Protein AF-A0A1C3XI93-F1 (afdb_monomer)

Mean predicted aligned error: 15.01 Å

Radius of gyration: 31.72 Å; Cα contacts (8 Å, |Δi|>4): 695; chains: 1; bounding box: 85×85×86 Å

Sequence (514 aa):
MFELSRGIVAFPSVGDQILIPTPEQITAIVGAKDKDRRVRIGSSPLAADTSIMVDPDKIFGRHVAVLGNTGSGKSCSVAGLIRWSLDAAQAALENGAAQPNARFIILDPNGEYAKAFADKGENIRLFRVPPIDLNRGERALRLPAWLWNGHEWTAVSFARPGAQRPLLLQALRELKNGQLAGTPRQTIVRRHLYSYRIMIDAMLAEGAATYAGSASNRRRCGELLDNIASDCSNMAESVDGEHQTALEEISSIIETIADSRRSGDWFNSFSVQDMEAVRSALQSFVDLVEDAFAIAHLTEDAPIPFDVHMLPEHLERIAATEGGALAGFISTLGMRIRGMMSDPRLGQVIGSDPAITFDAWLDAFVGSNASSNGQVAIVDLSLVPSEIVHVVVAVLGRLTFEALQRYRRLHPDGNPLPTTLVLEEAHNEDGPAENPTQLCRETFEKVAREGRKFGLGLMLSSQRPSVREPFREKGRSFRPPDPYSIVQLRSRQSQTYRHSMPAPPLIQHGADHR

InterPro domains:
  IPR002789 Helicase HerA, central domain [PF01935] (40-256)
  IPR008571 Helicase HerA-like [PTHR42957] (7-466)
  IPR027417 P-loop containing nucleoside triphosphate hydrolase [G3DSA:3.40.50.300] (24-139)
  IPR027417 P-loop containing nucleoside triphosphate hydrolase [G3DSA:3.40.50.300] (359-467)
  IPR027417 P-loop containing nucleoside triphosphate hydrolase [SSF52540] (36-467)

pLDDT: mean 80.01, std 18.79, range [24.27, 97.75]

Structure (mmCIF, N/CA/C/O backbone):
data_AF-A0A1C3XI93-F1
#
_entry.id   AF-A0A1C3XI93-F1
#
loop_
_atom_site.group_PDB
_atom_site.id
_atom_site.type_symbol
_atom_site.label_atom_id
_atom_site.label_alt_id
_atom_site.label_comp_id
_atom_site.label_asym_id
_atom_site.label_entity_id
_atom_site.label_seq_id
_atom_site.pdbx_PDB_ins_code
_atom_site.Cartn_x
_atom_site.Cartn_y
_atom_site.Cartn_z
_atom_site.occupancy
_atom_site.B_iso_or_equiv
_atom_site.auth_seq_id
_atom_site.auth_comp_id
_atom_site.auth_asym_id
_atom_site.auth_atom_id
_atom_site.pdbx_PDB_model_num
ATOM 1 N N . MET A 1 1 ? 36.878 2.626 -37.656 1.00 66.94 1 MET A N 1
ATOM 2 C CA . MET A 1 1 ? 35.691 2.552 -36.778 1.00 66.94 1 MET A CA 1
ATOM 3 C C . MET A 1 1 ? 35.800 3.706 -35.792 1.00 66.94 1 MET A C 1
ATOM 5 O O . MET A 1 1 ? 36.865 3.853 -35.209 1.00 66.94 1 MET A O 1
ATOM 9 N N . PHE A 1 2 ? 34.793 4.578 -35.700 1.00 80.62 2 PHE A N 1
ATOM 10 C CA . PHE A 1 2 ? 34.813 5.722 -34.778 1.00 80.62 2 PHE A CA 1
ATOM 11 C C . PHE A 1 2 ? 34.318 5.287 -33.392 1.00 80.62 2 PHE A C 1
ATOM 13 O O . PHE A 1 2 ? 33.358 4.525 -33.307 1.00 80.62 2 PHE A O 1
ATOM 20 N N . GLU A 1 3 ? 34.940 5.780 -32.319 1.00 75.88 3 GLU A N 1
ATOM 21 C CA . GLU A 1 3 ? 34.506 5.534 -30.939 1.00 75.88 3 GLU A CA 1
ATOM 22 C C . GLU A 1 3 ? 34.454 6.852 -30.157 1.00 75.88 3 GLU A C 1
ATOM 24 O O . GLU A 1 3 ? 35.404 7.633 -30.172 1.00 75.88 3 GLU A O 1
ATOM 29 N N . LEU A 1 4 ? 33.348 7.091 -29.444 1.00 80.81 4 LEU A N 1
ATOM 30 C CA . LEU A 1 4 ? 33.224 8.235 -28.545 1.00 80.81 4 LEU A CA 1
ATOM 31 C C . LEU A 1 4 ? 34.006 7.992 -27.240 1.00 80.81 4 LEU A C 1
ATOM 33 O O . LEU A 1 4 ? 33.644 7.137 -26.418 1.00 80.81 4 LEU A O 1
ATOM 37 N N . SER A 1 5 ? 35.042 8.799 -27.016 1.00 79.31 5 SER A N 1
ATOM 38 C CA . SER A 1 5 ? 35.733 8.937 -25.730 1.00 79.31 5 SER A CA 1
ATOM 39 C C . SER A 1 5 ? 35.115 10.067 -24.905 1.00 79.31 5 SER A C 1
ATOM 41 O O . SER A 1 5 ? 34.800 11.129 -25.435 1.00 79.31 5 SER A O 1
ATOM 43 N N . ARG A 1 6 ? 34.949 9.862 -23.593 1.00 79.19 6 ARG A N 1
ATOM 44 C CA . ARG A 1 6 ? 34.456 10.916 -22.693 1.00 79.19 6 ARG A CA 1
ATOM 45 C C . ARG A 1 6 ? 35.571 11.896 -22.338 1.00 79.19 6 ARG A C 1
ATOM 47 O O . ARG A 1 6 ? 36.677 11.469 -22.023 1.00 79.19 6 ARG A O 1
ATOM 54 N N . GLY A 1 7 ? 35.216 13.176 -22.268 1.00 84.25 7 GLY A N 1
ATOM 55 C CA . GLY A 1 7 ? 36.142 14.259 -21.947 1.00 84.25 7 GLY A CA 1
ATOM 56 C C . GLY A 1 7 ? 36.863 14.800 -23.179 1.00 84.25 7 GLY A C 1
ATOM 57 O O . GLY A 1 7 ? 36.665 14.328 -24.296 1.00 84.25 7 GLY A O 1
ATOM 58 N N . ILE A 1 8 ? 37.688 15.815 -22.953 1.00 85.31 8 ILE A N 1
ATOM 59 C CA . ILE A 1 8 ? 38.533 16.432 -23.975 1.00 85.31 8 ILE A CA 1
ATOM 60 C C . ILE A 1 8 ? 39.995 16.134 -23.651 1.00 85.31 8 ILE A C 1
ATOM 62 O O . ILE A 1 8 ? 40.402 16.189 -22.492 1.00 85.31 8 ILE A O 1
ATOM 66 N N . VAL A 1 9 ? 40.780 15.795 -24.672 1.00 85.12 9 VAL A N 1
ATOM 67 C CA . VAL A 1 9 ? 42.226 15.552 -24.521 1.00 85.12 9 VAL A CA 1
ATOM 68 C C . VAL A 1 9 ? 42.991 16.879 -24.482 1.00 85.12 9 VAL A C 1
ATOM 70 O O . VAL A 1 9 ? 43.991 17.002 -23.782 1.00 85.12 9 VAL A O 1
ATOM 73 N N . ALA A 1 10 ? 42.483 17.890 -25.187 1.00 88.50 10 ALA A N 1
ATOM 74 C CA . ALA A 1 10 ? 42.974 19.260 -25.171 1.00 88.50 10 ALA A CA 1
ATOM 75 C C . ALA A 1 10 ? 41.803 20.230 -25.369 1.00 88.50 10 ALA A C 1
ATOM 77 O O . ALA A 1 10 ? 40.791 19.877 -25.978 1.00 88.50 10 ALA A O 1
ATOM 78 N N . PHE A 1 11 ? 41.941 21.448 -24.846 1.00 90.75 11 PHE A N 1
ATOM 79 C CA . PHE A 1 11 ? 40.983 22.517 -25.113 1.00 90.75 11 PHE A CA 1
ATOM 80 C C . PHE A 1 11 ? 41.177 23.065 -26.534 1.00 90.75 11 PHE A C 1
ATOM 82 O O . PHE A 1 11 ? 42.322 23.157 -26.983 1.00 90.75 11 PHE A O 1
ATOM 89 N N . PRO A 1 12 ? 40.087 23.441 -27.230 1.00 91.50 12 PRO A N 1
ATOM 90 C CA . PRO A 1 12 ? 40.187 24.063 -28.544 1.00 91.50 12 PRO A CA 1
ATOM 91 C C . PRO A 1 12 ? 40.914 25.409 -28.452 1.00 91.50 12 PRO A C 1
ATOM 93 O O . PRO A 1 12 ? 40.711 26.176 -27.506 1.00 91.50 12 PRO A O 1
ATOM 96 N N . SER A 1 13 ? 41.758 25.688 -29.440 1.00 93.19 13 SER A N 1
ATOM 97 C CA . SER A 1 13 ? 42.488 26.948 -29.578 1.00 93.19 13 SER A CA 1
ATOM 98 C C . SER A 1 13 ? 41.710 27.958 -30.417 1.00 93.19 13 SER A C 1
ATOM 100 O O . SER A 1 13 ? 40.824 27.622 -31.206 1.00 93.19 13 SER A O 1
ATOM 102 N N . VAL A 1 14 ? 42.053 29.238 -30.260 1.00 92.50 14 VAL A N 1
ATOM 103 C CA . VAL A 1 14 ? 41.504 30.289 -31.123 1.00 92.50 14 VAL A CA 1
ATOM 104 C C . VAL A 1 14 ? 41.985 30.052 -32.555 1.00 92.50 14 VAL A C 1
ATOM 106 O O . VAL A 1 14 ? 43.186 30.021 -32.804 1.00 92.50 14 VAL A O 1
ATOM 109 N N . GLY A 1 15 ? 41.041 29.913 -33.486 1.00 93.50 15 GLY A N 1
ATOM 110 C CA . GLY A 1 15 ? 41.317 29.633 -34.898 1.00 93.50 15 GLY A CA 1
ATOM 111 C C . GLY A 1 15 ? 41.083 28.179 -35.317 1.00 93.50 15 GLY A C 1
ATOM 112 O O . GLY A 1 15 ? 41.168 27.891 -36.511 1.00 93.50 15 GLY A O 1
ATOM 113 N N . ASP A 1 16 ? 40.745 27.283 -34.383 1.00 93.19 16 ASP A N 1
ATOM 114 C CA . ASP A 1 16 ? 40.399 25.898 -34.711 1.00 93.19 16 ASP A CA 1
ATOM 115 C C . ASP A 1 16 ? 39.166 25.824 -35.626 1.00 93.19 16 ASP A C 1
ATOM 117 O O . ASP A 1 16 ? 38.175 26.540 -35.452 1.00 93.19 16 ASP A O 1
ATOM 121 N N . GLN A 1 17 ? 39.224 24.929 -36.615 1.00 92.62 17 GLN A N 1
ATOM 122 C CA . GLN A 1 17 ? 38.126 24.721 -37.555 1.00 92.62 17 GLN A CA 1
ATOM 123 C C . GLN A 1 17 ? 36.966 23.968 -36.895 1.00 92.62 17 GLN A C 1
ATOM 125 O O . GLN A 1 17 ? 37.161 22.948 -36.234 1.00 92.62 17 GLN A O 1
ATOM 130 N N . ILE A 1 18 ? 35.740 24.437 -37.138 1.00 90.81 18 ILE A N 1
ATOM 131 C CA . ILE A 1 18 ? 34.509 23.761 -36.717 1.00 90.81 18 ILE A CA 1
ATOM 132 C C . ILE A 1 18 ? 33.998 22.929 -37.891 1.00 90.81 18 ILE A C 1
ATOM 134 O O . ILE A 1 18 ? 33.656 23.473 -38.940 1.00 90.81 18 ILE A O 1
ATOM 138 N N . LEU A 1 19 ? 33.938 21.611 -37.706 1.00 89.75 19 LEU A N 1
ATOM 139 C CA . LEU A 1 19 ? 33.509 20.661 -38.731 1.00 89.75 19 LEU A CA 1
ATOM 140 C C . LEU A 1 19 ? 32.174 20.014 -38.351 1.00 89.75 19 LEU A C 1
ATOM 142 O O . LEU A 1 19 ? 31.918 19.731 -37.180 1.00 89.75 19 LEU A O 1
ATOM 146 N N . ILE A 1 20 ? 31.333 19.754 -39.355 1.00 85.75 20 ILE A N 1
ATOM 147 C CA . ILE A 1 20 ? 30.104 18.971 -39.184 1.00 85.75 20 ILE A CA 1
ATOM 148 C C . ILE A 1 20 ? 30.481 17.480 -39.199 1.00 85.75 20 ILE A C 1
ATOM 150 O O . ILE A 1 20 ? 31.161 17.054 -40.136 1.00 85.75 20 ILE A O 1
ATOM 154 N N . PRO A 1 21 ? 30.054 16.678 -38.207 1.00 86.38 21 PRO A N 1
ATOM 155 C CA . PRO A 1 21 ? 30.365 15.252 -38.183 1.00 86.38 21 PRO A CA 1
ATOM 156 C C . PRO A 1 21 ? 29.742 14.488 -39.365 1.00 86.38 21 PRO A C 1
ATOM 158 O O . PRO A 1 21 ? 28.620 14.786 -39.781 1.00 86.38 21 PRO A O 1
ATOM 161 N N . THR A 1 22 ? 30.435 13.467 -39.881 1.00 87.50 22 THR A N 1
ATOM 162 C CA . THR A 1 22 ? 29.888 12.561 -40.911 1.00 87.50 22 THR A CA 1
ATOM 163 C C . THR A 1 22 ? 28.783 11.662 -40.337 1.00 87.50 22 THR A C 1
ATOM 165 O O . THR A 1 22 ? 28.726 11.466 -39.120 1.00 87.50 22 THR A O 1
ATOM 168 N N . PRO A 1 23 ? 27.917 11.047 -41.166 1.00 82.88 23 PRO A N 1
ATOM 169 C CA . PRO A 1 23 ? 26.901 10.108 -40.685 1.00 82.88 23 PRO A CA 1
ATOM 170 C C . PRO A 1 23 ? 27.464 8.952 -39.840 1.00 82.88 23 PRO A C 1
ATOM 172 O O . PRO A 1 23 ? 26.854 8.580 -38.833 1.00 82.88 23 PRO A O 1
ATOM 175 N N . GLU A 1 24 ? 28.647 8.414 -40.176 1.00 84.31 24 GLU A N 1
ATOM 176 C CA . GLU A 1 24 ? 29.281 7.372 -39.354 1.00 84.31 24 GLU A CA 1
ATOM 177 C C . GLU A 1 24 ? 29.730 7.914 -37.990 1.00 84.31 24 GLU A C 1
ATOM 179 O O . GLU A 1 24 ? 29.598 7.225 -36.977 1.00 84.31 24 GLU A O 1
ATOM 184 N N . GLN A 1 25 ? 30.226 9.155 -37.942 1.00 86.38 25 GLN A N 1
ATOM 185 C CA . GLN A 1 25 ? 30.616 9.819 -36.695 1.00 86.38 25 GLN A CA 1
ATOM 186 C C . GLN A 1 25 ? 29.396 10.140 -35.829 1.00 86.38 25 GLN A C 1
ATOM 188 O O . GLN A 1 25 ? 29.409 9.856 -34.636 1.00 86.38 25 GLN A O 1
ATOM 193 N N . ILE A 1 26 ? 28.318 10.660 -36.419 1.00 84.69 26 ILE A N 1
ATOM 194 C CA . ILE A 1 26 ? 27.037 10.891 -35.736 1.00 84.69 26 ILE A CA 1
ATOM 195 C C . ILE A 1 26 ? 26.508 9.585 -35.137 1.00 84.69 26 ILE A C 1
ATOM 197 O O . ILE A 1 26 ? 26.114 9.558 -33.971 1.00 84.69 26 ILE A O 1
ATOM 201 N N . THR A 1 27 ? 26.552 8.491 -35.901 1.00 80.31 27 THR A N 1
ATOM 202 C CA . THR A 1 27 ? 26.140 7.167 -35.419 1.00 80.31 27 THR A CA 1
ATOM 203 C C . THR A 1 27 ? 26.991 6.712 -34.235 1.00 80.31 27 THR A C 1
ATOM 205 O O . THR A 1 27 ? 26.453 6.178 -33.272 1.00 80.31 27 THR A O 1
ATOM 208 N N . ALA A 1 28 ? 28.302 6.960 -34.262 1.00 81.50 28 ALA A N 1
ATOM 209 C CA . ALA A 1 28 ? 29.199 6.634 -33.153 1.00 81.50 28 ALA A CA 1
ATOM 210 C C . ALA A 1 28 ? 29.016 7.541 -31.918 1.00 81.50 28 ALA A C 1
ATOM 212 O O . ALA A 1 28 ? 29.285 7.106 -30.799 1.00 81.50 28 ALA A O 1
ATOM 213 N N . ILE A 1 29 ? 28.573 8.790 -32.106 1.00 80.44 29 ILE A N 1
ATOM 214 C CA . ILE A 1 29 ? 28.313 9.757 -31.026 1.00 80.44 29 ILE A CA 1
ATOM 215 C C . ILE A 1 29 ? 26.980 9.460 -30.331 1.00 80.44 29 ILE A C 1
ATOM 217 O O . ILE A 1 29 ? 26.898 9.485 -29.105 1.00 80.44 29 ILE A O 1
ATOM 221 N N . VAL A 1 30 ? 25.928 9.228 -31.119 1.00 78.94 30 VAL A N 1
ATOM 222 C CA . VAL A 1 30 ? 24.540 9.125 -30.640 1.00 78.94 30 VAL A CA 1
ATOM 223 C C . VAL A 1 30 ? 24.132 7.670 -30.387 1.00 78.94 30 VAL A C 1
ATOM 225 O O . VAL A 1 30 ? 23.273 7.394 -29.549 1.00 78.94 30 VAL A O 1
ATOM 228 N N . GLY A 1 31 ? 24.738 6.727 -31.105 1.00 70.25 31 GLY A N 1
ATOM 229 C CA . GLY A 1 31 ? 24.509 5.303 -30.926 1.00 70.25 31 GLY A CA 1
ATOM 230 C C . GLY A 1 31 ? 25.079 4.787 -29.607 1.00 70.25 31 GLY A C 1
ATOM 231 O O . GLY A 1 31 ? 26.089 5.266 -29.092 1.00 70.25 31 GLY A O 1
ATOM 232 N N . ALA A 1 32 ? 24.432 3.766 -29.054 1.00 68.81 32 ALA A N 1
ATOM 233 C CA . ALA A 1 32 ? 24.963 3.063 -27.899 1.00 68.81 32 ALA A CA 1
ATOM 234 C C . ALA A 1 32 ? 26.191 2.219 -28.294 1.00 68.81 32 ALA A C 1
ATOM 236 O O . ALA A 1 32 ? 26.250 1.692 -29.407 1.00 68.81 32 ALA A O 1
ATOM 237 N N . LYS A 1 33 ? 27.163 2.069 -27.380 1.00 71.19 33 LYS A N 1
ATOM 238 C CA . LYS A 1 33 ? 28.301 1.146 -27.569 1.00 71.19 33 LYS A CA 1
ATOM 239 C C . LYS A 1 33 ? 27.777 -0.281 -27.740 1.00 71.19 33 LYS A C 1
ATOM 241 O O . LYS A 1 33 ? 26.751 -0.594 -27.154 1.00 71.19 33 LYS A O 1
ATOM 246 N N . ASP A 1 34 ? 28.476 -1.149 -28.471 1.00 71.00 34 ASP A N 1
ATOM 247 C CA . ASP A 1 34 ? 27.939 -2.448 -28.929 1.00 71.00 34 ASP A CA 1
ATOM 248 C C . ASP A 1 34 ? 27.163 -3.244 -27.865 1.00 71.00 34 ASP A C 1
ATOM 250 O O . ASP A 1 34 ? 26.007 -3.596 -28.085 1.00 71.00 34 ASP A O 1
ATOM 254 N N . LYS A 1 35 ? 27.729 -3.426 -26.666 1.00 74.50 35 LYS A N 1
ATOM 255 C CA . LYS A 1 35 ? 27.079 -4.153 -25.554 1.00 74.50 35 LYS A CA 1
ATOM 256 C C . LYS A 1 35 ? 25.791 -3.512 -25.007 1.00 74.50 35 LYS A C 1
ATOM 258 O O . LYS A 1 35 ? 25.002 -4.177 -24.346 1.00 74.50 35 LYS A O 1
ATOM 263 N N . ASP A 1 36 ? 25.587 -2.226 -25.269 1.00 78.56 36 ASP A N 1
ATOM 264 C CA . ASP A 1 36 ? 24.448 -1.436 -24.805 1.00 78.56 36 ASP A CA 1
ATOM 265 C C . ASP A 1 36 ? 23.318 -1.370 -25.855 1.00 78.56 36 ASP A C 1
ATOM 267 O O . ASP A 1 36 ? 22.259 -0.802 -25.590 1.00 78.56 36 ASP A O 1
ATOM 271 N N . ARG A 1 37 ? 23.512 -1.927 -27.061 1.00 83.81 37 ARG A N 1
ATOM 272 C CA . ARG A 1 37 ? 22.538 -1.876 -28.166 1.00 83.81 37 ARG A CA 1
ATOM 273 C C . ARG A 1 37 ? 21.484 -2.983 -28.049 1.00 83.81 37 ARG A C 1
ATOM 275 O O . ARG A 1 37 ? 21.393 -3.837 -28.924 1.00 83.81 37 ARG A O 1
ATOM 282 N N . ARG A 1 38 ? 20.684 -2.977 -26.978 1.00 88.19 38 ARG A N 1
ATOM 283 C CA . ARG A 1 38 ? 19.719 -4.061 -26.700 1.00 88.19 38 ARG A CA 1
ATOM 284 C C . ARG A 1 38 ? 18.283 -3.745 -27.111 1.00 88.19 38 ARG A C 1
ATOM 286 O O . ARG A 1 38 ? 17.609 -4.602 -27.664 1.00 88.19 38 ARG A O 1
ATOM 293 N N . VAL A 1 39 ? 17.820 -2.518 -26.883 1.00 90.75 39 VAL A N 1
ATOM 294 C CA . VAL A 1 39 ? 16.429 -2.114 -27.145 1.00 90.75 39 VAL A CA 1
ATOM 295 C C . VAL A 1 39 ? 16.393 -0.865 -28.000 1.00 90.75 39 VAL A C 1
ATOM 297 O O . VAL A 1 39 ? 17.037 0.124 -27.666 1.00 90.75 39 VAL A O 1
ATOM 300 N N . ARG A 1 40 ? 15.623 -0.877 -29.089 1.00 90.94 40 ARG A N 1
ATOM 301 C CA . ARG A 1 40 ? 15.384 0.320 -29.901 1.00 90.94 40 ARG A CA 1
ATOM 302 C C . ARG A 1 40 ? 14.262 1.149 -29.285 1.00 90.94 40 ARG A C 1
ATOM 304 O O . ARG A 1 40 ? 13.169 0.631 -29.101 1.00 90.94 40 ARG A O 1
ATOM 311 N N . ILE A 1 41 ? 14.510 2.434 -29.039 1.00 89.50 41 ILE A N 1
ATOM 312 C CA . ILE A 1 41 ? 13.505 3.358 -28.472 1.00 89.50 41 ILE A CA 1
ATOM 313 C C . ILE A 1 41 ? 13.009 4.412 -29.464 1.00 89.50 41 ILE A C 1
ATOM 315 O O . ILE A 1 41 ? 12.070 5.148 -29.181 1.00 89.50 41 ILE A O 1
ATOM 319 N N . GLY A 1 42 ? 13.651 4.516 -30.627 1.00 87.88 42 GLY A N 1
ATOM 320 C CA . GLY A 1 42 ? 13.265 5.463 -31.666 1.00 87.88 42 GLY A CA 1
ATOM 321 C C . GLY A 1 42 ? 14.363 5.685 -32.698 1.00 87.88 42 GLY A C 1
ATOM 322 O O . GLY A 1 42 ? 15.328 4.921 -32.782 1.00 87.88 42 GLY A O 1
ATOM 323 N N . SER A 1 43 ? 14.206 6.738 -33.490 1.00 88.75 43 SER A N 1
ATOM 324 C CA . SER A 1 43 ? 15.244 7.311 -34.349 1.00 88.75 43 SER A CA 1
ATOM 325 C C . SER A 1 43 ? 15.424 8.786 -34.004 1.00 88.75 43 SER A C 1
ATOM 327 O O . SER A 1 43 ? 14.489 9.436 -33.533 1.00 88.75 43 SER A O 1
ATOM 329 N N . SER A 1 44 ? 16.629 9.313 -34.208 1.00 83.62 44 SER A N 1
ATOM 330 C CA . SER A 1 44 ? 16.892 10.744 -34.051 1.00 83.62 44 SER A CA 1
ATOM 331 C C . SER A 1 44 ? 16.994 11.414 -35.423 1.00 83.62 44 SER A C 1
ATOM 333 O O . SER A 1 44 ? 17.983 11.192 -36.126 1.00 83.62 44 SER A O 1
ATOM 335 N N . PRO A 1 45 ? 16.037 12.286 -35.794 1.00 80.06 45 PRO A N 1
ATOM 336 C CA . PRO A 1 45 ? 16.116 13.060 -37.036 1.00 80.06 45 PRO A CA 1
ATOM 337 C C . PRO A 1 45 ? 17.331 13.993 -37.075 1.00 80.06 45 PRO A C 1
ATOM 339 O O . PRO A 1 45 ? 17.871 14.286 -38.135 1.00 80.06 45 PRO A O 1
ATOM 342 N N . LEU A 1 46 ? 17.798 14.435 -35.901 1.00 77.44 46 LEU A N 1
ATOM 343 C CA . LEU A 1 46 ? 19.001 15.262 -35.750 1.00 77.44 46 LEU A CA 1
ATOM 344 C C . LEU A 1 46 ? 20.295 14.470 -35.980 1.00 77.44 46 LEU A C 1
ATOM 346 O O . LEU A 1 46 ? 21.366 15.060 -36.076 1.00 77.44 46 LEU A O 1
ATOM 350 N N . ALA A 1 47 ? 20.195 13.143 -36.050 1.00 80.06 47 ALA A N 1
ATOM 351 C CA . ALA A 1 47 ? 21.310 12.228 -36.203 1.00 80.06 47 ALA A CA 1
ATOM 352 C C . ALA A 1 47 ? 21.169 11.380 -37.479 1.00 80.06 47 ALA A C 1
ATOM 354 O O . ALA A 1 47 ? 21.426 10.180 -37.442 1.00 80.06 47 ALA A O 1
ATOM 355 N N . ALA A 1 48 ? 20.715 11.976 -38.587 1.00 80.25 48 ALA A N 1
ATOM 356 C CA . ALA A 1 48 ? 20.488 11.277 -39.860 1.00 80.25 48 ALA A CA 1
ATOM 357 C C . ALA A 1 48 ? 19.596 10.022 -39.715 1.00 80.25 48 ALA A C 1
ATOM 359 O O . ALA A 1 48 ? 19.903 8.961 -40.250 1.00 80.25 48 ALA A O 1
ATOM 360 N N . ASP A 1 49 ? 18.527 10.133 -38.917 1.00 83.56 49 ASP A N 1
ATOM 361 C CA . ASP A 1 49 ? 17.586 9.050 -38.591 1.00 83.56 49 ASP A CA 1
ATOM 362 C C . ASP A 1 49 ? 18.225 7.795 -37.972 1.00 83.56 49 ASP A C 1
ATOM 364 O O . ASP A 1 49 ? 17.634 6.709 -37.957 1.00 83.56 49 ASP A O 1
ATOM 368 N N . THR A 1 50 ? 19.408 7.951 -37.371 1.00 84.44 50 THR A N 1
ATOM 369 C CA . THR A 1 50 ? 20.090 6.877 -36.645 1.00 84.44 50 THR A CA 1
ATOM 370 C C . THR A 1 50 ? 19.174 6.289 -35.574 1.00 84.44 50 THR A C 1
ATOM 372 O O . THR A 1 50 ? 18.528 7.009 -34.805 1.00 84.44 50 THR A O 1
ATOM 375 N N . SER A 1 51 ? 19.139 4.955 -35.510 1.00 85.12 51 SER A N 1
ATOM 376 C CA . SER A 1 51 ? 18.384 4.221 -34.494 1.00 85.12 51 SER A CA 1
ATOM 377 C C . SER A 1 51 ? 18.977 4.455 -33.108 1.00 85.12 51 SER A C 1
ATOM 379 O O . SER A 1 5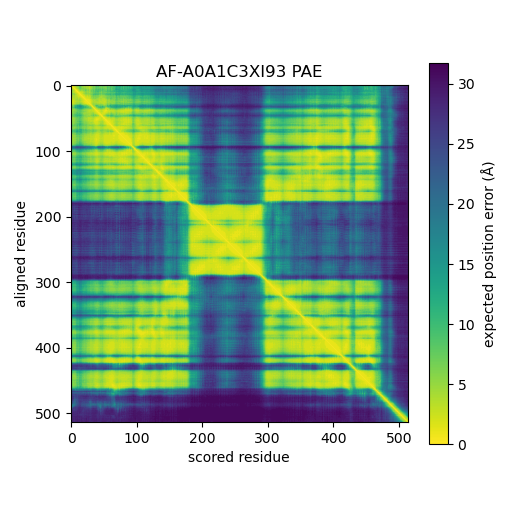1 ? 20.152 4.172 -32.869 1.00 85.12 51 SER A O 1
ATOM 381 N N . ILE A 1 52 ? 18.143 4.926 -32.184 1.00 87.88 52 ILE A N 1
ATOM 382 C CA . ILE A 1 52 ? 18.518 5.117 -30.786 1.00 87.88 52 ILE A CA 1
ATOM 383 C C . ILE A 1 52 ? 18.276 3.808 -30.054 1.00 87.88 52 ILE A C 1
ATOM 385 O O . ILE A 1 52 ? 17.136 3.350 -29.932 1.00 87.88 52 ILE A O 1
ATOM 389 N N . MET A 1 53 ? 19.371 3.213 -29.595 1.00 88.69 53 MET A N 1
ATOM 390 C CA . MET A 1 53 ? 19.379 1.949 -28.874 1.00 88.69 53 MET A CA 1
ATOM 391 C C . MET A 1 53 ? 19.764 2.194 -27.420 1.00 88.69 53 MET A C 1
ATOM 393 O O . MET A 1 53 ? 20.570 3.076 -27.134 1.00 88.69 53 MET A O 1
ATOM 397 N N . VAL A 1 54 ? 19.214 1.405 -26.510 1.00 89.12 54 VAL A N 1
ATOM 398 C CA . VAL A 1 54 ? 19.466 1.517 -25.077 1.00 89.12 54 VAL A CA 1
ATOM 399 C C . VAL A 1 54 ? 19.611 0.151 -24.430 1.00 89.12 54 VAL A C 1
ATOM 401 O O . VAL A 1 54 ? 19.180 -0.878 -24.953 1.00 89.12 54 VAL A O 1
ATOM 404 N N . ASP A 1 55 ? 20.201 0.189 -23.246 1.00 88.81 55 ASP A N 1
ATOM 405 C CA . ASP A 1 55 ? 20.402 -0.940 -22.365 1.00 88.81 55 ASP A CA 1
ATOM 406 C C . ASP A 1 55 ? 19.329 -0.906 -21.247 1.00 88.81 55 ASP A C 1
ATOM 408 O O . ASP A 1 55 ? 19.343 0.028 -20.433 1.00 88.81 55 ASP A O 1
ATOM 412 N N . PRO A 1 56 ? 18.422 -1.901 -21.171 1.00 88.69 56 PRO A N 1
ATOM 413 C CA . PRO A 1 56 ? 17.406 -1.991 -20.119 1.00 88.69 56 PRO A CA 1
ATOM 414 C C . PRO A 1 56 ? 17.964 -2.027 -18.697 1.00 88.69 56 PRO A C 1
ATOM 416 O O . PRO A 1 56 ? 17.412 -1.371 -17.815 1.00 88.69 56 PRO A O 1
ATOM 419 N N . ASP A 1 57 ? 19.083 -2.715 -18.463 1.00 86.25 57 ASP A N 1
ATOM 420 C CA . ASP A 1 57 ? 19.690 -2.802 -17.130 1.00 86.25 57 ASP A CA 1
ATOM 421 C C . ASP A 1 57 ? 20.203 -1.430 -16.679 1.00 86.25 57 ASP A C 1
ATOM 423 O O . ASP A 1 57 ? 20.166 -1.095 -15.493 1.00 86.25 57 ASP A O 1
ATOM 427 N N . LYS A 1 58 ? 20.652 -0.590 -17.620 1.00 86.62 58 LYS A N 1
ATOM 428 C CA . LYS A 1 58 ? 21.051 0.791 -17.316 1.00 86.62 58 LYS A CA 1
ATOM 429 C C . LYS A 1 58 ? 19.864 1.717 -17.099 1.00 86.62 58 LYS A C 1
ATOM 431 O O . LYS A 1 58 ? 19.968 2.576 -16.226 1.00 86.62 58 LYS A O 1
ATOM 436 N N . ILE A 1 59 ? 18.787 1.570 -17.871 1.00 88.19 59 ILE A N 1
ATOM 437 C CA . ILE A 1 59 ? 17.585 2.406 -17.737 1.00 88.19 59 ILE A CA 1
ATOM 438 C C . ILE A 1 59 ? 16.857 2.081 -16.436 1.00 88.19 59 ILE A C 1
ATOM 440 O O . ILE A 1 59 ? 16.650 2.959 -15.601 1.00 88.19 59 ILE A O 1
ATOM 444 N N . PHE A 1 60 ? 16.499 0.815 -16.238 1.00 89.94 60 PHE A N 1
ATOM 445 C CA . PHE A 1 60 ? 15.681 0.409 -15.101 1.00 89.94 60 PHE A CA 1
ATOM 446 C C . PHE A 1 60 ? 16.514 0.270 -13.822 1.00 89.94 60 PHE A C 1
ATOM 448 O O . PHE A 1 60 ? 16.035 0.590 -12.738 1.00 89.94 60 PHE A O 1
ATOM 455 N N . GLY A 1 61 ? 17.797 -0.092 -13.929 1.00 85.12 61 GLY A N 1
ATOM 456 C CA . GLY A 1 61 ? 18.689 -0.251 -12.777 1.00 85.12 61 GLY A CA 1
ATOM 457 C C . GLY A 1 61 ? 19.276 1.045 -12.199 1.00 85.12 61 GLY A C 1
ATOM 458 O O . GLY A 1 61 ? 20.039 0.970 -11.234 1.00 85.12 61 GLY A O 1
ATOM 459 N N . ARG A 1 62 ? 18.994 2.227 -12.770 1.00 85.81 62 ARG A N 1
ATOM 460 C CA . ARG A 1 62 ? 19.512 3.529 -12.280 1.00 85.81 62 ARG A CA 1
ATOM 461 C C . ARG A 1 62 ? 18.436 4.563 -11.969 1.00 85.81 62 ARG A C 1
ATOM 463 O O . ARG A 1 62 ? 18.780 5.711 -11.699 1.00 85.81 62 ARG A O 1
ATOM 470 N N . HIS A 1 63 ? 17.178 4.135 -11.973 1.00 90.62 63 HIS A N 1
ATOM 471 C CA . HIS A 1 63 ? 16.011 5.005 -12.010 1.00 90.62 63 HIS A CA 1
ATOM 472 C C . HIS A 1 63 ? 15.993 5.900 -13.266 1.00 90.62 63 HIS A C 1
ATOM 474 O O . HIS A 1 63 ? 17.023 6.300 -13.807 1.00 90.62 63 HIS A O 1
ATOM 480 N N . VAL A 1 64 ? 14.803 6.211 -13.764 1.00 91.50 64 VAL A N 1
ATOM 481 C CA . VAL A 1 64 ? 14.627 7.008 -14.980 1.00 91.50 64 VAL A CA 1
ATOM 482 C C . VAL A 1 64 ? 13.490 8.001 -14.785 1.00 91.50 64 VAL A C 1
ATOM 484 O O . VAL A 1 64 ? 12.507 7.716 -14.106 1.00 91.50 64 VAL A O 1
ATOM 487 N N . ALA A 1 65 ? 13.622 9.185 -15.374 1.00 90.38 65 ALA A N 1
ATOM 488 C CA . ALA A 1 65 ? 12.575 10.196 -15.372 1.00 90.38 65 ALA A CA 1
ATOM 489 C C . ALA A 1 65 ? 12.198 10.552 -16.813 1.00 90.38 65 ALA A C 1
ATOM 491 O O . ALA A 1 65 ? 13.058 10.919 -17.613 1.00 90.38 65 ALA A O 1
ATOM 492 N N . VAL A 1 66 ? 10.908 10.466 -17.126 1.00 90.69 66 VAL A N 1
ATOM 493 C CA . VAL A 1 66 ? 10.301 10.905 -18.382 1.00 90.69 66 VAL A CA 1
ATOM 494 C C . VAL A 1 66 ? 9.599 12.235 -18.122 1.00 90.69 66 VAL A C 1
ATOM 496 O O . VAL A 1 66 ? 8.570 12.303 -17.449 1.00 90.69 66 VAL A O 1
ATOM 499 N N . LEU A 1 67 ? 10.185 13.317 -18.633 1.00 88.38 67 LEU A N 1
ATOM 500 C CA . LEU A 1 67 ? 9.737 14.683 -18.370 1.00 88.38 67 LEU A CA 1
ATOM 501 C C . LEU A 1 67 ? 9.216 15.339 -19.647 1.00 88.38 67 LEU A C 1
ATOM 503 O O . LEU A 1 67 ? 9.858 15.274 -20.694 1.00 88.38 67 LEU A O 1
ATOM 507 N N . GLY A 1 68 ? 8.083 16.028 -19.550 1.00 85.81 68 GLY A N 1
ATOM 508 C CA . GLY A 1 68 ? 7.526 16.768 -20.679 1.00 85.81 68 GLY A CA 1
ATOM 509 C C . GLY A 1 68 ? 6.161 17.386 -20.393 1.00 85.81 68 GLY A C 1
ATOM 510 O O . GLY A 1 68 ? 5.391 16.897 -19.569 1.00 85.81 68 GLY A O 1
ATOM 511 N N . ASN A 1 69 ? 5.815 18.449 -21.113 1.00 84.56 69 ASN A N 1
ATOM 512 C CA . ASN A 1 69 ? 4.529 19.133 -20.942 1.00 84.56 69 ASN A CA 1
ATOM 513 C C . ASN A 1 69 ? 3.340 18.220 -21.303 1.00 84.56 69 ASN A C 1
ATOM 515 O O . ASN A 1 69 ? 3.507 17.130 -21.864 1.00 84.56 69 ASN A O 1
ATOM 519 N N . THR A 1 70 ? 2.120 18.635 -20.980 1.00 82.81 70 THR A N 1
ATOM 520 C CA . THR A 1 70 ? 0.892 17.946 -21.407 1.00 82.81 70 THR A CA 1
ATOM 521 C C . THR A 1 70 ? 0.888 17.726 -22.921 1.00 82.81 70 THR A C 1
ATOM 523 O O . THR A 1 70 ? 1.333 18.584 -23.681 1.00 82.81 70 THR A O 1
ATOM 526 N N . GLY A 1 71 ? 0.465 16.540 -23.364 1.00 83.62 71 GLY A N 1
ATOM 527 C CA . GLY A 1 71 ? 0.432 16.180 -24.788 1.00 83.62 71 GLY A CA 1
ATOM 528 C C . GLY A 1 71 ? 1.790 15.883 -25.443 1.00 83.62 71 GLY A C 1
ATOM 529 O O . GLY A 1 71 ? 1.819 15.474 -26.598 1.00 83.62 71 GLY A O 1
ATOM 530 N N . SER A 1 72 ? 2.918 16.008 -24.731 1.00 87.44 72 SER A N 1
ATOM 531 C CA . SER A 1 72 ? 4.256 15.718 -25.294 1.00 87.44 72 SER A CA 1
ATOM 532 C C . SER A 1 72 ? 4.574 14.226 -25.480 1.00 87.44 72 SER A C 1
ATOM 534 O O . SER A 1 72 ? 5.628 13.892 -26.009 1.00 87.44 72 SER A O 1
ATOM 536 N N . GLY A 1 73 ? 3.678 13.324 -25.064 1.00 88.75 73 GLY A N 1
ATOM 537 C CA . GLY A 1 73 ? 3.867 11.877 -25.206 1.00 88.75 73 GLY A CA 1
ATOM 538 C C . GLY A 1 73 ? 4.629 11.208 -24.058 1.00 88.75 73 GLY A C 1
ATOM 539 O O . GLY A 1 73 ? 5.281 10.193 -24.287 1.00 88.75 73 GLY A O 1
ATOM 540 N N . LYS A 1 74 ? 4.544 11.732 -22.826 1.00 90.31 74 LYS A N 1
ATOM 541 C CA . LYS A 1 74 ? 5.157 11.114 -21.632 1.00 90.31 74 LYS A CA 1
ATOM 542 C C . LYS A 1 74 ? 4.698 9.672 -21.406 1.00 90.31 74 LYS A C 1
ATOM 544 O O . LYS A 1 74 ? 5.526 8.771 -21.452 1.00 90.31 74 LYS A O 1
ATOM 549 N N . SER A 1 75 ? 3.395 9.453 -21.226 1.00 90.00 75 SER A N 1
ATOM 550 C CA . SER A 1 75 ? 2.817 8.127 -20.967 1.00 90.00 75 SER A CA 1
ATOM 551 C C . SER A 1 75 ? 3.075 7.171 -22.134 1.00 90.00 75 SER A C 1
ATOM 553 O O . SER A 1 75 ? 3.430 6.016 -21.928 1.00 90.00 75 SER A O 1
ATOM 555 N N . CYS A 1 76 ? 3.040 7.687 -23.370 1.00 92.06 76 CYS A N 1
ATOM 556 C CA . CYS A 1 76 ? 3.440 6.944 -24.569 1.00 92.06 76 CYS A CA 1
ATOM 557 C C . CYS A 1 76 ? 4.918 6.517 -24.524 1.00 92.06 76 CYS A C 1
ATOM 559 O O . CYS A 1 76 ? 5.240 5.374 -24.829 1.00 92.06 76 CYS A O 1
ATOM 561 N N . SER A 1 77 ? 5.818 7.398 -24.082 1.00 93.19 77 SER A N 1
ATOM 562 C CA . SER A 1 77 ? 7.247 7.086 -23.941 1.00 93.19 77 SER A CA 1
ATOM 563 C C . SER A 1 77 ? 7.500 6.065 -22.829 1.00 93.19 77 SER A C 1
ATOM 565 O O . SER A 1 77 ? 8.319 5.167 -23.001 1.00 93.19 77 SER A O 1
ATOM 567 N N . VAL A 1 78 ? 6.780 6.174 -21.707 1.00 94.31 78 VAL A N 1
ATOM 568 C CA . VAL A 1 78 ? 6.835 5.211 -20.595 1.00 94.31 78 VAL A CA 1
ATOM 569 C C . VAL A 1 78 ? 6.360 3.834 -21.056 1.00 94.31 78 VAL A C 1
ATOM 571 O O . VAL A 1 78 ? 7.104 2.860 -20.949 1.00 94.31 78 VAL A O 1
ATOM 574 N N . ALA A 1 79 ? 5.154 3.758 -21.627 1.00 95.06 79 ALA A N 1
ATOM 575 C CA . ALA A 1 79 ? 4.592 2.517 -22.146 1.00 95.06 79 ALA A CA 1
ATOM 576 C C . ALA A 1 79 ? 5.483 1.921 -23.244 1.00 95.06 79 ALA A C 1
ATOM 578 O O . ALA A 1 79 ? 5.770 0.728 -23.215 1.00 95.06 79 ALA A O 1
ATOM 579 N N . GLY A 1 80 ? 5.986 2.749 -24.163 1.00 94.56 80 GLY A N 1
ATOM 580 C CA . GLY A 1 80 ? 6.933 2.349 -25.199 1.00 94.56 80 GLY A CA 1
ATOM 581 C C . GLY A 1 80 ? 8.184 1.703 -24.612 1.00 94.56 80 GLY A C 1
ATOM 582 O O . GLY A 1 80 ? 8.493 0.568 -24.959 1.00 94.56 80 GLY A O 1
ATOM 583 N N . LEU A 1 81 ? 8.860 2.362 -23.665 1.00 94.50 81 LEU A N 1
ATOM 584 C CA . LEU A 1 81 ? 10.071 1.831 -23.027 1.00 94.50 81 LEU A CA 1
ATOM 585 C C . LEU A 1 81 ? 9.852 0.456 -22.392 1.00 94.50 81 LEU A C 1
ATOM 587 O O . LEU A 1 81 ? 10.698 -0.426 -22.549 1.00 94.50 81 LEU A O 1
ATOM 591 N N . ILE A 1 82 ? 8.723 0.258 -21.712 1.00 95.12 82 ILE A N 1
ATOM 592 C CA . ILE A 1 82 ? 8.361 -1.033 -21.116 1.00 95.12 82 ILE A CA 1
ATOM 593 C C . ILE A 1 82 ? 8.123 -2.069 -22.218 1.00 95.12 82 ILE A C 1
ATOM 595 O O . ILE A 1 82 ? 8.747 -3.127 -22.215 1.00 95.12 82 ILE A O 1
ATOM 599 N N . ARG A 1 83 ? 7.269 -1.749 -23.197 1.00 94.31 83 ARG A N 1
ATOM 600 C CA . ARG A 1 83 ? 6.885 -2.660 -24.286 1.00 94.31 83 ARG A CA 1
ATOM 601 C C . ARG A 1 83 ? 8.083 -3.084 -25.125 1.00 94.31 83 ARG A C 1
ATOM 603 O O . ARG A 1 83 ? 8.320 -4.277 -25.266 1.00 94.31 83 ARG A O 1
ATOM 610 N N . TRP A 1 84 ? 8.881 -2.131 -25.603 1.00 94.06 84 TRP A N 1
ATOM 611 C CA . TRP A 1 84 ? 10.074 -2.414 -26.403 1.00 94.06 84 TRP A CA 1
ATOM 612 C C . TRP A 1 84 ? 11.087 -3.260 -25.633 1.00 94.06 84 TRP A C 1
ATOM 614 O O . TRP A 1 84 ? 11.740 -4.116 -26.224 1.00 94.06 84 TRP A O 1
ATOM 624 N N . SER A 1 85 ? 11.205 -3.054 -24.317 1.00 93.69 85 SER A N 1
ATOM 625 C CA . SER A 1 85 ? 12.098 -3.859 -23.481 1.00 93.69 85 SER A CA 1
ATOM 626 C C . SER A 1 85 ? 11.588 -5.283 -23.285 1.00 93.69 85 SER A C 1
ATOM 628 O O . SER A 1 85 ? 12.384 -6.214 -23.355 1.00 93.69 85 SER A O 1
ATOM 630 N N . LEU A 1 86 ? 10.281 -5.465 -23.078 1.00 92.12 86 LEU A N 1
ATOM 631 C CA . LEU A 1 86 ? 9.665 -6.790 -22.981 1.00 92.12 86 LEU A CA 1
ATOM 632 C C . LEU A 1 86 ? 9.763 -7.555 -24.303 1.00 92.12 86 LEU A C 1
ATOM 634 O O . LEU A 1 86 ? 10.152 -8.718 -24.299 1.00 92.12 86 LEU A O 1
ATOM 638 N N . ASP A 1 87 ? 9.477 -6.896 -25.427 1.00 91.19 87 ASP A N 1
ATOM 639 C CA . ASP A 1 87 ? 9.537 -7.509 -26.755 1.00 91.19 87 ASP A CA 1
ATOM 640 C C . ASP A 1 87 ? 10.981 -7.919 -27.108 1.00 91.19 87 ASP A C 1
ATOM 642 O O . ASP A 1 87 ? 11.220 -9.030 -27.581 1.00 91.19 87 ASP A O 1
ATOM 646 N N . ALA A 1 88 ? 11.966 -7.063 -26.812 1.00 90.44 88 ALA A N 1
ATOM 647 C CA . ALA A 1 88 ? 13.378 -7.390 -27.002 1.00 90.44 88 ALA A CA 1
ATOM 648 C C . ALA A 1 88 ? 13.851 -8.514 -26.068 1.00 90.44 88 ALA A C 1
ATOM 650 O O . ALA A 1 88 ? 14.604 -9.386 -26.495 1.00 90.44 88 ALA A O 1
ATOM 651 N N . ALA A 1 89 ? 13.400 -8.520 -24.808 1.00 89.81 89 ALA A N 1
ATOM 652 C CA . ALA A 1 89 ? 13.710 -9.593 -23.870 1.00 89.81 89 ALA A CA 1
ATOM 653 C C . ALA A 1 89 ? 13.108 -10.926 -24.331 1.00 89.81 89 ALA A C 1
ATOM 655 O O . ALA A 1 89 ? 13.795 -11.938 -24.281 1.00 89.81 89 ALA A O 1
ATOM 656 N N . GLN A 1 90 ? 11.867 -10.921 -24.830 1.00 88.50 90 GLN A N 1
ATOM 657 C CA . GLN A 1 90 ? 11.211 -12.102 -25.390 1.00 88.50 90 GLN A CA 1
ATOM 658 C C . GLN A 1 90 ? 11.973 -12.642 -26.605 1.00 88.50 90 GLN A C 1
ATOM 660 O O . GLN A 1 90 ? 12.171 -13.848 -26.706 1.00 88.50 90 GLN A O 1
ATOM 665 N N . ALA A 1 91 ? 12.426 -11.764 -27.505 1.00 88.38 91 ALA A N 1
ATOM 666 C CA . ALA A 1 91 ? 13.209 -12.155 -28.677 1.00 88.38 91 ALA A CA 1
ATOM 667 C C . ALA A 1 91 ? 14.600 -12.708 -28.318 1.00 88.38 91 ALA A C 1
ATOM 669 O O . ALA A 1 91 ? 15.147 -13.512 -29.066 1.00 88.38 91 ALA A O 1
ATOM 670 N N . ALA A 1 92 ? 15.167 -12.279 -27.187 1.00 86.31 92 ALA A N 1
ATOM 671 C CA . ALA A 1 92 ? 16.467 -12.725 -26.693 1.00 86.31 92 ALA A CA 1
ATOM 672 C C . ALA A 1 92 ? 16.406 -13.997 -25.827 1.00 86.31 92 ALA A C 1
ATOM 674 O O . ALA A 1 92 ? 17.451 -14.476 -25.390 1.00 86.31 92 ALA A O 1
ATOM 675 N N . LEU A 1 93 ? 15.215 -14.538 -25.539 1.00 84.75 93 LEU A N 1
ATOM 676 C CA . LEU A 1 93 ? 15.096 -15.795 -24.804 1.00 84.75 93 LEU A CA 1
ATOM 677 C C . LEU A 1 93 ? 15.600 -16.962 -25.659 1.00 84.75 93 LEU A C 1
ATOM 679 O O . LEU A 1 93 ? 14.966 -17.359 -26.634 1.00 84.75 93 LEU A O 1
ATOM 683 N N . GLU A 1 94 ? 16.715 -17.557 -25.247 1.00 68.31 94 GLU A N 1
ATOM 684 C CA . GLU A 1 94 ? 17.180 -18.846 -25.754 1.00 68.31 94 GLU A CA 1
ATOM 685 C C . GLU A 1 94 ? 16.624 -19.982 -24.870 1.00 68.31 94 GLU A C 1
ATOM 687 O O . GLU A 1 94 ? 16.592 -19.866 -23.646 1.00 68.31 94 GLU A O 1
ATOM 692 N N . ASN A 1 95 ? 16.212 -21.101 -25.483 1.00 55.47 95 ASN A N 1
ATOM 693 C CA . ASN A 1 95 ? 15.791 -22.357 -24.830 1.00 55.47 95 ASN A CA 1
ATOM 694 C C . ASN A 1 95 ? 14.501 -22.324 -23.975 1.00 55.47 95 ASN A C 1
ATOM 696 O O . ASN A 1 95 ? 14.542 -22.370 -22.748 1.00 55.47 95 ASN A O 1
ATOM 700 N N . GLY A 1 96 ? 13.332 -22.397 -24.623 1.00 56.66 96 GLY A N 1
ATOM 701 C CA . GLY A 1 96 ? 12.117 -23.003 -24.042 1.00 56.66 96 GLY A CA 1
ATOM 702 C C . GLY A 1 96 ? 11.389 -22.245 -22.920 1.00 56.66 96 GLY A C 1
ATOM 703 O O . GLY A 1 96 ? 10.315 -22.681 -22.510 1.00 56.66 96 GLY A O 1
ATOM 704 N N . ALA A 1 97 ? 11.911 -21.116 -22.433 1.00 65.31 97 ALA A N 1
ATOM 705 C CA . ALA A 1 97 ? 11.181 -20.243 -21.516 1.00 65.31 97 ALA A CA 1
ATOM 706 C C . ALA A 1 97 ? 10.040 -19.530 -22.260 1.00 65.31 97 ALA A C 1
ATOM 708 O O . ALA A 1 97 ? 10.271 -18.860 -23.265 1.00 65.31 97 ALA A O 1
ATOM 709 N N . ALA A 1 98 ? 8.808 -19.654 -21.759 1.00 71.94 98 ALA A N 1
ATOM 710 C CA . ALA A 1 98 ? 7.643 -19.055 -22.409 1.00 71.94 98 ALA A CA 1
ATOM 711 C C . ALA A 1 98 ? 7.683 -17.516 -22.380 1.00 71.94 98 ALA A C 1
ATOM 713 O O . ALA A 1 98 ? 7.285 -16.882 -23.357 1.00 71.94 98 ALA A O 1
ATOM 714 N N . GLN A 1 99 ? 8.175 -16.918 -21.283 1.00 81.50 99 GLN A N 1
ATOM 715 C CA . GLN A 1 99 ? 8.176 -15.466 -21.073 1.00 81.50 99 GLN A CA 1
ATOM 716 C C . GLN A 1 99 ? 9.379 -14.967 -20.251 1.00 81.50 99 GLN A C 1
ATOM 718 O O . GLN A 1 99 ? 9.876 -15.688 -19.380 1.00 81.50 99 GLN A O 1
ATOM 723 N N . PRO A 1 100 ? 9.835 -13.715 -20.470 1.00 86.44 100 PRO A N 1
ATOM 724 C CA . PRO A 1 100 ? 10.804 -13.061 -19.601 1.00 86.44 100 PRO A CA 1
ATOM 725 C C . PRO A 1 100 ? 10.269 -12.925 -18.174 1.00 86.44 100 PRO A C 1
ATOM 727 O O . PRO A 1 100 ? 9.135 -12.491 -17.983 1.00 86.44 100 PRO A O 1
ATOM 730 N N . ASN A 1 101 ? 11.107 -13.198 -17.172 1.00 87.38 101 ASN A N 1
ATOM 731 C CA . ASN A 1 101 ? 10.776 -13.025 -15.751 1.00 87.38 101 ASN A CA 1
ATOM 732 C C . ASN A 1 101 ? 10.821 -11.538 -15.323 1.00 87.38 101 ASN A C 1
ATOM 734 O O . ASN A 1 101 ? 11.562 -11.157 -14.414 1.00 87.38 101 ASN A O 1
ATOM 738 N N . ALA A 1 102 ? 10.081 -10.686 -16.032 1.00 89.38 102 ALA A N 1
ATOM 739 C CA . ALA A 1 102 ? 10.019 -9.245 -15.821 1.00 89.38 102 ALA A CA 1
ATOM 740 C C . ALA A 1 102 ? 8.872 -8.860 -14.873 1.00 89.38 102 ALA A C 1
ATOM 742 O O . ALA A 1 102 ? 7.819 -9.501 -14.864 1.00 89.38 102 ALA A O 1
ATOM 743 N N . ARG A 1 103 ? 9.079 -7.791 -14.091 1.00 93.56 103 ARG A N 1
ATOM 744 C CA . ARG A 1 103 ? 8.080 -7.207 -13.182 1.00 93.56 103 ARG A CA 1
ATOM 745 C C . ARG A 1 103 ? 8.047 -5.693 -13.343 1.00 93.56 103 ARG A C 1
ATOM 747 O O . ARG A 1 103 ? 8.944 -4.991 -12.874 1.00 93.56 103 ARG A O 1
ATOM 754 N N . PHE A 1 104 ? 7.008 -5.196 -13.997 1.00 95.94 104 PHE A N 1
ATOM 755 C CA . PHE A 1 104 ? 6.675 -3.777 -14.053 1.00 95.94 104 PHE A CA 1
ATOM 756 C C . PHE A 1 104 ? 5.416 -3.539 -13.229 1.00 95.94 104 PHE A C 1
ATOM 758 O O . PHE A 1 104 ? 4.431 -4.242 -13.415 1.00 95.94 104 PHE A O 1
ATOM 765 N N . ILE A 1 105 ? 5.445 -2.564 -12.326 1.00 97.06 105 ILE A N 1
ATOM 766 C CA . ILE A 1 105 ? 4.292 -2.163 -11.516 1.00 97.06 105 ILE A CA 1
ATOM 767 C C . ILE A 1 105 ? 4.009 -0.705 -11.849 1.00 97.06 105 ILE A C 1
ATOM 769 O O . ILE A 1 105 ? 4.842 0.153 -11.571 1.00 97.06 105 ILE A O 1
ATOM 773 N N . ILE A 1 106 ? 2.867 -0.427 -12.470 1.00 96.69 106 ILE A N 1
ATOM 774 C CA . ILE A 1 106 ? 2.461 0.910 -12.896 1.00 96.69 106 ILE A CA 1
ATOM 775 C C . ILE A 1 106 ? 1.391 1.434 -11.950 1.00 96.69 106 ILE A C 1
ATOM 777 O O . ILE A 1 106 ? 0.317 0.850 -11.847 1.00 96.69 106 ILE A O 1
ATOM 781 N N . LEU A 1 107 ? 1.702 2.527 -11.261 1.00 95.12 107 LEU A N 1
ATOM 782 C CA . LEU A 1 107 ? 0.759 3.279 -10.445 1.00 95.12 107 LEU A CA 1
ATOM 783 C C . LEU A 1 107 ? 0.158 4.379 -11.326 1.00 95.12 107 LEU A C 1
ATOM 785 O O . LEU A 1 107 ? 0.864 5.321 -11.697 1.00 95.12 107 LEU A O 1
ATOM 789 N N . ASP A 1 108 ? -1.112 4.203 -11.696 1.00 93.19 108 ASP A N 1
ATOM 790 C CA . ASP A 1 108 ? -1.804 4.918 -12.774 1.00 93.19 108 ASP A CA 1
ATOM 791 C C . ASP A 1 108 ? -2.970 5.767 -12.222 1.00 93.19 108 ASP A C 1
ATOM 793 O O . ASP A 1 108 ? -4.128 5.345 -12.283 1.00 93.19 108 ASP A O 1
ATOM 797 N N . PRO A 1 109 ? -2.696 6.950 -11.637 1.00 87.50 109 PRO A N 1
ATOM 798 C CA . PRO A 1 109 ? -3.728 7.880 -11.176 1.00 87.50 109 PRO A CA 1
ATOM 799 C C . PRO A 1 109 ? -4.627 8.417 -12.295 1.00 87.50 109 PRO A C 1
ATOM 801 O O . PRO A 1 109 ? -5.736 8.844 -11.996 1.00 87.50 109 PRO A O 1
ATOM 804 N N . ASN A 1 110 ? -4.199 8.383 -13.561 1.00 86.56 110 ASN A N 1
ATOM 805 C CA . ASN A 1 110 ? -4.966 8.939 -14.681 1.00 86.56 110 ASN A CA 1
ATOM 806 C C . ASN A 1 110 ? -5.739 7.885 -15.490 1.00 86.56 110 ASN A C 1
ATOM 808 O O . ASN A 1 110 ? -6.590 8.237 -16.309 1.00 86.56 110 ASN A O 1
ATOM 812 N N . GLY A 1 111 ? -5.478 6.597 -15.263 1.00 89.50 111 GLY A N 1
ATOM 813 C CA . GLY A 1 111 ? -6.120 5.485 -15.965 1.00 89.50 111 GLY A CA 1
ATOM 814 C C . GLY A 1 111 ? -5.702 5.363 -17.437 1.00 89.50 111 GLY A C 1
ATOM 815 O O . GLY A 1 111 ? -6.476 4.875 -18.270 1.00 89.50 111 GLY A O 1
ATOM 816 N N . GLU A 1 112 ? -4.508 5.838 -17.808 1.00 89.00 112 GLU A N 1
ATOM 817 C CA . GLU A 1 112 ? -4.050 5.857 -19.204 1.00 89.00 112 GLU A CA 1
ATOM 818 C C . GLU A 1 112 ? -3.440 4.518 -19.655 1.00 89.00 112 GLU A C 1
ATOM 820 O O . GLU A 1 112 ? -3.539 4.140 -20.831 1.00 89.00 112 GLU A O 1
ATOM 825 N N . TYR A 1 113 ? -2.820 3.766 -18.742 1.00 94.06 113 TYR A N 1
ATOM 826 C CA . TYR A 1 113 ? -1.987 2.616 -19.101 1.00 94.06 113 TYR A CA 1
ATOM 827 C C . TYR A 1 113 ? -2.799 1.356 -19.390 1.00 94.06 113 TYR A C 1
ATOM 829 O O . TYR A 1 113 ? -2.387 0.559 -20.234 1.00 94.06 113 TYR A O 1
ATOM 837 N N . ALA A 1 114 ? -3.978 1.187 -18.783 1.00 92.00 114 ALA A N 1
ATOM 838 C CA . ALA A 1 114 ? -4.838 0.032 -19.060 1.00 92.00 114 ALA A CA 1
ATOM 839 C C . ALA A 1 114 ? -5.146 -0.105 -20.566 1.00 92.00 114 ALA A C 1
ATOM 841 O O . ALA A 1 114 ? -5.073 -1.196 -21.130 1.00 92.00 114 ALA A O 1
ATOM 842 N N . LYS A 1 115 ? -5.403 1.020 -21.248 1.00 90.44 115 LYS A N 1
ATOM 843 C CA . LYS A 1 115 ? -5.620 1.053 -22.704 1.00 90.44 115 LYS A CA 1
ATOM 844 C C . LYS A 1 115 ? -4.326 0.829 -23.487 1.00 90.44 115 LYS A C 1
ATOM 846 O O . LYS A 1 115 ? -4.344 0.131 -24.495 1.00 90.44 115 LYS A O 1
ATOM 851 N N . ALA A 1 116 ? -3.210 1.394 -23.025 1.00 91.69 116 ALA A N 1
ATOM 852 C CA . ALA A 1 116 ? -1.908 1.293 -23.692 1.00 91.69 116 ALA A CA 1
ATOM 853 C C . ALA A 1 116 ? -1.337 -0.135 -23.725 1.00 91.69 116 ALA A C 1
ATOM 855 O O . ALA A 1 116 ? -0.448 -0.429 -24.529 1.00 91.69 116 ALA A O 1
ATOM 856 N N . PHE A 1 117 ? -1.829 -1.010 -22.850 1.00 93.56 117 PHE A N 1
ATOM 857 C CA . PHE A 1 117 ? -1.415 -2.403 -22.774 1.00 93.56 117 PHE A CA 1
ATOM 858 C C . PHE A 1 117 ? -2.528 -3.398 -23.140 1.00 93.56 117 PHE A C 1
ATOM 860 O O . PHE A 1 117 ? -2.259 -4.588 -23.157 1.00 93.56 117 PHE A O 1
ATOM 867 N N . ALA A 1 118 ? -3.739 -2.965 -23.505 1.00 89.00 118 ALA A N 1
ATOM 868 C CA . ALA A 1 118 ? -4.895 -3.850 -23.724 1.00 89.00 118 ALA A CA 1
ATOM 869 C C . ALA A 1 118 ? -4.644 -5.056 -24.664 1.00 89.00 118 ALA A C 1
ATOM 871 O O . ALA A 1 118 ? -5.283 -6.095 -24.522 1.00 89.00 118 ALA A O 1
ATOM 872 N N . ASP A 1 119 ? -3.693 -4.950 -25.594 1.00 89.19 119 ASP A N 1
ATOM 873 C CA . ASP A 1 119 ? -3.283 -6.013 -26.518 1.00 89.19 119 ASP A CA 1
ATOM 874 C C . ASP A 1 119 ? -2.425 -7.130 -25.890 1.00 89.19 119 ASP A C 1
ATOM 876 O O . ASP A 1 119 ? -2.233 -8.170 -26.516 1.00 89.19 119 ASP A O 1
ATOM 880 N N . LYS A 1 120 ? -1.898 -6.953 -24.670 1.00 85.50 120 LYS A N 1
ATOM 881 C CA . LYS A 1 120 ? -1.060 -7.962 -23.994 1.00 85.50 120 LYS A CA 1
ATOM 882 C C . LYS A 1 120 ? -1.870 -9.006 -23.202 1.00 85.50 120 LYS A C 1
ATOM 884 O O . LYS A 1 120 ? -1.265 -9.947 -22.692 1.00 85.50 120 LYS A O 1
ATOM 889 N N . GLY A 1 121 ? -3.200 -8.882 -23.129 1.00 83.75 121 GLY A N 1
ATOM 890 C CA . GLY A 1 121 ? -4.104 -9.904 -22.580 1.00 83.75 121 GLY A CA 1
ATOM 891 C C . GLY A 1 121 ? -3.725 -10.382 -21.171 1.00 83.75 121 GLY A C 1
ATOM 892 O O . GLY A 1 121 ? -3.518 -9.571 -20.271 1.00 83.75 121 GLY A O 1
ATOM 893 N N . GLU A 1 122 ? -3.590 -11.701 -20.998 1.00 80.19 122 GLU A N 1
ATOM 894 C CA . GLU A 1 122 ? -3.274 -12.362 -19.716 1.00 80.19 122 GLU A CA 1
ATOM 895 C C . GLU A 1 122 ? -1.901 -11.989 -19.129 1.00 80.19 122 GLU A C 1
ATOM 897 O O . GLU A 1 122 ? -1.638 -12.236 -17.953 1.00 80.19 122 GLU A O 1
ATOM 902 N N . ASN A 1 123 ? -1.032 -11.330 -19.905 1.00 85.38 123 ASN A N 1
ATOM 903 C CA . ASN A 1 123 ? 0.266 -10.858 -19.416 1.00 85.38 123 ASN A CA 1
ATOM 904 C C . ASN A 1 123 ? 0.160 -9.601 -18.535 1.00 85.38 123 ASN A C 1
ATOM 906 O O . ASN A 1 123 ? 1.188 -9.071 -18.094 1.00 85.38 123 ASN A O 1
ATOM 910 N N . ILE A 1 124 ? -1.063 -9.120 -18.289 1.00 92.44 124 ILE A N 1
ATOM 911 C CA . ILE A 1 124 ? -1.359 -7.958 -17.456 1.00 92.44 124 ILE A CA 1
ATOM 912 C C . ILE A 1 124 ? -2.154 -8.360 -16.228 1.00 92.44 124 ILE A C 1
ATOM 914 O O . ILE A 1 124 ? -3.122 -9.114 -16.281 1.00 92.44 124 ILE A O 1
ATOM 918 N N . ARG A 1 125 ? -1.792 -7.733 -15.116 1.00 94.25 125 ARG A N 1
ATOM 919 C CA . ARG A 1 125 ? -2.533 -7.770 -13.863 1.00 94.25 125 ARG A CA 1
ATOM 920 C C . ARG A 1 125 ? -3.132 -6.392 -13.635 1.00 94.25 125 ARG A C 1
ATOM 922 O O . ARG A 1 125 ? -2.447 -5.498 -13.147 1.00 94.25 125 ARG A O 1
ATOM 929 N N . LEU A 1 126 ? -4.380 -6.203 -14.057 1.00 94.81 126 LEU A N 1
ATOM 930 C CA . LEU A 1 126 ? -5.081 -4.926 -13.937 1.00 94.81 126 LEU A CA 1
ATOM 931 C C . LEU A 1 126 ? -5.859 -4.878 -12.620 1.00 94.81 126 LEU A C 1
ATOM 933 O O . LEU A 1 126 ? -6.810 -5.633 -12.438 1.00 94.81 126 LEU A O 1
ATOM 937 N N . PHE A 1 127 ? -5.455 -3.987 -11.722 1.00 94.19 127 PHE A N 1
ATOM 938 C CA . PHE A 1 127 ? -6.106 -3.722 -10.445 1.00 94.19 127 PHE A CA 1
ATOM 939 C C . PHE A 1 127 ? -6.934 -2.438 -10.530 1.00 94.19 127 PHE A C 1
ATOM 941 O O . PHE A 1 127 ? -6.429 -1.411 -10.984 1.00 94.19 127 PHE A O 1
ATOM 948 N N . ARG A 1 128 ? -8.190 -2.495 -10.079 1.00 91.50 128 ARG A N 1
ATOM 949 C CA . ARG A 1 128 ? -9.146 -1.377 -10.065 1.00 91.50 128 ARG A CA 1
ATOM 950 C C . ARG A 1 128 ? -9.938 -1.353 -8.762 1.00 91.50 128 ARG A C 1
ATOM 952 O O . ARG A 1 128 ? -10.134 -2.387 -8.123 1.00 91.50 128 ARG A O 1
ATOM 959 N N . VAL A 1 129 ? -10.439 -0.178 -8.398 1.00 88.88 129 VAL A N 1
ATOM 960 C CA . VAL A 1 129 ? -11.520 -0.058 -7.409 1.00 88.88 129 VAL A CA 1
ATOM 961 C C . VAL A 1 129 ? -12.882 -0.273 -8.085 1.00 88.88 129 VAL A C 1
ATOM 963 O O . VAL A 1 129 ? -12.989 -0.032 -9.290 1.00 88.88 129 VAL A O 1
ATOM 966 N N . PRO A 1 130 ? -13.920 -0.725 -7.357 1.00 83.00 130 PRO A N 1
ATOM 967 C CA . PRO A 1 130 ? -15.244 -0.952 -7.928 1.00 83.00 130 PRO A CA 1
ATOM 968 C C . PRO A 1 130 ? -15.830 0.260 -8.670 1.00 83.00 130 PRO A C 1
ATOM 970 O O . PRO A 1 130 ? -15.623 1.399 -8.238 1.00 83.00 130 PRO A O 1
ATOM 973 N N . PRO A 1 131 ? -16.638 0.026 -9.722 1.00 84.88 131 PRO A N 1
ATOM 974 C CA . PRO A 1 131 ? -17.032 -1.284 -10.261 1.00 84.88 131 PRO A CA 1
ATOM 975 C C . PRO A 1 131 ? -15.906 -1.964 -11.065 1.00 84.88 131 PRO A C 1
ATOM 977 O O . PRO A 1 131 ? -15.184 -1.295 -11.798 1.00 84.88 131 PRO A O 1
ATOM 980 N N . ILE A 1 132 ? -15.786 -3.292 -10.938 1.00 86.81 132 ILE A N 1
ATOM 981 C CA . ILE A 1 132 ? -14.819 -4.116 -11.688 1.00 86.81 132 ILE A CA 1
ATOM 982 C C . ILE A 1 132 ? -15.538 -5.056 -12.661 1.00 86.81 132 ILE A C 1
ATOM 984 O O . ILE A 1 132 ? -16.586 -5.615 -12.331 1.00 86.81 132 ILE A O 1
ATOM 988 N N . ASP A 1 133 ? -14.960 -5.264 -13.840 1.00 85.56 133 ASP A N 1
ATOM 989 C CA . ASP A 1 133 ? -15.418 -6.235 -14.833 1.00 85.56 133 ASP A CA 1
ATOM 990 C C . ASP A 1 133 ? -14.536 -7.493 -14.800 1.00 85.56 133 ASP A C 1
ATOM 992 O O . ASP A 1 133 ? -13.505 -7.593 -15.472 1.00 85.56 133 ASP A O 1
ATOM 996 N N . LEU A 1 134 ? -14.966 -8.489 -14.017 1.00 83.44 134 LEU A N 1
ATOM 997 C CA . LEU A 1 134 ? -14.267 -9.774 -13.891 1.00 83.44 134 LEU A CA 1
ATOM 998 C C . LEU A 1 134 ? -14.122 -10.501 -15.239 1.00 83.44 134 LEU A C 1
ATOM 1000 O O . LEU A 1 134 ? -13.147 -11.226 -15.435 1.00 83.44 134 LEU A O 1
ATOM 1004 N N . ASN A 1 135 ? -15.034 -10.277 -16.196 1.00 82.25 135 ASN A N 1
ATOM 1005 C CA . ASN A 1 135 ? -14.967 -10.913 -17.518 1.00 82.25 135 ASN A CA 1
ATOM 1006 C C . ASN A 1 135 ? -13.818 -10.364 -18.371 1.00 82.25 135 ASN A C 1
ATOM 1008 O O . ASN A 1 135 ? -13.379 -11.016 -19.315 1.00 82.25 135 ASN A O 1
ATOM 1012 N N . ARG A 1 136 ? -13.317 -9.170 -18.039 1.00 80.88 136 ARG A N 1
ATOM 1013 C CA . ARG A 1 136 ? -12.145 -8.552 -18.673 1.00 80.88 136 ARG A CA 1
ATOM 1014 C C . ARG A 1 136 ? -10.842 -8.857 -17.934 1.00 80.88 136 ARG A C 1
ATOM 1016 O O . ARG A 1 136 ? -9.814 -8.269 -18.257 1.00 80.88 136 ARG A O 1
ATOM 1023 N N . GLY A 1 137 ? -10.875 -9.754 -16.945 1.00 84.00 137 GLY A N 1
ATOM 1024 C CA . GLY A 1 137 ? -9.714 -10.082 -16.118 1.00 84.00 137 GLY A CA 1
ATOM 1025 C C . GLY A 1 137 ? -9.324 -8.971 -15.138 1.00 84.00 137 GLY A C 1
ATOM 1026 O O . GLY A 1 137 ? -8.196 -8.967 -14.641 1.00 84.00 137 GLY A O 1
ATOM 1027 N N . GLU A 1 138 ? -10.230 -8.026 -14.860 1.00 90.44 138 GLU A N 1
ATOM 1028 C CA . GLU A 1 138 ? -10.005 -6.976 -13.867 1.00 90.44 138 GLU A CA 1
ATOM 1029 C C . GLU A 1 138 ? -10.006 -7.566 -12.456 1.00 90.44 138 GLU A C 1
ATOM 1031 O O . GLU A 1 138 ? -10.831 -8.409 -12.105 1.00 90.44 138 GLU A O 1
ATOM 1036 N N . ARG A 1 139 ? -9.065 -7.114 -11.628 1.00 91.06 139 ARG A N 1
ATOM 1037 C CA . ARG A 1 139 ? -8.895 -7.560 -10.246 1.00 91.06 139 ARG A CA 1
ATOM 1038 C C . ARG A 1 139 ? -9.246 -6.416 -9.306 1.00 91.06 139 ARG A C 1
ATOM 1040 O O . ARG A 1 139 ? -8.881 -5.268 -9.555 1.00 91.06 139 ARG A O 1
ATOM 1047 N N . ALA A 1 140 ? -9.905 -6.730 -8.196 1.00 90.06 140 ALA A N 1
ATOM 1048 C CA . ALA A 1 140 ? -10.102 -5.755 -7.130 1.00 90.06 140 ALA A CA 1
ATOM 1049 C C . ALA A 1 140 ? -8.739 -5.313 -6.572 1.00 90.06 140 ALA A C 1
ATOM 1051 O O . ALA A 1 140 ? -7.903 -6.152 -6.224 1.00 90.06 140 ALA A O 1
ATOM 1052 N N . LEU A 1 141 ? -8.516 -4.004 -6.470 1.00 91.19 141 LEU A N 1
ATOM 1053 C CA . LEU A 1 141 ? -7.384 -3.454 -5.739 1.00 91.19 141 LEU A CA 1
ATOM 1054 C C . LEU A 1 141 ? -7.596 -3.720 -4.247 1.00 91.19 141 LEU A C 1
ATOM 1056 O O . LEU A 1 141 ? -8.449 -3.101 -3.623 1.00 91.19 141 LEU A O 1
ATOM 1060 N N . ARG A 1 142 ? -6.804 -4.638 -3.690 1.00 89.50 142 ARG A N 1
ATOM 1061 C CA . ARG A 1 142 ? -6.794 -4.966 -2.262 1.00 89.50 142 ARG A CA 1
ATOM 1062 C C . ARG A 1 142 ? -5.439 -4.602 -1.680 1.00 89.50 142 ARG A C 1
ATOM 1064 O O . ARG A 1 142 ? -4.406 -5.040 -2.187 1.00 89.50 142 ARG A O 1
ATOM 1071 N N . LEU A 1 143 ? -5.441 -3.813 -0.618 1.00 89.62 143 LEU A N 1
ATOM 1072 C CA . LEU A 1 143 ? -4.256 -3.368 0.096 1.00 89.62 143 LEU A CA 1
ATOM 1073 C C . LEU A 1 143 ? -4.503 -3.509 1.604 1.00 89.62 143 LEU A C 1
ATOM 1075 O O . LEU A 1 143 ? -4.895 -2.541 2.260 1.00 89.62 143 LEU A O 1
ATOM 1079 N N . PRO A 1 144 ? -4.279 -4.712 2.158 1.00 86.25 144 PRO A N 1
ATOM 1080 C CA . PRO A 1 144 ? -4.756 -5.056 3.489 1.00 86.25 144 PRO A CA 1
ATOM 1081 C C . PRO A 1 144 ? -4.287 -4.071 4.553 1.00 86.25 144 PRO A C 1
ATOM 1083 O O . PRO A 1 144 ? -3.086 -3.859 4.723 1.00 86.25 144 PRO A O 1
ATOM 1086 N N . ALA A 1 145 ? -5.227 -3.483 5.293 1.00 88.12 145 ALA A N 1
ATOM 1087 C CA . ALA A 1 145 ? -4.913 -2.407 6.233 1.00 88.12 145 ALA A CA 1
ATOM 1088 C C . ALA A 1 145 ? -3.991 -2.838 7.389 1.00 88.12 145 ALA A C 1
ATOM 1090 O O . ALA A 1 145 ? -3.302 -2.022 8.001 1.00 88.12 145 ALA A O 1
ATOM 1091 N N . TRP A 1 146 ? -3.923 -4.140 7.671 1.00 87.00 146 TRP A N 1
ATOM 1092 C CA . TRP A 1 146 ? -3.008 -4.698 8.662 1.00 87.00 146 TRP A CA 1
ATOM 1093 C C . TRP A 1 146 ? -1.527 -4.619 8.253 1.00 87.00 146 TRP A C 1
ATOM 1095 O O . TRP A 1 146 ? -0.654 -4.636 9.122 1.00 87.00 146 TRP A O 1
ATOM 1105 N N . LEU A 1 147 ? -1.234 -4.448 6.957 1.00 89.44 147 LEU A N 1
ATOM 1106 C CA . LEU A 1 147 ? 0.112 -4.168 6.440 1.00 89.44 147 LEU A CA 1
ATOM 1107 C C . LEU A 1 147 ? 0.520 -2.697 6.570 1.00 89.44 147 LEU A C 1
ATOM 1109 O O . LEU A 1 147 ? 1.686 -2.373 6.326 1.00 89.44 147 LEU A O 1
ATOM 1113 N N . TRP A 1 148 ? -0.417 -1.809 6.908 1.00 92.00 148 TRP A N 1
ATOM 1114 C CA . TRP A 1 148 ? -0.152 -0.380 6.992 1.00 92.00 148 TRP A CA 1
ATOM 1115 C C . TRP A 1 148 ? 0.551 -0.059 8.311 1.00 92.00 148 TRP A C 1
ATOM 1117 O O . TRP A 1 148 ? 0.254 -0.644 9.359 1.00 92.00 148 TRP A O 1
ATOM 1127 N N . ASN A 1 149 ? 1.494 0.872 8.240 1.00 91.50 149 ASN A N 1
ATOM 1128 C CA . ASN A 1 149 ? 2.249 1.363 9.384 1.00 91.50 149 ASN A CA 1
ATOM 1129 C C . ASN A 1 149 ? 1.513 2.531 10.069 1.00 91.50 149 ASN A C 1
ATOM 1131 O O . ASN A 1 149 ? 0.552 3.095 9.538 1.00 91.50 149 ASN A O 1
ATOM 1135 N N . GLY A 1 150 ? 1.957 2.918 11.261 1.00 91.62 150 GLY A N 1
ATOM 1136 C CA . GLY A 1 150 ? 1.350 3.993 12.039 1.00 91.62 150 GLY A CA 1
ATOM 1137 C C . GLY A 1 150 ? 1.352 5.342 11.323 1.00 91.62 150 GLY A C 1
ATOM 1138 O O . GLY A 1 150 ? 0.427 6.140 11.495 1.00 91.62 150 GLY A O 1
ATOM 1139 N N . HIS A 1 151 ? 2.362 5.607 10.491 1.00 90.62 151 HIS A N 1
ATOM 1140 C CA . HIS A 1 151 ? 2.445 6.845 9.720 1.00 90.62 151 HIS A CA 1
ATOM 1141 C C . HIS A 1 151 ? 1.391 6.894 8.601 1.00 90.62 151 HIS A C 1
ATOM 1143 O O . HIS A 1 151 ? 0.730 7.916 8.434 1.00 90.62 151 HIS A O 1
ATOM 1149 N N . GLU A 1 152 ? 1.162 5.778 7.911 1.00 91.88 152 GLU A N 1
ATOM 1150 C CA . GLU A 1 152 ? 0.130 5.606 6.882 1.00 91.88 152 GLU A CA 1
ATOM 1151 C C . GLU A 1 152 ? -1.275 5.702 7.478 1.00 91.88 152 GLU A C 1
ATOM 1153 O O . GLU A 1 152 ? -2.121 6.422 6.951 1.00 91.88 152 GLU A O 1
ATOM 1158 N N . TRP A 1 153 ? -1.501 5.063 8.630 1.00 92.06 153 TRP A N 1
ATOM 1159 C CA . TRP A 1 153 ? -2.749 5.195 9.383 1.00 92.06 153 TRP A CA 1
ATOM 1160 C C . TRP A 1 153 ? -3.010 6.628 9.844 1.00 92.06 153 TRP A C 1
ATOM 1162 O O . TRP A 1 153 ? -4.139 7.113 9.760 1.00 92.06 153 TRP A O 1
ATOM 1172 N N . THR A 1 154 ? -1.973 7.331 10.301 1.00 92.00 154 THR A N 1
ATOM 1173 C CA . THR A 1 154 ? -2.071 8.749 10.677 1.00 92.00 154 THR A CA 1
ATOM 1174 C C . THR A 1 154 ? -2.434 9.610 9.465 1.00 92.00 154 THR A C 1
ATOM 1176 O O . THR A 1 154 ? -3.320 10.456 9.570 1.00 92.00 154 THR A O 1
ATOM 1179 N N . ALA A 1 155 ? -1.787 9.373 8.318 1.00 88.25 155 ALA A N 1
ATOM 1180 C CA . ALA A 1 155 ? -2.005 10.138 7.095 1.00 88.25 155 ALA A CA 1
ATOM 1181 C C . ALA A 1 155 ? -3.412 9.921 6.521 1.00 88.25 155 ALA A C 1
ATOM 1183 O O . ALA A 1 155 ? -4.104 10.890 6.230 1.00 88.25 155 ALA A O 1
ATOM 1184 N N . VAL A 1 156 ? -3.871 8.669 6.413 1.00 87.00 156 VAL A N 1
ATOM 1185 C CA . VAL A 1 156 ? -5.179 8.356 5.810 1.00 87.00 156 VAL A CA 1
ATOM 1186 C C . VAL A 1 156 ? -6.357 8.825 6.659 1.00 87.00 156 VAL A C 1
ATOM 1188 O O . VAL A 1 156 ? -7.394 9.222 6.139 1.00 87.00 156 VAL A O 1
ATOM 1191 N N . SER A 1 157 ? -6.204 8.790 7.983 1.00 88.44 157 SER A N 1
ATOM 1192 C CA . SER A 1 157 ? -7.251 9.207 8.918 1.00 88.44 157 SER A CA 1
ATOM 1193 C C . SER A 1 157 ? -7.200 10.702 9.243 1.00 88.44 157 SER A C 1
ATOM 1195 O O . SER A 1 157 ? -8.069 11.211 9.965 1.00 88.44 157 SER A O 1
ATOM 1197 N N . PHE A 1 158 ? -6.187 11.411 8.727 1.00 86.88 158 PHE A N 1
ATOM 1198 C CA . PHE A 1 158 ? -5.864 12.789 9.090 1.00 86.88 158 PHE A CA 1
ATOM 1199 C C . PHE A 1 158 ? -5.845 12.971 10.617 1.00 86.88 158 PHE A C 1
ATOM 1201 O O . PHE A 1 158 ? -6.496 13.863 11.175 1.00 86.88 158 PHE A O 1
ATOM 1208 N N . ALA A 1 159 ? -5.184 12.048 11.321 1.00 89.62 159 ALA A N 1
ATOM 1209 C CA . ALA A 1 159 ? -5.090 12.084 12.775 1.00 89.62 159 ALA A CA 1
ATOM 1210 C C . ALA A 1 159 ? -4.153 13.214 13.208 1.00 89.62 159 ALA A C 1
ATOM 1212 O O . ALA A 1 159 ? -2.967 13.222 12.879 1.00 89.62 159 ALA A O 1
ATOM 1213 N N . ARG A 1 160 ? -4.690 14.169 13.972 1.00 86.56 160 ARG A N 1
ATOM 1214 C CA . ARG A 1 160 ? -3.927 15.338 14.411 1.00 86.56 160 ARG A CA 1
ATOM 1215 C C . ARG A 1 160 ? -2.821 14.954 15.406 1.00 86.56 160 ARG A C 1
ATOM 1217 O O . ARG A 1 160 ? -3.012 14.041 16.223 1.00 86.56 160 ARG A O 1
ATOM 1224 N N . PRO A 1 161 ? -1.698 15.692 15.418 1.00 81.38 161 PRO A N 1
ATOM 1225 C CA . PRO A 1 161 ? -0.743 15.643 16.516 1.00 81.38 161 PRO A CA 1
ATOM 1226 C C . PRO A 1 161 ? -1.408 15.986 17.852 1.00 81.38 161 PRO A C 1
ATOM 1228 O O . PRO A 1 161 ? -2.471 16.608 17.902 1.00 81.38 161 PRO A O 1
ATOM 1231 N N . GLY A 1 162 ? -0.768 15.603 18.953 1.00 83.56 162 GLY A N 1
ATOM 1232 C CA . GLY A 1 162 ? -1.350 15.745 20.285 1.00 83.56 162 GLY A CA 1
ATOM 1233 C C . GLY A 1 162 ? -2.045 14.454 20.678 1.00 83.56 162 GLY A C 1
ATOM 1234 O O . GLY A 1 162 ? -1.359 13.457 20.815 1.00 83.56 162 GLY A O 1
ATOM 1235 N N . ALA A 1 163 ? -3.365 14.456 20.859 1.00 79.88 163 ALA A N 1
ATOM 1236 C CA . ALA A 1 163 ? -4.056 13.316 21.462 1.00 79.88 163 ALA A CA 1
ATOM 1237 C C . ALA A 1 163 ? -4.584 12.268 20.459 1.00 79.88 163 ALA A C 1
ATOM 1239 O O . ALA A 1 163 ? -4.600 11.082 20.767 1.00 79.88 163 ALA A O 1
ATOM 1240 N N . GLN A 1 164 ? -4.955 12.667 19.233 1.00 89.88 164 GLN A N 1
ATOM 1241 C CA . GLN A 1 164 ? -5.501 11.735 18.231 1.00 89.88 164 GLN A CA 1
ATOM 1242 C C . GLN A 1 164 ? -4.472 10.695 17.776 1.00 89.88 164 GLN A C 1
ATOM 1244 O O . GLN A 1 164 ? -4.774 9.505 17.744 1.00 89.88 164 GLN A O 1
ATOM 1249 N N . ARG A 1 165 ? -3.253 11.128 17.435 1.00 90.19 165 ARG A N 1
ATOM 1250 C CA . ARG A 1 165 ? -2.209 10.226 16.935 1.00 90.19 165 ARG A CA 1
ATOM 1251 C C . ARG A 1 165 ? -1.749 9.187 17.975 1.00 90.19 165 ARG A C 1
ATOM 1253 O O . ARG A 1 165 ? -1.785 8.012 17.635 1.00 90.19 165 ARG A O 1
ATOM 1260 N N . PRO A 1 166 ? -1.349 9.531 19.214 1.00 88.38 166 PRO A N 1
ATOM 1261 C CA . PRO A 1 166 ? -0.944 8.534 20.208 1.00 88.38 166 PRO A CA 1
ATOM 1262 C C . PRO A 1 166 ? -2.031 7.501 20.494 1.00 88.38 166 PRO A C 1
ATOM 1264 O O . PRO A 1 166 ? -1.722 6.314 20.537 1.00 88.38 166 PRO A O 1
ATOM 1267 N N . LEU A 1 167 ? -3.292 7.936 20.592 1.00 87.75 167 LEU A N 1
ATOM 1268 C CA . LEU A 1 167 ? -4.425 7.037 20.795 1.00 87.75 167 LEU A CA 1
ATOM 1269 C C . LEU A 1 167 ? -4.674 6.121 19.596 1.00 87.75 167 LEU A C 1
ATOM 1271 O O . LEU A 1 167 ? -4.921 4.936 19.784 1.00 87.75 167 LEU A O 1
ATOM 1275 N N . LEU A 1 168 ? -4.531 6.622 18.366 1.00 92.19 168 LEU A N 1
ATOM 1276 C CA . LEU A 1 168 ? -4.571 5.787 17.163 1.00 92.19 168 LEU A CA 1
ATOM 1277 C C . LEU A 1 168 ? -3.481 4.714 17.170 1.00 92.19 168 LEU A C 1
ATOM 1279 O O . LEU A 1 168 ? -3.767 3.544 16.931 1.00 92.19 168 LEU A O 1
ATOM 1283 N N . LEU A 1 169 ? -2.238 5.088 17.472 1.00 90.38 169 LEU A N 1
ATOM 1284 C CA . LEU A 1 169 ? -1.120 4.142 17.509 1.00 90.38 169 LEU A CA 1
ATOM 1285 C C . LEU A 1 169 ? -1.260 3.144 18.668 1.00 90.38 169 LEU A C 1
ATOM 1287 O O . LEU A 1 169 ? -0.875 1.983 18.543 1.00 90.38 169 LEU A O 1
ATOM 1291 N N . GLN A 1 170 ? -1.824 3.564 19.801 1.00 85.31 170 GLN A N 1
ATOM 1292 C CA . GLN A 1 170 ? -2.178 2.668 20.899 1.00 85.31 170 GLN A CA 1
ATOM 1293 C C . GLN A 1 170 ? -3.274 1.680 20.490 1.00 85.31 170 GLN A C 1
ATOM 1295 O O . GLN A 1 170 ? -3.062 0.480 20.635 1.00 85.31 170 GLN A O 1
ATOM 1300 N N . ALA A 1 171 ? -4.375 2.157 19.908 1.00 88.06 171 ALA A N 1
ATOM 1301 C CA . ALA A 1 171 ? -5.470 1.319 19.426 1.00 88.06 171 ALA A CA 1
ATOM 1302 C C . ALA A 1 171 ? -4.988 0.260 18.425 1.00 88.06 171 ALA A C 1
ATOM 1304 O O . ALA A 1 171 ? -5.310 -0.919 18.550 1.00 88.06 171 ALA A O 1
ATOM 1305 N N . LEU A 1 172 ? -4.157 0.660 17.457 1.00 90.62 172 LEU A N 1
ATOM 1306 C CA . LEU A 1 172 ? -3.569 -0.260 16.481 1.00 90.62 172 LEU A CA 1
ATOM 1307 C C . LEU A 1 172 ? -2.699 -1.329 17.152 1.00 90.62 172 LEU A C 1
ATOM 1309 O O . LEU A 1 172 ? -2.786 -2.500 16.786 1.00 90.62 172 LEU A O 1
ATOM 1313 N N . ARG A 1 173 ? -1.880 -0.953 18.143 1.00 86.38 173 ARG A N 1
ATOM 1314 C CA . ARG A 1 173 ? -1.072 -1.912 18.914 1.00 86.38 173 ARG A CA 1
ATOM 1315 C C . ARG A 1 173 ? -1.944 -2.877 19.707 1.00 86.38 173 ARG A C 1
ATOM 1317 O O . ARG A 1 173 ? -1.696 -4.076 19.654 1.00 86.38 173 ARG A O 1
ATOM 1324 N N . GLU A 1 174 ? -2.958 -2.382 20.413 1.00 81.88 174 GLU A N 1
ATOM 1325 C CA . GLU A 1 174 ? -3.878 -3.208 21.206 1.00 81.88 174 GLU A CA 1
ATOM 1326 C C . GLU A 1 174 ? -4.632 -4.220 20.329 1.00 81.88 174 GLU A C 1
ATOM 1328 O O . GLU A 1 174 ? -4.665 -5.409 20.655 1.00 81.88 174 GLU A O 1
ATOM 1333 N N . LEU A 1 175 ? -5.156 -3.786 19.177 1.00 83.88 175 LEU A N 1
ATOM 1334 C CA . LEU A 1 175 ? -5.871 -4.656 18.237 1.00 83.88 175 LEU A CA 1
ATOM 1335 C C . LEU A 1 175 ? -4.959 -5.703 17.589 1.00 83.88 175 LEU A C 1
ATOM 1337 O O . LEU A 1 175 ? -5.321 -6.878 17.538 1.00 83.88 175 LEU A O 1
ATOM 1341 N N . LYS A 1 176 ? -3.756 -5.311 17.149 1.00 82.62 176 LYS A N 1
ATOM 1342 C CA . LYS A 1 176 ? -2.768 -6.246 16.581 1.00 82.62 176 LYS A CA 1
ATOM 1343 C C . LYS A 1 176 ? -2.272 -7.250 17.618 1.00 82.62 176 LYS A C 1
ATOM 1345 O O . LYS A 1 176 ? -2.167 -8.440 17.327 1.00 82.62 176 LYS A O 1
ATOM 1350 N N . ASN A 1 177 ? -2.035 -6.806 18.852 1.00 74.25 177 ASN A N 1
ATOM 1351 C CA . ASN A 1 177 ? -1.699 -7.702 19.957 1.00 74.25 177 ASN A CA 1
ATOM 1352 C C . ASN A 1 177 ? -2.827 -8.700 20.232 1.00 74.25 177 ASN A C 1
ATOM 1354 O O . ASN A 1 177 ? -2.549 -9.829 20.636 1.00 74.25 177 ASN A O 1
ATOM 1358 N N . GLY A 1 178 ? -4.087 -8.297 20.020 1.00 63.03 178 GLY A N 1
ATOM 1359 C CA . GLY A 1 178 ? -5.293 -9.132 20.083 1.00 63.03 178 GLY A CA 1
ATOM 1360 C C . GLY A 1 178 ? -5.241 -10.414 19.254 1.00 63.03 178 GLY A C 1
ATOM 1361 O O . GLY A 1 178 ? -5.922 -11.371 19.606 1.00 63.03 178 GLY A O 1
ATOM 1362 N N . GLN A 1 179 ? -4.434 -10.449 18.189 1.00 57.31 179 GLN A N 1
ATOM 1363 C CA . GLN A 1 179 ? -4.445 -11.518 17.184 1.00 57.31 179 GLN A CA 1
ATOM 1364 C C . GLN A 1 179 ? -3.120 -12.287 17.046 1.00 57.31 179 GLN A C 1
ATOM 1366 O O . GLN A 1 179 ? -2.930 -13.020 16.075 1.00 57.31 179 GLN A O 1
ATOM 1371 N N . LEU A 1 180 ? -2.183 -12.159 17.991 1.00 52.28 180 LEU A N 1
ATOM 1372 C CA . LEU A 1 180 ? -0.930 -12.922 17.946 1.00 52.28 180 LEU A CA 1
ATOM 1373 C C . LEU A 1 180 ? -1.203 -14.434 17.934 1.00 52.28 180 LEU A C 1
ATOM 1375 O O . LEU A 1 180 ? -1.763 -14.977 18.888 1.00 52.28 180 LEU A O 1
ATOM 1379 N N . ALA A 1 181 ? -0.754 -15.113 16.876 1.00 41.53 181 ALA A N 1
ATOM 1380 C CA . ALA A 1 181 ? -0.771 -16.568 16.770 1.00 41.53 181 ALA A CA 1
ATOM 1381 C C . ALA A 1 181 ? -0.062 -17.203 17.982 1.00 41.53 181 ALA A C 1
ATOM 1383 O O . ALA A 1 181 ? 1.092 -16.887 18.266 1.00 41.53 181 ALA A O 1
ATOM 1384 N N . GLY A 1 182 ? -0.771 -18.079 18.699 1.00 51.28 182 GLY A N 1
ATOM 1385 C CA . GLY A 1 182 ? -0.315 -18.684 19.957 1.00 51.28 182 GLY A CA 1
ATOM 1386 C C . GLY A 1 182 ? -0.821 -17.986 21.225 1.00 51.28 182 GLY A C 1
ATOM 1387 O O . GLY A 1 182 ? -0.568 -18.483 22.318 1.00 51.28 182 GLY A O 1
ATOM 1388 N N . THR A 1 183 ? -1.562 -16.879 21.100 1.00 59.00 183 THR A N 1
ATOM 1389 C CA . THR A 1 183 ? -2.316 -16.305 22.222 1.00 59.00 183 THR A CA 1
ATOM 1390 C C . THR A 1 183 ? -3.466 -17.250 22.563 1.00 59.00 183 THR A C 1
ATOM 1392 O O . THR A 1 183 ? -4.289 -17.516 21.680 1.00 59.00 183 THR A O 1
ATOM 1395 N N . PRO A 1 184 ? -3.542 -17.774 23.800 1.00 75.62 184 PRO A N 1
ATOM 1396 C CA . PRO A 1 184 ? -4.649 -18.626 24.202 1.00 75.62 184 PRO A CA 1
ATOM 1397 C C . PRO A 1 184 ? -5.983 -17.919 23.949 1.00 75.62 184 PRO A C 1
ATOM 1399 O O . PRO A 1 184 ? -6.114 -16.714 24.181 1.00 75.62 184 PRO A O 1
ATOM 1402 N N . ARG A 1 185 ? -6.975 -18.644 23.427 1.00 80.94 185 ARG A N 1
ATOM 1403 C CA . ARG A 1 185 ? -8.238 -18.052 22.966 1.00 80.94 185 ARG A CA 1
ATOM 1404 C C . ARG A 1 185 ? -8.958 -17.293 24.086 1.00 80.94 185 ARG A C 1
ATOM 1406 O O . ARG A 1 185 ? -9.462 -16.197 23.849 1.00 80.94 185 ARG A O 1
ATOM 1413 N N . GLN A 1 186 ? -8.869 -17.787 25.317 1.00 84.25 186 GLN A N 1
ATOM 1414 C CA . GLN A 1 186 ? -9.347 -17.126 26.531 1.00 84.25 186 GLN A CA 1
ATOM 1415 C C . GLN A 1 186 ? -8.717 -15.744 26.777 1.00 84.25 186 GLN A C 1
ATOM 1417 O O . GLN A 1 186 ? -9.390 -14.854 27.283 1.00 84.25 186 GLN A O 1
ATOM 1422 N N . THR A 1 187 ? -7.470 -15.499 26.361 1.00 78.50 187 THR A N 1
ATOM 1423 C CA . THR A 1 187 ? -6.810 -14.187 26.482 1.00 78.50 187 THR A CA 1
ATOM 1424 C C . THR A 1 187 ? -7.366 -13.176 25.478 1.00 78.50 187 THR A C 1
ATOM 1426 O O . THR A 1 187 ? -7.471 -11.990 25.792 1.00 78.50 187 THR A O 1
ATOM 1429 N N . ILE A 1 188 ? -7.760 -13.629 24.281 1.00 75.94 188 ILE A N 1
ATOM 1430 C CA . ILE A 1 188 ? -8.457 -12.788 23.293 1.00 75.94 188 ILE A CA 1
ATOM 1431 C C . ILE A 1 188 ? -9.829 -12.396 23.847 1.00 75.94 188 ILE A C 1
ATOM 1433 O O . ILE A 1 188 ? -10.167 -11.214 23.887 1.00 75.94 188 ILE A O 1
ATOM 1437 N N . VAL A 1 189 ? -10.571 -13.385 24.350 1.00 84.81 189 VAL A N 1
ATOM 1438 C CA . VAL A 1 189 ? -11.892 -13.187 24.957 1.00 84.81 189 VAL A CA 1
ATOM 1439 C C . VAL A 1 189 ? -11.809 -12.252 26.169 1.00 84.81 189 VAL A C 1
ATOM 1441 O O . VAL A 1 189 ? -12.576 -11.298 26.262 1.00 84.81 189 VAL A O 1
ATOM 1444 N N . ARG A 1 190 ? -10.793 -12.411 27.030 1.00 85.75 190 ARG A N 1
ATOM 1445 C CA . ARG A 1 190 ? -10.536 -11.531 28.184 1.00 85.75 190 ARG A CA 1
ATOM 1446 C C . ARG A 1 190 ? -10.458 -10.059 27.779 1.00 85.75 190 ARG A C 1
ATOM 1448 O O . ARG A 1 190 ? -11.002 -9.206 28.471 1.00 85.75 190 ARG A O 1
ATOM 1455 N N . ARG A 1 191 ? -9.803 -9.740 26.658 1.00 73.81 191 ARG A N 1
ATOM 1456 C CA . ARG A 1 191 ? -9.671 -8.356 26.161 1.00 73.81 191 ARG A CA 1
ATOM 1457 C C . ARG A 1 191 ? -10.995 -7.791 25.653 1.00 73.81 191 ARG A C 1
ATOM 1459 O O . ARG A 1 191 ? -11.257 -6.601 25.845 1.00 73.81 191 ARG A O 1
ATOM 1466 N N . HIS A 1 192 ? -11.826 -8.632 25.038 1.00 80.25 192 HIS A N 1
ATOM 1467 C CA . HIS A 1 192 ? -13.176 -8.255 24.617 1.00 80.25 192 HIS A CA 1
ATOM 1468 C C . HIS A 1 192 ? -14.056 -7.950 25.836 1.00 80.25 192 HIS A C 1
ATOM 1470 O O . HIS A 1 192 ? -14.608 -6.858 25.941 1.00 80.25 192 HIS A O 1
ATOM 1476 N N . LEU A 1 193 ? -14.069 -8.832 26.843 1.00 86.69 193 LEU A N 1
ATOM 1477 C CA . LEU A 1 193 ? -14.826 -8.606 28.082 1.00 86.69 193 LEU A CA 1
ATOM 1478 C C . LEU A 1 193 ? -14.297 -7.418 28.891 1.00 86.69 193 LEU A C 1
ATOM 1480 O O . LEU A 1 193 ? -15.085 -6.631 29.413 1.00 86.69 193 LEU A O 1
ATOM 1484 N N . TYR A 1 194 ? -12.977 -7.227 28.947 1.00 81.06 194 TYR A N 1
ATOM 1485 C CA . TYR A 1 194 ? -12.374 -6.042 29.560 1.00 81.06 194 TYR A CA 1
ATOM 1486 C C . TYR A 1 194 ? -12.854 -4.753 28.882 1.00 81.06 194 TYR A C 1
ATOM 1488 O O . TYR A 1 194 ? -13.087 -3.740 29.543 1.00 81.06 194 TYR A O 1
ATOM 1496 N N . SER A 1 195 ? -13.054 -4.801 27.562 1.00 71.62 195 SER A N 1
ATOM 1497 C CA . SER A 1 195 ? -13.573 -3.673 26.797 1.00 71.62 195 SER A CA 1
ATOM 1498 C C . SER A 1 195 ? -15.015 -3.340 27.172 1.00 71.62 195 SER A C 1
ATOM 1500 O O . SER A 1 195 ? -15.311 -2.172 27.427 1.00 71.62 195 SER A O 1
ATOM 1502 N N . TYR A 1 196 ? -15.879 -4.347 27.306 1.00 87.75 196 TYR A N 1
ATOM 1503 C CA . TYR A 1 196 ? -17.242 -4.145 27.800 1.00 87.75 196 TYR A CA 1
ATOM 1504 C C . TYR A 1 196 ? -17.287 -3.650 29.239 1.00 87.75 196 TYR A C 1
ATOM 1506 O O . TYR A 1 196 ? -18.031 -2.724 29.549 1.00 87.75 196 TYR A O 1
ATOM 1514 N N . ARG A 1 197 ? -16.449 -4.200 30.119 1.00 89.81 197 ARG A N 1
ATOM 1515 C CA . ARG A 1 197 ? -16.376 -3.774 31.520 1.00 89.81 197 ARG A CA 1
ATOM 1516 C C . ARG A 1 197 ? -16.022 -2.291 31.636 1.00 89.81 197 ARG A C 1
ATOM 1518 O O . ARG A 1 197 ? -16.654 -1.574 32.406 1.00 89.81 197 ARG A O 1
ATOM 1525 N N . ILE A 1 198 ? -15.084 -1.816 30.818 1.00 67.81 198 ILE A N 1
ATOM 1526 C CA . ILE A 1 198 ? -14.758 -0.389 30.711 1.00 67.81 198 ILE A CA 1
ATOM 1527 C C . ILE A 1 198 ? -15.968 0.444 30.261 1.00 67.81 198 ILE A C 1
ATOM 1529 O O . ILE A 1 198 ? -16.200 1.516 30.815 1.00 67.81 198 ILE A O 1
ATOM 1533 N N . MET A 1 199 ? -16.744 -0.021 29.275 1.00 78.19 199 MET A N 1
ATOM 1534 C CA . MET A 1 199 ? -17.948 0.696 28.828 1.00 78.19 199 MET A CA 1
ATOM 1535 C C . MET A 1 199 ? -18.968 0.829 29.960 1.00 78.19 199 MET A C 1
ATOM 1537 O O . MET A 1 199 ? -19.510 1.911 30.181 1.00 78.19 199 MET A O 1
ATOM 1541 N N . ILE A 1 200 ? -19.185 -0.249 30.713 1.00 89.56 200 ILE A N 1
ATOM 1542 C CA . ILE A 1 200 ? -20.084 -0.255 31.868 1.00 89.56 200 ILE A CA 1
ATOM 1543 C C . ILE A 1 200 ? -19.579 0.696 32.963 1.00 89.56 200 ILE A C 1
ATOM 1545 O O . ILE A 1 200 ? -20.375 1.447 33.526 1.00 89.56 200 ILE A O 1
ATOM 1549 N N . ASP A 1 201 ? -18.270 0.743 33.225 1.00 77.19 201 ASP A N 1
ATOM 1550 C CA . ASP A 1 201 ? -17.686 1.710 34.165 1.00 77.19 201 ASP A CA 1
ATOM 1551 C C . ASP A 1 201 ? -17.878 3.158 33.723 1.00 77.19 201 ASP A C 1
ATOM 1553 O O . ASP A 1 201 ? -18.212 4.008 34.548 1.00 77.19 201 ASP A O 1
ATOM 1557 N N . ALA A 1 202 ? -17.701 3.447 32.433 1.00 73.44 202 ALA A N 1
ATOM 1558 C CA . ALA A 1 202 ? -17.938 4.781 31.894 1.00 73.44 202 ALA A CA 1
ATOM 1559 C C . ALA A 1 202 ? -19.409 5.189 32.067 1.00 73.44 202 ALA A C 1
ATOM 1561 O O . ALA A 1 202 ? -19.692 6.293 32.530 1.00 73.44 202 ALA A O 1
ATOM 1562 N N . MET A 1 203 ? -20.349 4.277 31.791 1.00 85.69 203 MET A N 1
ATOM 1563 C CA . MET A 1 203 ? -21.778 4.515 32.013 1.00 85.69 203 MET A CA 1
ATOM 1564 C C . MET A 1 203 ? -22.097 4.764 33.491 1.00 85.69 203 MET A C 1
ATOM 1566 O O . MET A 1 203 ? -22.852 5.685 33.808 1.00 85.69 203 MET A O 1
ATOM 1570 N N . LEU A 1 204 ? -21.511 3.978 34.401 1.00 86.00 204 LEU A N 1
ATOM 1571 C CA . LEU A 1 204 ? -21.638 4.167 35.849 1.00 86.00 204 LEU A CA 1
ATOM 1572 C C . LEU A 1 204 ? -21.073 5.523 36.299 1.00 86.00 204 LEU A C 1
ATOM 1574 O O . LEU A 1 204 ? -21.712 6.199 37.106 1.00 86.00 204 LEU A O 1
ATOM 1578 N N . ALA A 1 205 ? -19.925 5.937 35.756 1.00 78.38 205 ALA A N 1
ATOM 1579 C CA . ALA A 1 205 ? -19.271 7.206 36.070 1.00 78.38 205 ALA A CA 1
ATOM 1580 C C . ALA A 1 205 ? -20.036 8.430 35.534 1.00 78.38 205 ALA A C 1
ATOM 1582 O O . ALA A 1 205 ? -20.137 9.439 36.232 1.00 78.38 205 ALA A O 1
ATOM 1583 N N . GLU A 1 206 ? -20.613 8.344 34.330 1.00 80.00 206 GLU A N 1
ATOM 1584 C CA . GLU A 1 206 ? -21.507 9.373 33.771 1.00 80.00 206 GLU A CA 1
ATOM 1585 C C . GLU A 1 206 ? -22.837 9.479 34.542 1.00 80.00 206 GLU A C 1
ATOM 1587 O O . GLU A 1 206 ? -23.493 10.524 34.534 1.00 80.00 206 GLU A O 1
ATOM 1592 N N . GLY A 1 207 ? -23.215 8.415 35.253 1.00 82.62 207 GLY A N 1
ATOM 1593 C CA . GLY A 1 207 ? -24.360 8.370 36.154 1.00 82.62 207 GLY A CA 1
ATOM 1594 C C . GLY A 1 207 ? -25.652 7.886 35.496 1.00 82.62 207 GLY A C 1
ATOM 1595 O O . GLY A 1 207 ? -25.739 7.652 34.293 1.00 82.62 207 GLY A O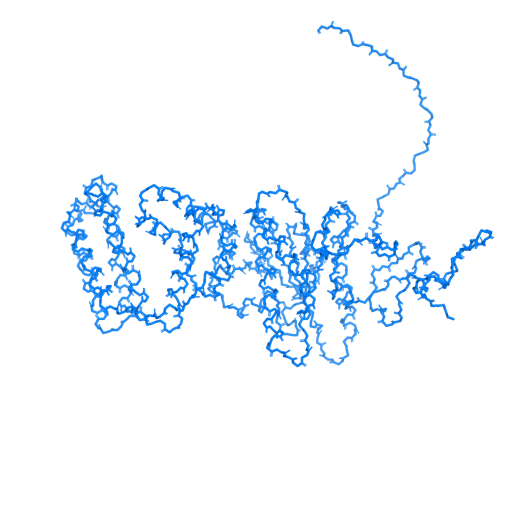 1
ATOM 1596 N N . ALA A 1 208 ? -26.707 7.756 36.308 1.00 87.69 208 ALA A N 1
ATOM 1597 C CA . ALA A 1 208 ? -27.944 7.059 35.939 1.00 87.69 208 ALA A CA 1
ATOM 1598 C C . ALA A 1 208 ? -28.685 7.609 34.708 1.00 87.69 208 ALA A C 1
ATOM 1600 O O . ALA A 1 208 ? -29.555 6.935 34.166 1.00 87.69 208 ALA A O 1
ATOM 1601 N N . ALA A 1 209 ? -28.350 8.796 34.203 1.00 84.69 209 ALA A N 1
ATOM 1602 C CA . ALA A 1 209 ? -28.940 9.311 32.971 1.00 84.69 209 ALA A CA 1
ATOM 1603 C C . ALA A 1 209 ? -28.662 8.415 31.743 1.00 84.69 209 ALA A C 1
ATOM 1605 O O . ALA A 1 209 ? -29.486 8.386 30.824 1.00 84.69 209 ALA A O 1
ATOM 1606 N N . THR A 1 210 ? -27.551 7.671 31.721 1.00 83.19 210 THR A N 1
ATOM 1607 C CA . THR A 1 210 ? -27.121 6.833 30.583 1.00 83.19 210 THR A CA 1
ATOM 1608 C C . THR A 1 210 ? -27.863 5.499 30.481 1.00 83.19 210 THR A C 1
ATOM 1610 O O . THR A 1 210 ? -28.049 5.002 29.374 1.00 83.19 210 THR A O 1
ATOM 1613 N N . TYR A 1 211 ? -28.359 4.957 31.598 1.00 87.88 211 TYR A N 1
ATOM 1614 C CA . TYR A 1 211 ? -29.052 3.657 31.654 1.00 87.88 211 TYR A CA 1
ATOM 1615 C C . TYR A 1 211 ? -30.459 3.717 32.279 1.00 87.88 211 TYR A C 1
ATOM 1617 O O . TYR A 1 211 ? -31.285 2.838 32.058 1.00 87.88 211 TYR A O 1
ATOM 1625 N N . ALA A 1 212 ? -30.803 4.787 32.995 1.00 87.75 212 ALA A N 1
ATOM 1626 C CA . ALA A 1 212 ? -32.125 5.003 33.591 1.00 87.75 212 ALA A CA 1
ATOM 1627 C C . ALA A 1 212 ? -32.866 6.230 33.029 1.00 87.75 212 ALA A C 1
ATOM 1629 O O . ALA A 1 212 ? -34.020 6.452 33.400 1.00 87.75 212 ALA A O 1
ATOM 1630 N N . GLY A 1 213 ? -32.215 7.024 32.168 1.00 86.44 213 GLY A N 1
ATOM 1631 C CA . GLY A 1 213 ? -32.709 8.313 31.678 1.00 86.44 213 GLY A CA 1
ATOM 1632 C C . GLY A 1 213 ? -33.741 8.224 30.548 1.00 86.44 213 GLY A C 1
ATOM 1633 O O . GLY A 1 213 ? -34.805 7.619 30.680 1.00 86.44 213 GLY A O 1
ATOM 1634 N N . SER A 1 214 ? -33.464 8.890 29.422 1.00 89.31 214 SER A N 1
ATOM 1635 C CA . SER A 1 214 ? -34.410 8.973 28.297 1.00 89.31 214 SER A CA 1
ATOM 1636 C C . SER A 1 214 ? -34.777 7.585 27.743 1.00 89.31 214 SER A C 1
ATOM 1638 O O . SER A 1 214 ? -34.032 6.618 27.903 1.00 89.31 214 SER A O 1
ATOM 1640 N N . ALA A 1 215 ? -35.913 7.465 27.045 1.00 86.88 215 ALA A N 1
ATOM 1641 C CA . ALA A 1 215 ? -36.274 6.215 26.361 1.00 86.88 215 ALA A CA 1
ATOM 1642 C C . ALA A 1 215 ? -35.180 5.749 25.376 1.00 86.88 215 ALA A C 1
ATOM 1644 O O . ALA A 1 215 ? -34.920 4.555 25.276 1.00 86.88 215 ALA A O 1
ATOM 1645 N N . SER A 1 216 ? -34.487 6.690 24.720 1.00 85.56 216 SER A N 1
ATOM 1646 C CA . SER A 1 216 ? -33.350 6.384 23.844 1.00 85.56 216 SER A CA 1
ATOM 1647 C C . SER A 1 216 ? -32.155 5.817 24.610 1.00 85.56 216 SER A C 1
ATOM 1649 O O . SER A 1 216 ? -31.491 4.921 24.101 1.00 85.56 216 SER A O 1
ATOM 1651 N N . ASN A 1 217 ? -31.866 6.332 25.805 1.00 87.69 217 ASN A N 1
ATOM 1652 C CA . ASN A 1 217 ? -30.742 5.868 26.619 1.00 87.69 217 ASN A CA 1
ATOM 1653 C C . ASN A 1 217 ? -31.015 4.469 27.175 1.00 87.69 217 ASN A C 1
ATOM 1655 O O . ASN A 1 217 ? -30.170 3.589 27.064 1.00 87.69 217 ASN A O 1
ATOM 1659 N N . ARG A 1 218 ? -32.235 4.232 27.672 1.00 92.44 218 ARG A N 1
ATOM 1660 C CA . ARG A 1 218 ? -32.676 2.906 28.132 1.00 92.44 218 ARG A CA 1
ATOM 1661 C C . ARG A 1 218 ? -32.615 1.870 27.016 1.00 92.44 218 ARG A C 1
ATOM 1663 O O . ARG A 1 218 ? -32.117 0.775 27.233 1.00 92.44 218 ARG A O 1
ATOM 1670 N N . ARG A 1 219 ? -33.059 2.237 25.810 1.00 89.44 219 ARG A N 1
ATOM 1671 C CA . ARG A 1 219 ? -32.978 1.363 24.637 1.00 89.44 219 ARG A CA 1
ATOM 1672 C C . ARG A 1 219 ? -31.534 1.027 24.262 1.00 89.44 219 ARG A C 1
ATOM 1674 O O . ARG A 1 219 ? -31.226 -0.146 24.133 1.00 89.44 219 ARG A O 1
ATOM 1681 N N . ARG A 1 220 ? -30.651 2.028 24.166 1.00 87.44 220 ARG A N 1
ATOM 1682 C CA . ARG A 1 220 ? -29.219 1.805 23.890 1.00 87.44 220 ARG A CA 1
ATOM 1683 C C . ARG A 1 220 ? -28.548 0.939 24.952 1.00 87.44 220 ARG A C 1
ATOM 1685 O O . ARG A 1 220 ? -27.719 0.109 24.612 1.00 87.44 220 ARG A O 1
ATOM 1692 N N . CYS A 1 221 ? -28.901 1.133 26.222 1.00 92.50 221 CYS A N 1
ATOM 1693 C CA . CYS A 1 221 ? -28.403 0.303 27.313 1.00 92.50 221 CYS A CA 1
ATOM 1694 C C . CYS A 1 221 ? -28.869 -1.150 27.157 1.00 92.50 221 CYS A C 1
ATOM 1696 O O . CYS A 1 221 ? -28.045 -2.050 27.231 1.00 92.50 221 CYS A O 1
ATOM 1698 N N . GLY A 1 222 ? -30.158 -1.381 26.892 1.00 92.44 222 GLY A N 1
ATOM 1699 C CA . GLY A 1 222 ? -30.686 -2.728 26.666 1.00 92.44 222 GLY A CA 1
ATOM 1700 C C . GLY A 1 222 ? -30.063 -3.419 25.452 1.00 92.44 222 GLY A C 1
ATOM 1701 O O . GLY A 1 222 ? -29.589 -4.539 25.575 1.00 92.44 222 GLY A O 1
ATOM 1702 N N . GLU A 1 223 ? -29.962 -2.721 24.317 1.00 90.69 223 GLU A N 1
ATOM 1703 C CA . GLU A 1 223 ? -29.296 -3.226 23.104 1.00 90.69 223 GLU A CA 1
ATOM 1704 C C . GLU A 1 223 ? -27.813 -3.555 23.358 1.00 90.69 223 GLU A C 1
ATOM 1706 O O . GLU A 1 223 ? -27.303 -4.551 22.853 1.00 90.69 223 GLU A O 1
ATOM 1711 N N . LEU A 1 224 ? -27.114 -2.754 24.171 1.00 91.56 224 LEU A N 1
ATOM 1712 C CA . LEU A 1 224 ? -25.742 -3.054 24.581 1.00 91.56 224 LEU A CA 1
ATOM 1713 C C . LEU A 1 224 ? -25.670 -4.339 25.416 1.00 91.56 224 LEU A C 1
ATOM 1715 O O . LEU A 1 224 ? -24.800 -5.163 25.156 1.00 91.56 224 LEU A O 1
ATOM 1719 N N . LEU A 1 225 ? -26.553 -4.514 26.404 1.00 96.44 225 LEU A N 1
ATOM 1720 C CA . LEU A 1 225 ? -26.571 -5.723 27.234 1.00 96.44 225 LEU A CA 1
ATOM 1721 C C . LEU A 1 225 ? -26.892 -6.974 26.405 1.00 96.44 225 LEU A C 1
ATOM 1723 O O . LEU A 1 225 ? -26.204 -7.979 26.561 1.00 96.44 225 LEU A O 1
ATOM 1727 N N . ASP A 1 226 ? -27.846 -6.882 25.475 1.00 93.12 226 ASP A N 1
ATOM 1728 C CA . ASP A 1 226 ? -28.171 -7.960 24.530 1.00 93.12 226 ASP A CA 1
ATOM 1729 C C . ASP A 1 226 ? -26.945 -8.353 23.688 1.00 93.12 226 ASP A C 1
ATOM 1731 O O . ASP A 1 226 ? -26.631 -9.536 23.545 1.00 93.12 226 ASP A O 1
ATOM 1735 N N . ASN A 1 227 ? -26.201 -7.364 23.179 1.00 90.94 227 ASN A N 1
ATOM 1736 C CA . ASN A 1 227 ? -24.979 -7.617 22.416 1.00 90.94 227 ASN A CA 1
ATOM 1737 C C . ASN A 1 227 ? -23.897 -8.283 23.274 1.00 90.94 227 ASN A C 1
ATOM 1739 O O . ASN A 1 227 ? -23.271 -9.235 22.821 1.00 90.94 227 ASN A O 1
ATOM 1743 N N . ILE A 1 228 ? -23.686 -7.821 24.513 1.00 93.88 228 ILE A N 1
ATOM 1744 C CA . ILE A 1 228 ? -22.686 -8.416 25.414 1.00 93.88 228 ILE A CA 1
ATOM 1745 C C . ILE A 1 228 ? -23.037 -9.875 25.711 1.00 93.88 228 ILE A C 1
ATOM 1747 O O . ILE A 1 228 ? -22.160 -10.737 25.664 1.00 93.88 228 ILE A O 1
ATOM 1751 N N . ALA A 1 229 ? -24.305 -10.154 26.013 1.00 94.69 229 ALA A N 1
ATOM 1752 C CA . ALA A 1 229 ? -24.793 -11.501 26.274 1.00 94.69 229 ALA A CA 1
ATOM 1753 C C . ALA A 1 229 ? -24.571 -12.440 25.081 1.00 94.69 229 ALA A C 1
ATOM 1755 O O . ALA A 1 229 ? -23.977 -13.511 25.246 1.00 94.69 229 ALA A O 1
ATOM 1756 N N . SER A 1 230 ? -24.988 -12.004 23.890 1.00 92.19 230 SER A N 1
ATOM 1757 C CA . SER A 1 230 ? -24.805 -12.737 22.636 1.00 92.19 230 SER A CA 1
ATOM 1758 C C . SER A 1 230 ? -23.324 -12.985 22.342 1.00 92.19 230 SER A C 1
ATOM 1760 O O . SER A 1 230 ? -22.932 -14.105 22.020 1.00 92.19 230 SER A O 1
ATOM 1762 N N . ASP A 1 231 ? -22.472 -11.971 22.496 1.00 89.44 231 ASP A N 1
ATOM 1763 C CA . ASP A 1 231 ? -21.031 -12.106 22.287 1.00 89.44 231 ASP A CA 1
ATOM 1764 C C . ASP A 1 231 ? -20.408 -13.091 23.277 1.00 89.44 231 ASP A C 1
ATOM 1766 O O . ASP A 1 231 ? -19.599 -13.924 22.873 1.00 89.44 231 ASP A O 1
ATOM 1770 N N . CYS A 1 232 ? -20.787 -13.042 24.558 1.00 94.00 232 CYS A N 1
ATOM 1771 C CA . CYS A 1 232 ? -20.304 -13.997 25.558 1.00 94.00 232 CYS A CA 1
ATOM 1772 C C . CYS A 1 232 ? -20.710 -15.433 25.203 1.00 94.00 232 CYS A C 1
ATOM 1774 O O . CYS A 1 232 ? -19.861 -16.321 25.261 1.00 94.00 232 CYS A O 1
ATOM 1776 N N . SER A 1 233 ? -21.954 -15.640 24.761 1.00 93.00 233 SER A N 1
ATOM 1777 C CA . SER A 1 233 ? -22.450 -16.941 24.296 1.00 93.00 233 SER A CA 1
ATOM 1778 C C . SER A 1 233 ? -21.653 -17.453 23.086 1.00 93.00 233 SER A C 1
ATOM 1780 O O . SER A 1 233 ? -21.092 -18.545 23.123 1.00 93.00 233 SER A O 1
ATOM 1782 N N . ASN A 1 234 ? -21.473 -16.618 22.059 1.00 89.06 234 ASN A N 1
ATOM 1783 C CA . ASN A 1 234 ? -20.707 -16.974 20.860 1.00 89.06 234 ASN A CA 1
ATOM 1784 C C . ASN A 1 234 ? -19.222 -17.239 21.164 1.00 89.06 234 ASN A C 1
ATOM 1786 O O . ASN A 1 234 ? -18.592 -18.117 20.576 1.00 89.06 234 ASN A O 1
ATOM 1790 N N . MET A 1 235 ? -18.619 -16.465 22.071 1.00 92.31 235 MET A N 1
ATOM 1791 C CA . MET A 1 235 ? -17.220 -16.648 22.462 1.00 92.31 235 MET A CA 1
ATOM 1792 C C . MET A 1 235 ? -17.011 -17.910 23.299 1.00 92.31 235 MET A C 1
ATOM 1794 O O . MET A 1 235 ? -15.922 -18.488 23.203 1.00 92.31 235 MET A O 1
ATOM 1798 N N . ALA A 1 236 ? -18.018 -18.337 24.071 1.00 92.88 236 ALA A N 1
ATOM 1799 C CA . ALA A 1 236 ? -17.982 -19.569 24.854 1.00 92.88 236 ALA A CA 1
ATOM 1800 C C . ALA A 1 236 ? -17.721 -20.792 23.965 1.00 92.88 236 ALA A C 1
ATOM 1802 O O . ALA A 1 236 ? -16.903 -21.627 24.328 1.00 92.88 236 ALA A O 1
ATOM 1803 N N . GLU A 1 237 ? -18.273 -20.827 22.746 1.00 90.88 237 GLU A N 1
ATOM 1804 C CA . GLU A 1 237 ? -18.015 -21.898 21.766 1.00 90.88 237 GLU A CA 1
ATOM 1805 C C . GLU A 1 237 ? -16.541 -22.004 21.332 1.00 90.88 237 GLU A C 1
ATOM 1807 O O . GLU A 1 237 ? -16.129 -23.001 20.738 1.00 90.88 237 GLU A O 1
ATOM 1812 N N . SER A 1 238 ? -15.736 -20.967 21.586 1.00 86.06 238 SER A N 1
ATOM 1813 C CA . SER A 1 238 ? -14.335 -20.900 21.165 1.00 86.06 238 SER A CA 1
ATOM 1814 C C . SER A 1 238 ? -13.322 -21.158 22.284 1.00 86.06 238 SER A C 1
ATOM 1816 O O . SER A 1 238 ? -12.122 -21.158 22.014 1.00 86.06 238 SER A O 1
ATOM 1818 N N . VAL A 1 239 ? -13.759 -21.358 23.528 1.00 89.50 239 VAL A N 1
ATOM 1819 C CA . VAL A 1 239 ? -12.886 -21.622 24.685 1.00 89.50 239 VAL A CA 1
ATOM 1820 C C . VAL A 1 239 ? -13.338 -22.884 25.417 1.00 89.50 239 VAL A C 1
ATOM 1822 O O . VAL A 1 239 ? -14.478 -23.296 25.276 1.00 89.50 239 VAL A O 1
ATOM 1825 N N . ASP A 1 240 ? -12.460 -23.476 26.228 1.00 89.69 240 ASP A N 1
ATOM 1826 C CA . ASP A 1 240 ? -12.745 -24.730 26.935 1.00 89.69 240 ASP A CA 1
ATOM 1827 C C . ASP A 1 240 ? -12.724 -24.562 28.467 1.00 89.69 240 ASP A C 1
ATOM 1829 O O . ASP A 1 240 ? -12.046 -23.687 29.026 1.00 89.69 240 ASP A O 1
ATOM 1833 N N . GLY A 1 241 ? -13.417 -25.470 29.159 1.00 93.00 241 GLY A N 1
ATOM 1834 C CA . GLY A 1 241 ? -13.305 -25.673 30.606 1.00 93.00 241 GLY A CA 1
ATOM 1835 C C . GLY A 1 241 ? -13.908 -24.545 31.448 1.00 93.00 241 GLY A C 1
ATOM 1836 O O . GLY A 1 241 ? -15.050 -24.133 31.239 1.00 93.00 241 GLY A O 1
ATOM 1837 N N . GLU A 1 242 ? -13.145 -24.058 32.431 1.00 93.75 242 GLU A N 1
ATOM 1838 C CA . GLU A 1 242 ? -13.604 -23.011 33.360 1.00 93.75 242 GLU A CA 1
ATOM 1839 C C . GLU A 1 242 ? -13.934 -21.689 32.650 1.00 93.75 242 GLU A C 1
ATOM 1841 O O . GLU A 1 242 ? -14.861 -20.990 33.048 1.00 93.75 242 GLU A O 1
ATOM 1846 N N . HIS A 1 243 ? -13.246 -21.385 31.545 1.00 94.12 243 HIS A N 1
ATOM 1847 C CA . HIS A 1 243 ? -13.491 -20.182 30.749 1.00 94.12 243 HIS A CA 1
ATOM 1848 C C . HIS A 1 243 ? -14.830 -20.244 30.013 1.00 94.12 243 HIS A C 1
ATOM 1850 O O . HIS A 1 243 ? -15.554 -19.254 29.982 1.00 94.12 243 HIS A O 1
ATOM 1856 N N . GLN A 1 244 ? -15.166 -21.402 29.435 1.00 96.25 244 GLN A N 1
ATOM 1857 C CA . GLN A 1 244 ? -16.454 -21.602 28.770 1.00 96.25 244 GLN A CA 1
ATOM 1858 C C . GLN A 1 244 ? -17.599 -21.419 29.767 1.00 96.25 244 GLN A C 1
ATOM 1860 O O . GLN A 1 244 ? -18.502 -20.621 29.534 1.00 96.25 244 GLN A O 1
ATOM 1865 N N . THR A 1 245 ? -17.493 -22.093 30.916 1.00 95.69 245 THR A N 1
ATOM 1866 C CA . THR A 1 245 ? -18.499 -22.030 31.986 1.00 95.69 245 THR A CA 1
ATOM 1867 C C . THR A 1 245 ? -18.690 -20.591 32.470 1.00 95.69 245 THR A C 1
ATOM 1869 O O . THR A 1 245 ? -19.816 -20.115 32.569 1.00 95.69 245 THR A O 1
ATOM 1872 N N . ALA A 1 246 ? -17.595 -19.856 32.692 1.00 96.06 246 ALA A N 1
ATOM 1873 C CA . ALA A 1 246 ? -17.661 -18.462 33.117 1.00 96.06 246 ALA A CA 1
ATOM 1874 C C . ALA A 1 246 ? -18.350 -17.553 32.080 1.00 96.06 246 ALA A C 1
ATOM 1876 O O . ALA A 1 246 ? -19.103 -16.660 32.458 1.00 96.06 246 ALA A O 1
ATOM 1877 N N . LEU A 1 247 ? -18.128 -17.764 30.778 1.00 96.94 247 LEU A N 1
ATOM 1878 C CA . LEU A 1 247 ? -18.785 -16.973 29.728 1.00 96.94 247 LEU A CA 1
ATOM 1879 C C . LEU A 1 247 ? -20.278 -17.279 29.608 1.00 96.94 247 LEU A C 1
ATOM 1881 O O . LEU A 1 247 ? -21.067 -16.350 29.439 1.00 96.94 247 LEU A O 1
ATOM 1885 N N . GLU A 1 248 ? -20.664 -18.550 29.721 1.00 96.69 248 GLU A N 1
ATOM 1886 C CA . GLU A 1 248 ? -22.068 -18.973 29.740 1.00 96.69 248 GLU A CA 1
ATOM 1887 C C . GLU A 1 248 ? -22.802 -18.386 30.958 1.00 96.69 248 GLU A C 1
ATOM 1889 O O . GLU A 1 248 ? -23.910 -17.861 30.825 1.00 96.69 248 GLU A O 1
ATOM 1894 N N . GLU A 1 249 ? -22.159 -18.377 32.131 1.00 97.06 249 GLU A N 1
ATOM 1895 C CA . GLU A 1 249 ? -22.686 -17.735 33.340 1.00 97.06 249 GLU A CA 1
ATOM 1896 C C . GLU A 1 249 ? -22.845 -16.218 33.168 1.00 97.06 249 GLU A C 1
ATOM 1898 O O . GLU A 1 249 ? -23.897 -15.665 33.497 1.00 97.06 249 GLU A O 1
ATOM 1903 N N . ILE A 1 250 ? -21.834 -15.534 32.620 1.00 97.50 250 ILE A N 1
ATOM 1904 C CA . ILE A 1 250 ? -21.890 -14.087 32.358 1.00 97.50 250 ILE A CA 1
ATOM 1905 C C . ILE A 1 250 ? -23.010 -13.760 31.374 1.00 97.50 250 ILE A C 1
ATOM 1907 O O . ILE A 1 250 ? -23.789 -12.841 31.629 1.00 97.50 250 ILE A O 1
ATOM 1911 N N . SER A 1 251 ? -23.106 -14.516 30.278 1.00 97.75 251 SER A N 1
ATOM 1912 C CA . SER A 1 251 ? -24.171 -14.374 29.285 1.00 97.75 251 SER A CA 1
ATOM 1913 C C . SER A 1 251 ? -25.541 -14.487 29.960 1.00 97.75 251 SER A C 1
ATOM 1915 O O . SER A 1 251 ? -26.326 -13.541 29.915 1.00 97.75 251 SER A O 1
ATOM 1917 N N . SER A 1 252 ? -25.768 -15.556 30.729 1.00 97.44 252 SER A N 1
ATOM 1918 C CA . SER A 1 252 ? -27.030 -15.792 31.437 1.00 97.44 252 SER A CA 1
ATOM 1919 C C . SER A 1 252 ? -27.394 -14.685 32.438 1.00 97.44 252 SER A C 1
ATOM 1921 O O . SER A 1 252 ? -28.555 -14.265 32.512 1.00 97.44 252 SER A O 1
ATOM 1923 N N . ILE A 1 253 ? -26.418 -14.169 33.197 1.00 97.31 253 ILE A N 1
ATOM 1924 C CA . ILE A 1 253 ? -26.629 -13.057 34.138 1.00 97.31 253 ILE A CA 1
ATOM 1925 C C . ILE A 1 253 ? -27.089 -11.804 33.387 1.00 97.31 253 ILE A C 1
ATOM 1927 O O . ILE A 1 253 ? -28.050 -11.149 33.799 1.00 97.31 253 ILE A O 1
ATOM 1931 N N . ILE A 1 254 ? -26.402 -11.462 32.296 1.00 97.62 254 ILE A N 1
ATOM 1932 C CA . ILE A 1 254 ? -26.665 -10.240 31.535 1.00 97.62 254 ILE A CA 1
ATOM 1933 C C . ILE A 1 254 ? -28.013 -10.327 30.813 1.00 97.62 254 ILE A C 1
ATOM 1935 O O . ILE A 1 254 ? -28.784 -9.369 30.886 1.00 97.62 254 ILE A O 1
ATOM 1939 N N . GLU A 1 255 ? -28.340 -11.474 30.209 1.00 97.25 255 GLU A N 1
ATOM 1940 C CA . GLU A 1 255 ? -29.656 -11.725 29.600 1.00 97.25 255 GLU A CA 1
ATOM 1941 C C . GLU A 1 255 ? -30.776 -11.582 30.627 1.00 97.25 255 GLU A C 1
ATOM 1943 O O . GLU A 1 255 ? -31.746 -10.862 30.399 1.00 97.25 255 GLU A O 1
ATOM 1948 N N . THR A 1 256 ? -30.610 -12.182 31.810 1.00 97.12 256 THR A N 1
ATOM 1949 C CA . THR A 1 256 ? -31.605 -12.092 32.886 1.00 97.12 256 THR A CA 1
ATOM 1950 C C . THR A 1 256 ? -31.848 -10.640 33.304 1.00 97.12 256 THR A C 1
ATOM 1952 O O . THR A 1 256 ? -32.993 -10.228 33.511 1.00 97.12 256 THR A O 1
ATOM 1955 N N . ILE A 1 257 ? -30.787 -9.834 33.412 1.00 96.88 257 ILE A N 1
ATOM 1956 C CA . ILE A 1 257 ? -30.896 -8.408 33.741 1.00 96.88 257 ILE A CA 1
ATOM 1957 C C . ILE A 1 257 ? -31.615 -7.650 32.620 1.00 96.88 257 ILE A C 1
ATOM 1959 O O . ILE A 1 257 ? -32.559 -6.906 32.908 1.00 96.88 257 ILE A O 1
ATOM 1963 N N . ALA A 1 258 ? -31.209 -7.843 31.364 1.00 94.94 258 ALA A N 1
ATOM 1964 C CA . ALA A 1 258 ? -31.810 -7.186 30.206 1.00 94.94 258 ALA A CA 1
ATOM 1965 C C . ALA A 1 258 ? -33.309 -7.507 30.093 1.00 94.94 258 ALA A C 1
ATOM 1967 O O . ALA A 1 258 ? -34.138 -6.593 30.021 1.00 94.94 258 ALA A O 1
ATOM 1968 N N . ASP A 1 259 ? -33.674 -8.784 30.194 1.00 94.75 259 ASP A N 1
ATOM 1969 C CA . ASP A 1 259 ? -35.054 -9.249 30.078 1.00 94.75 259 ASP A CA 1
ATOM 1970 C C . ASP A 1 259 ? -35.926 -8.834 31.260 1.00 94.75 259 ASP A C 1
ATOM 1972 O O . ASP A 1 259 ? -37.087 -8.473 31.062 1.00 94.75 259 ASP A O 1
ATOM 1976 N N . SER A 1 260 ? -35.374 -8.754 32.477 1.00 95.00 260 SER A N 1
ATOM 1977 C CA . SER A 1 260 ? -36.110 -8.225 33.637 1.00 95.00 260 SER A CA 1
ATOM 1978 C C . SER A 1 260 ? -36.562 -6.770 33.445 1.00 95.00 260 SER A C 1
ATOM 1980 O O . SER A 1 260 ? -37.539 -6.320 34.051 1.00 95.00 260 SER A O 1
ATOM 1982 N N . ARG A 1 261 ? -35.856 -6.021 32.587 1.00 93.06 261 ARG A N 1
ATOM 1983 C CA . ARG A 1 261 ? -36.177 -4.637 32.232 1.00 93.06 261 ARG A CA 1
ATOM 1984 C C . ARG A 1 261 ? -36.914 -4.528 30.902 1.00 93.06 261 ARG A C 1
ATOM 1986 O O . ARG A 1 261 ? -37.392 -3.434 30.597 1.00 93.06 261 ARG A O 1
ATOM 1993 N N . ARG A 1 262 ? -37.058 -5.606 30.131 1.00 94.12 262 ARG A N 1
ATOM 1994 C CA . ARG A 1 262 ? -37.713 -5.601 28.820 1.00 94.12 262 ARG A CA 1
ATOM 1995 C C . ARG A 1 262 ? -39.239 -5.589 28.966 1.00 94.12 262 ARG A C 1
ATOM 1997 O O . ARG A 1 262 ? -39.825 -6.282 29.791 1.00 94.12 262 ARG A O 1
ATOM 2004 N N . SER A 1 263 ? -39.903 -4.775 28.153 1.00 90.69 263 SER A N 1
ATOM 2005 C CA . SER A 1 263 ? -41.360 -4.698 28.037 1.00 90.69 263 SER A CA 1
ATOM 2006 C C . SER A 1 263 ? -41.725 -4.510 26.563 1.00 90.69 263 SER A C 1
ATOM 2008 O O . SER A 1 263 ? -41.798 -3.388 26.055 1.00 90.69 263 SER A O 1
ATOM 2010 N N . GLY A 1 264 ? -41.884 -5.630 25.851 1.00 87.31 264 GLY A N 1
ATOM 2011 C CA . GLY A 1 264 ? -41.998 -5.643 24.389 1.00 87.31 264 GLY A CA 1
ATOM 2012 C C . GLY A 1 264 ? -40.711 -5.139 23.728 1.00 87.31 264 GLY A C 1
ATOM 2013 O O . GLY A 1 264 ? -39.623 -5.576 24.089 1.00 87.31 264 GLY A O 1
ATOM 2014 N N . ASP A 1 265 ? -40.834 -4.171 22.817 1.00 81.81 265 ASP A N 1
ATOM 2015 C CA . ASP A 1 265 ? -39.698 -3.556 22.103 1.00 81.81 265 ASP A CA 1
ATOM 2016 C C . ASP A 1 265 ? -38.988 -2.441 22.902 1.00 81.81 265 ASP A C 1
ATOM 2018 O O . ASP A 1 265 ? -38.178 -1.683 22.357 1.00 81.81 265 ASP A O 1
ATOM 2022 N N . TRP A 1 266 ? -39.325 -2.282 24.184 1.00 86.81 266 TRP A N 1
ATOM 2023 C CA . TRP A 1 266 ? -38.850 -1.188 25.030 1.00 86.81 266 TRP A CA 1
ATOM 2024 C C . TRP A 1 266 ? -38.180 -1.701 26.298 1.00 86.81 266 TRP A C 1
ATOM 2026 O O . TRP A 1 266 ? -38.528 -2.757 26.819 1.00 86.81 266 TRP A O 1
ATOM 2036 N N . PHE A 1 267 ? -37.274 -0.891 26.845 1.00 91.62 267 PHE A N 1
ATOM 2037 C CA . PHE A 1 267 ? -36.626 -1.156 28.126 1.00 91.62 267 PHE A CA 1
ATOM 2038 C C . PHE A 1 267 ? -37.073 -0.153 29.199 1.00 91.62 267 PHE A C 1
ATOM 2040 O O . PHE A 1 267 ? -37.121 1.067 28.988 1.00 91.62 267 PHE A O 1
ATOM 2047 N N . ASN A 1 268 ? -37.395 -0.680 30.378 1.00 93.44 268 ASN A N 1
ATOM 2048 C CA . ASN A 1 268 ? -37.582 0.069 31.613 1.00 93.44 268 ASN A CA 1
ATOM 2049 C C . ASN A 1 268 ? -36.236 0.605 32.129 1.00 93.44 268 ASN A C 1
ATOM 2051 O O . ASN A 1 268 ? -35.176 0.277 31.607 1.00 93.44 268 ASN A O 1
ATOM 2055 N N . SER A 1 269 ? -36.270 1.494 33.123 1.00 93.06 269 SER A N 1
ATOM 2056 C CA . SER A 1 269 ? -35.040 2.054 33.694 1.00 93.06 269 SER A CA 1
ATOM 2057 C C . SER A 1 269 ? -34.203 0.958 34.348 1.00 93.06 269 SER A C 1
ATOM 2059 O O . SER A 1 269 ? -34.712 0.244 35.215 1.00 93.06 269 SER A O 1
ATOM 2061 N N . PHE A 1 270 ? -32.933 0.867 33.957 1.00 95.94 270 PHE A N 1
ATOM 2062 C CA . PHE A 1 270 ? -31.943 0.032 34.628 1.00 95.94 270 PHE A CA 1
ATOM 2063 C C . PHE A 1 270 ? -31.509 0.697 35.934 1.00 95.94 270 PHE A C 1
ATOM 2065 O O . PHE A 1 270 ? -31.446 1.926 36.033 1.00 95.94 270 PHE A O 1
ATOM 2072 N N . SER A 1 271 ? -31.240 -0.104 36.958 1.00 94.44 271 SER A N 1
ATOM 2073 C CA . SER A 1 271 ? -30.730 0.389 38.236 1.00 94.44 271 SER A CA 1
ATOM 2074 C C . SER A 1 271 ? -29.200 0.448 38.246 1.00 94.44 271 SER A C 1
ATOM 2076 O O . SER A 1 271 ? -28.534 -0.209 37.449 1.00 94.44 271 SER A O 1
ATOM 2078 N N . VAL A 1 272 ? -28.627 1.206 39.185 1.00 94.19 272 VAL A N 1
ATOM 2079 C CA . VAL A 1 272 ? -27.173 1.173 39.435 1.00 94.19 272 VAL A CA 1
ATOM 2080 C C . VAL A 1 272 ? -26.728 -0.252 39.783 1.00 94.19 272 VAL A C 1
ATOM 2082 O O . VAL A 1 272 ? -25.698 -0.700 39.298 1.00 94.19 272 VAL A O 1
ATOM 2085 N N . GLN A 1 273 ? -27.540 -0.982 40.556 1.00 95.00 273 GLN A N 1
ATOM 2086 C CA . GLN A 1 273 ? -27.259 -2.361 40.968 1.00 95.00 273 GLN A CA 1
ATOM 2087 C C . GLN A 1 273 ? -27.228 -3.318 39.771 1.00 95.00 273 GLN A C 1
ATOM 2089 O O . GLN A 1 273 ? -26.391 -4.213 39.741 1.00 95.00 273 GLN A O 1
ATOM 2094 N N . ASP A 1 274 ? -28.084 -3.098 38.768 1.00 95.88 274 ASP A N 1
ATOM 2095 C CA . ASP A 1 274 ? -28.078 -3.875 37.523 1.00 95.88 274 ASP A CA 1
ATOM 2096 C C . ASP A 1 274 ? -26.726 -3.698 36.815 1.00 95.88 274 ASP A C 1
ATOM 2098 O O . ASP A 1 274 ? -26.049 -4.666 36.481 1.00 95.88 274 ASP A O 1
ATOM 2102 N N . MET A 1 275 ? -26.293 -2.445 36.648 1.00 96.50 275 MET A N 1
ATOM 2103 C CA . MET A 1 275 ? -25.041 -2.119 35.961 1.00 96.50 275 MET A CA 1
ATOM 2104 C C . MET A 1 275 ? -23.809 -2.579 36.751 1.00 96.50 275 MET A C 1
ATOM 2106 O O . MET A 1 275 ? -22.839 -3.054 36.165 1.00 96.50 275 MET A O 1
ATOM 2110 N N . GLU A 1 276 ? -23.839 -2.492 38.083 1.00 96.06 276 GLU A N 1
ATOM 2111 C CA . GLU A 1 276 ? -22.777 -3.026 38.939 1.00 96.06 276 GLU A CA 1
ATOM 2112 C C . GLU A 1 276 ? -22.694 -4.554 38.886 1.00 96.06 276 GLU A C 1
ATOM 2114 O O . GLU A 1 276 ? -21.585 -5.091 38.925 1.00 96.06 276 GLU A O 1
ATOM 2119 N N . ALA A 1 277 ? -23.827 -5.250 38.750 1.00 96.50 277 ALA A N 1
ATOM 2120 C CA . ALA A 1 277 ? -23.854 -6.696 38.561 1.00 96.50 277 ALA A CA 1
ATOM 2121 C C . ALA A 1 277 ? -23.224 -7.090 37.217 1.00 96.50 277 ALA A C 1
ATOM 2123 O O . ALA A 1 277 ? -22.364 -7.970 37.191 1.00 96.50 277 ALA A O 1
ATOM 2124 N N . VAL A 1 278 ? -23.554 -6.380 36.131 1.00 97.19 278 VAL A N 1
ATOM 2125 C CA . VAL A 1 278 ? -22.917 -6.577 34.814 1.00 97.19 278 VAL A CA 1
ATOM 2126 C C . VAL A 1 278 ? -21.408 -6.318 34.896 1.00 97.19 278 VAL A C 1
ATOM 2128 O O . VAL A 1 278 ? -20.613 -7.151 34.460 1.00 97.19 278 VAL A O 1
ATOM 2131 N N . ARG A 1 279 ? -20.985 -5.203 35.512 1.00 96.25 279 ARG A N 1
ATOM 2132 C CA . ARG A 1 279 ? -19.561 -4.893 35.740 1.00 96.25 279 ARG A CA 1
ATOM 2133 C C . ARG A 1 279 ? -18.861 -6.026 36.487 1.00 96.25 279 ARG A C 1
ATOM 2135 O O . ARG A 1 279 ? -17.768 -6.426 36.096 1.00 96.25 279 ARG A O 1
ATOM 2142 N N . SER A 1 280 ? -19.469 -6.514 37.569 1.00 96.75 280 SER A N 1
ATOM 2143 C CA . SER A 1 280 ? -18.898 -7.570 38.408 1.00 96.75 280 SER A CA 1
ATOM 2144 C C . SER A 1 280 ? -18.780 -8.897 37.662 1.00 96.75 280 SER A C 1
ATOM 2146 O O . SER A 1 280 ? -17.770 -9.579 37.816 1.00 96.75 280 SER A O 1
ATOM 2148 N N . ALA A 1 281 ? -19.776 -9.248 36.847 1.00 96.19 281 ALA A N 1
ATOM 2149 C CA . ALA A 1 281 ? -19.755 -10.448 36.018 1.00 96.19 281 ALA A CA 1
ATOM 2150 C C . ALA A 1 281 ? -18.637 -10.376 34.966 1.00 96.19 281 ALA A C 1
ATOM 2152 O O . ALA A 1 281 ? -17.860 -11.307 34.815 1.00 96.19 281 ALA A O 1
ATOM 2153 N N . LEU A 1 282 ? -18.470 -9.237 34.291 1.00 94.38 282 LEU A N 1
ATOM 2154 C CA . LEU A 1 282 ? -17.378 -9.070 33.327 1.00 94.38 282 LEU A CA 1
ATOM 2155 C C . LEU A 1 282 ? -15.998 -9.065 34.006 1.00 94.38 282 LEU A C 1
ATOM 2157 O O . LEU A 1 282 ? -15.038 -9.611 33.463 1.00 94.38 282 LEU A O 1
ATOM 2161 N N . GLN A 1 283 ? -15.887 -8.463 35.195 1.00 93.38 283 GLN A N 1
ATOM 2162 C CA . GLN A 1 283 ? -14.636 -8.402 35.953 1.00 93.38 283 GLN A CA 1
ATOM 2163 C C . GLN A 1 283 ? -14.173 -9.791 36.420 1.00 93.38 283 GLN A C 1
ATOM 2165 O O . GLN A 1 283 ? -12.972 -10.050 36.394 1.00 93.38 283 GLN A O 1
ATOM 2170 N N . SER A 1 284 ? -15.087 -10.708 36.763 1.00 93.88 284 SER A N 1
ATOM 2171 C CA . SER A 1 284 ? -14.703 -12.060 37.196 1.00 93.88 284 SER A CA 1
ATOM 2172 C C . SER A 1 284 ? -13.938 -12.824 36.111 1.00 93.88 284 SER A C 1
ATOM 2174 O O . SER A 1 284 ? -12.935 -13.465 36.412 1.00 93.88 284 SER A O 1
ATOM 2176 N N . PHE A 1 285 ? -14.331 -12.691 34.840 1.00 93.31 285 PHE A N 1
ATOM 2177 C CA . PHE A 1 285 ? -13.595 -13.298 33.727 1.00 93.31 285 PHE A CA 1
ATOM 2178 C C . PHE A 1 285 ? -12.253 -12.608 33.460 1.00 93.31 285 PHE A C 1
ATOM 2180 O O . PHE A 1 285 ? -11.265 -13.257 33.115 1.00 93.31 285 PHE A O 1
ATOM 2187 N N . VAL A 1 286 ? -12.201 -11.280 33.621 1.00 87.19 286 VAL A N 1
ATOM 2188 C CA . VAL A 1 286 ? -10.958 -10.506 33.474 1.00 87.19 286 VAL A CA 1
ATOM 2189 C C . VAL A 1 286 ? -9.903 -10.949 34.486 1.00 87.19 286 VAL A C 1
ATOM 2191 O O . VAL A 1 286 ? -8.722 -10.992 34.130 1.00 87.19 286 VAL A O 1
ATOM 2194 N N . ASP A 1 287 ? -10.334 -11.271 35.705 1.00 89.19 287 ASP A N 1
ATOM 2195 C CA . ASP A 1 287 ? -9.476 -11.739 36.794 1.00 89.19 287 ASP A CA 1
ATOM 2196 C C . ASP A 1 287 ? -9.141 -13.233 36.689 1.00 89.19 287 ASP A C 1
ATOM 2198 O O . ASP A 1 287 ? -8.071 -13.646 37.130 1.00 89.19 287 ASP A O 1
ATOM 2202 N N . LEU A 1 288 ? -10.025 -14.036 36.083 1.00 90.50 288 LEU A N 1
ATOM 2203 C CA . LEU A 1 288 ? -9.824 -15.473 35.868 1.00 90.50 288 LEU A CA 1
ATOM 2204 C C . LEU A 1 288 ? -8.658 -15.765 34.915 1.00 90.50 288 LEU A C 1
ATOM 2206 O O . LEU A 1 288 ? -7.909 -16.719 35.108 1.00 90.50 288 LEU A O 1
ATOM 2210 N N . VAL A 1 289 ? -8.500 -14.948 33.875 1.00 85.38 289 VAL A N 1
ATOM 2211 C CA . VAL A 1 289 ? -7.472 -15.156 32.853 1.00 85.38 289 VAL A CA 1
ATOM 2212 C C . VAL A 1 289 ? -6.234 -14.324 33.190 1.00 85.38 289 VAL A C 1
ATOM 2214 O O . VAL A 1 289 ? -6.255 -13.097 33.064 1.00 85.38 289 VAL A O 1
ATOM 2217 N N . GLU A 1 290 ? -5.133 -14.991 33.560 1.00 72.50 290 GLU A N 1
ATOM 2218 C CA . GLU A 1 290 ? -3.836 -14.332 33.759 1.00 72.50 290 GLU A CA 1
ATOM 2219 C C . GLU A 1 290 ? -3.428 -13.531 32.514 1.00 72.50 290 GLU A C 1
ATOM 2221 O O . GLU A 1 290 ? -3.565 -13.985 31.371 1.00 72.50 290 GLU A O 1
ATOM 2226 N N . ASP A 1 291 ? -2.866 -12.338 32.732 1.00 62.50 291 ASP A N 1
ATOM 2227 C CA . ASP A 1 291 ? -2.271 -11.521 31.670 1.00 62.50 291 ASP A CA 1
ATOM 2228 C C . ASP A 1 291 ? -0.901 -12.093 31.269 1.00 62.50 291 ASP A C 1
ATOM 2230 O O . ASP A 1 291 ? 0.160 -11.496 31.458 1.00 62.50 291 ASP A O 1
ATOM 2234 N N . ALA A 1 292 ? -0.915 -13.329 30.778 1.00 50.97 292 ALA A N 1
ATOM 2235 C CA . ALA A 1 292 ? 0.267 -14.080 30.406 1.00 50.97 292 ALA A CA 1
ATOM 2236 C C . ALA A 1 292 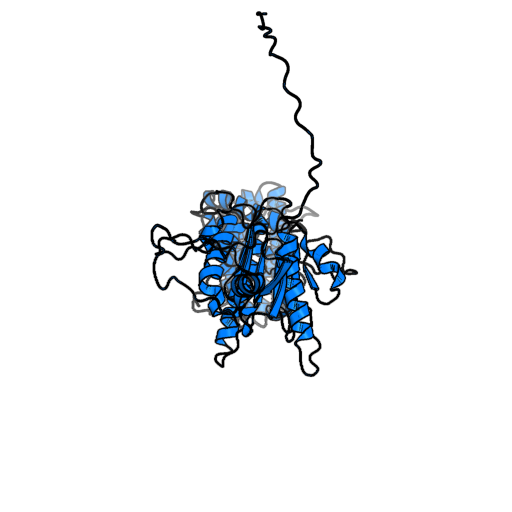? 0.762 -13.648 29.020 1.00 50.97 292 ALA A C 1
ATOM 2238 O O . ALA A 1 292 ? 0.813 -14.448 28.094 1.00 50.97 292 ALA A O 1
ATOM 2239 N N . PHE A 1 293 ? 1.150 -12.382 28.864 1.00 48.75 293 PHE A N 1
ATOM 2240 C CA . PHE A 1 293 ? 2.147 -12.013 27.864 1.00 48.75 293 PHE A CA 1
ATOM 2241 C C . PHE A 1 293 ? 3.052 -10.907 28.395 1.00 48.75 293 PHE A C 1
ATOM 2243 O O . PHE A 1 293 ? 2.662 -9.753 28.565 1.00 48.75 293 PHE A O 1
ATOM 2250 N N . ALA A 1 294 ? 4.319 -11.282 28.587 1.00 40.06 294 ALA A N 1
ATOM 2251 C CA . ALA A 1 294 ? 5.423 -10.345 28.579 1.00 40.06 294 ALA A CA 1
ATOM 2252 C C . ALA A 1 294 ? 5.266 -9.426 27.365 1.00 40.06 294 ALA A C 1
ATOM 2254 O O . ALA A 1 294 ? 4.992 -9.895 26.259 1.00 40.06 294 ALA A O 1
ATOM 2255 N N . ILE A 1 295 ? 5.440 -8.128 27.598 1.00 41.44 295 ILE A N 1
ATOM 2256 C CA . ILE A 1 295 ? 5.467 -7.065 26.599 1.00 41.44 295 ILE A CA 1
ATOM 2257 C C . ILE A 1 295 ? 6.548 -7.417 25.564 1.00 41.44 295 ILE A C 1
ATOM 2259 O O . ILE A 1 295 ? 7.683 -6.950 25.628 1.00 41.44 295 ILE A O 1
ATOM 2263 N N . ALA A 1 296 ? 6.225 -8.249 24.577 1.00 43.78 296 ALA A N 1
ATOM 2264 C CA . ALA A 1 296 ? 6.840 -8.095 23.281 1.00 43.78 296 ALA A CA 1
ATOM 2265 C C . ALA A 1 296 ? 6.438 -6.680 22.878 1.00 43.78 296 ALA A C 1
ATOM 2267 O O . ALA A 1 296 ? 5.247 -6.388 22.771 1.00 43.78 296 ALA A O 1
ATOM 2268 N N . HIS A 1 297 ? 7.414 -5.777 22.778 1.00 54.12 297 HIS A N 1
ATOM 2269 C CA . HIS A 1 297 ? 7.215 -4.405 22.323 1.00 54.12 297 HIS A CA 1
ATOM 2270 C C . HIS A 1 297 ? 6.784 -4.421 20.852 1.00 54.12 297 HIS A C 1
ATOM 2272 O O . HIS A 1 297 ? 7.543 -4.075 19.950 1.00 54.12 297 HIS A O 1
ATOM 2278 N N . LEU A 1 298 ? 5.573 -4.902 20.604 1.00 64.75 298 LEU A N 1
ATOM 2279 C CA . LEU A 1 298 ? 4.929 -4.884 19.317 1.00 64.75 298 LEU A CA 1
ATOM 2280 C C . LEU A 1 298 ? 4.566 -3.443 19.032 1.00 64.75 298 LEU A C 1
ATOM 2282 O O . LEU A 1 298 ? 3.881 -2.766 19.804 1.00 64.75 298 LEU A O 1
ATOM 2286 N N . THR A 1 299 ? 5.119 -2.969 17.932 1.00 80.88 299 THR A N 1
ATOM 2287 C CA . THR A 1 299 ? 4.814 -1.657 17.405 1.00 80.88 299 THR A CA 1
ATOM 2288 C C . THR A 1 299 ? 3.558 -1.758 16.554 1.00 80.88 299 THR A C 1
ATOM 2290 O O . THR A 1 299 ? 3.206 -2.810 16.016 1.00 80.88 299 THR A O 1
ATOM 2293 N N . GLU A 1 300 ? 2.890 -0.629 16.395 1.00 83.94 300 GLU A N 1
ATOM 2294 C CA . GLU A 1 300 ? 1.785 -0.416 15.467 1.00 83.94 300 GLU A CA 1
ATOM 2295 C C . GLU A 1 300 ? 2.140 -0.809 14.021 1.00 83.94 300 GLU A C 1
ATOM 2297 O O . GLU A 1 300 ? 1.250 -1.080 13.219 1.00 83.94 300 GLU A O 1
ATOM 2302 N N . ASP A 1 301 ? 3.433 -0.885 13.697 1.00 87.12 301 ASP A N 1
ATOM 2303 C CA . ASP A 1 301 ? 3.970 -1.202 12.374 1.00 87.12 301 ASP A CA 1
ATOM 2304 C C . ASP A 1 301 ? 4.126 -2.709 12.137 1.00 87.12 301 ASP A C 1
ATOM 2306 O O . ASP A 1 301 ? 4.468 -3.132 11.031 1.00 87.12 301 ASP A O 1
ATOM 2310 N N . ALA A 1 302 ? 3.888 -3.540 13.157 1.00 83.12 302 ALA A N 1
ATOM 2311 C CA . ALA A 1 302 ? 3.965 -4.986 13.013 1.00 83.12 302 ALA A CA 1
ATOM 2312 C C . ALA A 1 302 ? 2.932 -5.469 11.969 1.00 83.12 302 ALA A C 1
ATOM 2314 O O . ALA A 1 302 ? 1.757 -5.098 12.066 1.00 83.12 302 ALA A O 1
ATOM 2315 N N . PRO A 1 303 ? 3.318 -6.292 10.975 1.00 83.12 303 PRO A N 1
ATOM 2316 C CA . PRO A 1 303 ? 2.420 -6.780 9.926 1.00 83.12 303 PRO A CA 1
ATOM 2317 C C . PRO A 1 303 ? 1.566 -7.950 10.440 1.00 83.12 303 PRO A C 1
ATOM 2319 O O . PRO A 1 303 ? 1.656 -9.067 9.936 1.00 83.12 303 PRO A O 1
ATOM 2322 N N . ILE A 1 304 ? 0.785 -7.700 11.489 1.00 83.06 304 ILE A N 1
ATOM 2323 C CA . ILE A 1 304 ? -0.091 -8.678 12.138 1.00 83.06 304 ILE A CA 1
ATOM 2324 C C . ILE A 1 304 ? -1.527 -8.370 11.717 1.00 83.06 304 ILE A C 1
ATOM 2326 O O . ILE A 1 304 ? -1.946 -7.219 11.890 1.00 83.06 304 ILE A O 1
ATOM 2330 N N . PRO A 1 305 ? -2.266 -9.354 11.167 1.00 83.88 305 PRO A N 1
ATOM 2331 C CA . PRO A 1 305 ? -3.688 -9.212 10.886 1.00 83.88 305 PRO A CA 1
ATOM 2332 C C . PRO A 1 305 ? -4.456 -8.671 12.094 1.00 83.88 305 PRO A C 1
ATOM 2334 O O . PRO A 1 305 ? -4.156 -9.006 13.235 1.00 83.88 305 PRO A O 1
ATOM 2337 N N . PHE A 1 306 ? -5.420 -7.796 11.837 1.00 83.81 306 PHE A N 1
ATOM 2338 C CA . PHE A 1 306 ? -6.415 -7.374 12.814 1.00 83.81 306 PHE A CA 1
ATOM 2339 C C . PHE A 1 306 ? -7.697 -6.999 12.080 1.00 83.81 306 PHE A C 1
ATOM 2341 O O . PHE A 1 306 ? -7.650 -6.631 10.901 1.00 83.81 306 PHE A O 1
ATOM 2348 N N . ASP A 1 307 ? -8.834 -7.096 12.767 1.00 83.12 307 ASP A N 1
ATOM 2349 C CA . ASP A 1 307 ? -10.087 -6.613 12.205 1.00 83.12 307 ASP A CA 1
ATOM 2350 C C . ASP A 1 307 ? -10.124 -5.081 12.252 1.00 83.12 307 ASP A C 1
ATOM 2352 O O . ASP A 1 307 ? -10.198 -4.453 13.311 1.00 83.12 307 ASP A O 1
ATOM 2356 N N . VAL A 1 308 ? -10.056 -4.483 11.069 1.00 85.25 308 VAL A N 1
ATOM 2357 C CA . VAL A 1 308 ? -10.052 -3.036 10.872 1.00 85.25 308 VAL A CA 1
ATOM 2358 C C . VAL A 1 308 ? -11.390 -2.418 11.276 1.00 85.25 308 VAL A C 1
ATOM 2360 O O . VAL A 1 308 ? -11.418 -1.262 11.698 1.00 85.25 308 VAL A O 1
ATOM 2363 N N . HIS A 1 309 ? -12.489 -3.176 11.191 1.00 84.38 309 HIS A N 1
ATOM 2364 C CA . HIS A 1 309 ? -13.830 -2.702 11.540 1.00 84.38 309 HIS A CA 1
ATOM 2365 C C . HIS A 1 309 ? -13.957 -2.398 13.036 1.00 84.38 309 HIS A C 1
ATOM 2367 O O . HIS A 1 309 ? -14.722 -1.513 13.408 1.00 84.38 309 HIS A O 1
ATOM 2373 N N . MET A 1 310 ? -13.121 -3.024 13.870 1.00 85.19 310 MET A N 1
ATOM 2374 C CA . MET A 1 310 ? -13.071 -2.789 15.315 1.00 85.19 310 MET A CA 1
ATOM 2375 C C . MET A 1 310 ? -12.328 -1.501 15.701 1.00 85.19 310 MET A C 1
ATOM 2377 O O . MET A 1 310 ? -12.446 -1.032 16.833 1.00 85.19 310 MET A O 1
ATOM 2381 N N . LEU A 1 311 ? -11.546 -0.906 14.791 1.00 89.06 311 LEU A N 1
ATOM 2382 C CA . LEU A 1 311 ? -10.691 0.245 15.104 1.00 89.06 311 LEU A CA 1
ATOM 2383 C C . LEU A 1 311 ? -11.462 1.482 15.606 1.00 89.06 311 LEU A C 1
ATOM 2385 O O . LEU A 1 311 ? -11.035 2.057 16.611 1.00 89.06 311 LEU A O 1
ATOM 2389 N N . PRO A 1 312 ? -12.574 1.914 14.979 1.00 89.50 312 PRO A N 1
ATOM 2390 C CA . PRO A 1 312 ? -13.316 3.089 15.435 1.00 89.50 312 PRO A CA 1
ATOM 2391 C C . PRO A 1 312 ? -13.915 2.929 16.835 1.00 89.50 312 PRO A C 1
ATOM 2393 O O . PRO A 1 312 ? -13.788 3.833 17.656 1.00 89.50 312 PRO A O 1
ATOM 2396 N N . GLU A 1 313 ? -14.535 1.784 17.118 1.00 84.12 313 GLU A N 1
ATOM 2397 C CA . GLU A 1 313 ? -15.162 1.506 18.418 1.00 84.12 313 GLU A CA 1
ATOM 2398 C C . GLU A 1 313 ? -14.105 1.382 19.517 1.00 84.12 313 GLU A C 1
ATOM 2400 O O . GLU A 1 313 ? -14.239 1.934 20.611 1.00 84.12 313 GLU A O 1
ATOM 2405 N N . HIS A 1 314 ? -12.987 0.731 19.198 1.00 85.00 314 HIS A N 1
ATOM 2406 C CA . HIS A 1 314 ? -11.868 0.602 20.115 1.00 85.00 314 HIS A CA 1
ATOM 2407 C C . HIS A 1 314 ? -11.223 1.958 20.449 1.00 85.00 314 HIS A C 1
ATOM 2409 O O . HIS A 1 314 ? -10.860 2.198 21.600 1.00 85.00 314 HIS A O 1
ATOM 2415 N N . LEU A 1 315 ? -11.123 2.869 19.475 1.00 86.25 315 LEU A N 1
ATOM 2416 C CA . LEU A 1 315 ? -10.683 4.251 19.692 1.00 86.25 315 LEU A CA 1
ATOM 2417 C C . LEU A 1 315 ? -11.613 5.015 20.641 1.00 86.25 315 LEU A C 1
ATOM 2419 O O . LEU A 1 315 ? -11.138 5.687 21.557 1.00 86.25 315 LEU A O 1
ATOM 2423 N N . GLU A 1 316 ? -12.927 4.915 20.430 1.00 83.19 316 GLU A N 1
ATOM 2424 C CA . GLU A 1 316 ? -13.934 5.555 21.285 1.00 83.19 316 GLU A CA 1
ATOM 2425 C C . GLU A 1 316 ? -13.848 5.040 22.725 1.00 83.19 316 GLU A C 1
ATOM 2427 O O . GLU A 1 316 ? -13.905 5.827 23.671 1.00 83.19 316 GLU A O 1
ATOM 2432 N N . ARG A 1 317 ? -13.600 3.739 22.891 1.00 76.88 317 ARG A N 1
ATOM 2433 C CA . ARG A 1 317 ? -13.399 3.101 24.194 1.00 76.88 317 ARG A CA 1
ATOM 2434 C C . ARG A 1 317 ? -12.164 3.623 24.932 1.00 76.88 317 ARG A C 1
ATOM 2436 O O . ARG A 1 317 ? -12.279 3.971 26.106 1.00 76.88 317 ARG A O 1
ATOM 2443 N N . ILE A 1 318 ? -11.000 3.707 24.277 1.00 75.25 318 ILE A N 1
ATOM 2444 C CA . ILE A 1 318 ? -9.792 4.248 24.931 1.00 75.25 318 ILE A CA 1
ATOM 2445 C C . ILE A 1 318 ? -10.024 5.720 25.314 1.00 75.25 318 ILE A C 1
ATOM 2447 O O . ILE A 1 318 ? -9.699 6.144 26.422 1.00 75.25 318 ILE A O 1
ATOM 2451 N N . ALA A 1 319 ? -10.677 6.497 24.449 1.00 77.69 319 ALA A N 1
ATOM 2452 C CA . ALA A 1 319 ? -10.975 7.895 24.743 1.00 77.69 319 ALA A CA 1
ATOM 2453 C C . ALA A 1 319 ? -11.950 8.074 25.921 1.00 77.69 319 ALA A C 1
ATOM 2455 O O . ALA A 1 319 ? -11.792 9.016 26.698 1.00 77.69 319 ALA A O 1
ATOM 2456 N N . ALA A 1 320 ? -12.924 7.171 26.084 1.00 74.12 320 ALA A N 1
ATOM 2457 C CA . ALA A 1 320 ? -13.844 7.182 27.221 1.00 74.12 320 ALA A CA 1
ATOM 2458 C C . ALA A 1 320 ? -13.112 6.991 28.563 1.00 74.12 320 ALA A C 1
ATOM 2460 O O . ALA A 1 320 ? -13.492 7.606 29.557 1.00 74.12 320 ALA A O 1
ATOM 2461 N N . THR A 1 321 ? -12.026 6.210 28.588 1.00 69.31 321 THR A N 1
ATOM 2462 C CA . THR A 1 321 ? -11.219 6.011 29.807 1.00 69.31 321 THR A CA 1
ATOM 2463 C C . THR A 1 321 ? -10.348 7.205 30.192 1.00 69.31 321 THR A C 1
ATOM 2465 O O . THR A 1 321 ? -10.031 7.368 31.368 1.00 69.31 321 THR A O 1
ATOM 2468 N N . GLU A 1 322 ? -9.985 8.063 29.237 1.00 66.25 322 GLU A N 1
ATOM 2469 C CA . GLU A 1 322 ? -9.084 9.205 29.457 1.00 66.25 322 GLU A CA 1
ATOM 2470 C C . GLU A 1 322 ? -9.817 10.542 29.735 1.00 66.25 322 GLU A C 1
ATOM 2472 O O . GLU A 1 322 ? -9.174 11.555 30.017 1.00 66.25 322 GLU A O 1
ATOM 2477 N N . GLY A 1 323 ? -11.161 10.558 29.723 1.00 61.03 323 GLY A N 1
ATOM 2478 C CA . GLY A 1 323 ? -12.003 11.690 30.148 1.00 61.03 323 GLY A CA 1
ATOM 2479 C C . GLY A 1 323 ? -12.745 12.443 29.024 1.00 61.03 323 GLY A C 1
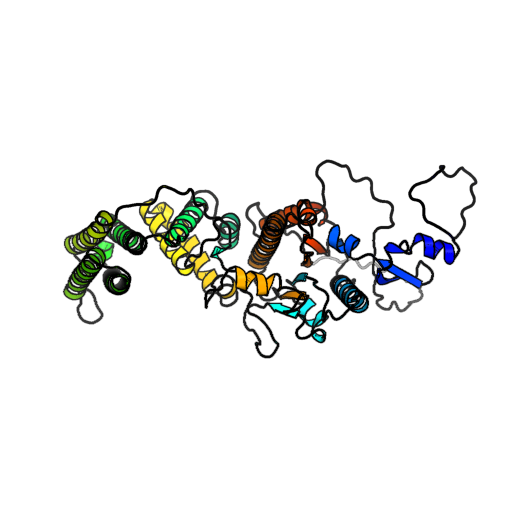ATOM 2480 O O . GLY A 1 323 ? -12.339 12.481 27.862 1.00 61.03 323 GLY A O 1
ATOM 2481 N N . GLY A 1 324 ? -13.861 13.099 29.379 1.00 62.66 324 GLY A N 1
ATOM 2482 C CA . GLY A 1 324 ? -14.892 13.556 28.426 1.00 62.66 324 GLY A CA 1
ATOM 2483 C C . GLY A 1 324 ? -14.482 14.611 27.384 1.00 62.66 324 GLY A C 1
ATOM 2484 O O . GLY A 1 324 ? -15.035 14.630 26.284 1.00 62.66 324 GLY A O 1
ATOM 2485 N N . ALA A 1 325 ? -13.492 15.468 27.664 1.00 67.00 325 ALA A N 1
ATOM 2486 C CA . ALA A 1 325 ? -13.014 16.443 26.673 1.00 67.00 325 ALA A CA 1
ATOM 2487 C C . ALA A 1 325 ? -12.255 15.768 25.516 1.00 67.00 325 ALA A C 1
ATOM 2489 O O . ALA A 1 325 ? -12.335 16.224 24.375 1.00 67.00 325 ALA A O 1
ATOM 2490 N N . LEU A 1 326 ? -11.551 14.665 25.792 1.00 68.69 326 LEU A N 1
ATOM 2491 C CA . LEU A 1 326 ? -10.797 13.909 24.795 1.00 68.69 326 LEU A CA 1
ATOM 2492 C C . LEU A 1 326 ? -11.709 13.040 23.919 1.00 68.69 326 LEU A C 1
ATOM 2494 O O . LEU A 1 326 ? -11.490 12.939 22.709 1.00 68.69 326 LEU A O 1
ATOM 2498 N N . ALA A 1 327 ? -12.785 12.509 24.505 1.00 71.56 327 ALA A N 1
ATOM 2499 C CA . ALA A 1 327 ? -13.811 11.739 23.803 1.00 71.56 327 ALA A CA 1
ATOM 2500 C C . ALA A 1 327 ? -14.405 12.501 22.602 1.00 71.56 327 ALA A C 1
ATOM 2502 O O . ALA A 1 327 ? -14.548 11.941 21.513 1.00 71.56 327 ALA A O 1
ATOM 2503 N N . GLY A 1 328 ? -14.661 13.807 22.752 1.00 75.12 328 GLY A N 1
ATOM 2504 C CA . GLY A 1 328 ? -15.152 14.657 21.663 1.00 75.12 328 GLY A CA 1
ATOM 2505 C C . GLY A 1 328 ? -14.171 14.796 20.491 1.00 75.12 328 GLY A C 1
ATOM 2506 O O . GLY A 1 328 ? -14.587 14.825 19.335 1.00 75.12 328 GLY A O 1
ATOM 2507 N N . PHE A 1 329 ? -12.861 14.837 20.751 1.00 78.69 329 PHE A N 1
ATOM 2508 C CA . PHE A 1 329 ? -11.858 14.907 19.684 1.00 78.69 329 PHE A CA 1
ATOM 2509 C C . PHE A 1 329 ? -11.673 13.565 18.974 1.00 78.69 329 PHE A C 1
ATOM 2511 O O . PHE A 1 329 ? -11.474 13.549 17.755 1.00 78.69 329 PHE A O 1
ATOM 2518 N N . ILE A 1 330 ? -11.739 12.452 19.705 1.00 85.19 330 ILE A N 1
ATOM 2519 C CA . ILE A 1 330 ? -11.537 11.107 19.154 1.00 85.19 330 ILE A CA 1
ATOM 2520 C C . ILE A 1 330 ? -12.757 10.619 18.375 1.00 85.19 330 ILE A C 1
ATOM 2522 O O . ILE A 1 330 ? -12.580 10.005 17.324 1.00 85.19 330 ILE A O 1
ATOM 2526 N N . SER A 1 331 ? -13.974 10.988 18.776 1.00 84.19 331 SER A N 1
ATOM 2527 C CA . SER A 1 331 ? -15.183 10.664 18.005 1.00 84.19 331 SER A CA 1
ATOM 2528 C C . SER A 1 331 ? -15.101 11.179 16.562 1.00 84.19 331 SER A C 1
ATOM 2530 O O . SER A 1 331 ? -15.473 10.476 15.623 1.00 84.19 331 SER A O 1
ATOM 2532 N N . THR A 1 332 ? -14.511 12.364 16.339 1.00 87.88 332 THR A N 1
ATOM 2533 C CA . THR A 1 332 ? -14.294 12.884 14.977 1.00 87.88 332 THR A CA 1
ATOM 2534 C C . THR A 1 332 ? -13.335 12.026 14.156 1.00 87.88 332 THR A C 1
ATOM 2536 O O . THR A 1 332 ? -13.519 11.906 12.947 1.00 87.88 332 THR A O 1
ATOM 2539 N N . LEU A 1 333 ? -12.318 11.433 14.788 1.00 90.69 333 LEU A N 1
ATOM 2540 C CA . LEU A 1 333 ? -11.387 10.512 14.141 1.00 90.69 333 LEU A CA 1
ATOM 2541 C C . LEU A 1 333 ? -12.091 9.191 13.807 1.00 90.69 333 LEU A C 1
ATOM 2543 O O . LEU A 1 333 ? -12.022 8.744 12.664 1.00 90.69 333 LEU A O 1
ATOM 2547 N N . GLY A 1 334 ? -12.834 8.625 14.764 1.00 90.56 334 GLY A N 1
ATOM 2548 C CA . GLY A 1 334 ? -13.642 7.420 14.562 1.00 90.56 334 GLY A CA 1
ATOM 2549 C C . GLY A 1 334 ? -14.649 7.577 13.418 1.00 90.56 334 GLY A C 1
ATOM 2550 O O . GLY A 1 334 ? -14.751 6.702 12.562 1.00 90.56 334 GLY A O 1
ATOM 2551 N N . MET A 1 335 ? -15.324 8.730 13.319 1.00 89.00 335 MET A N 1
ATOM 2552 C CA . MET A 1 335 ? -16.220 9.046 12.198 1.00 89.00 335 MET A CA 1
ATOM 2553 C C . MET A 1 335 ? -15.502 9.092 10.843 1.00 89.00 335 MET A C 1
ATOM 2555 O O . MET A 1 335 ? -16.038 8.568 9.868 1.00 89.00 335 MET A O 1
ATOM 2559 N N . ARG A 1 336 ? -14.293 9.672 10.762 1.00 89.50 336 ARG A N 1
ATOM 2560 C CA . ARG A 1 336 ? -13.507 9.688 9.512 1.00 89.50 336 ARG A CA 1
ATOM 2561 C C . ARG A 1 336 ? -13.102 8.280 9.080 1.00 89.50 336 ARG A C 1
ATOM 2563 O O . ARG A 1 336 ? -13.259 7.945 7.910 1.00 89.50 336 ARG A O 1
ATOM 2570 N N . ILE A 1 337 ? -12.649 7.447 10.020 1.00 90.56 337 ILE A N 1
ATOM 2571 C CA . ILE A 1 337 ? -12.285 6.050 9.741 1.00 90.56 337 ILE A CA 1
ATOM 2572 C C . ILE A 1 337 ? -13.522 5.261 9.282 1.00 90.56 337 ILE A C 1
ATOM 2574 O O . ILE A 1 337 ? -13.471 4.627 8.232 1.00 90.56 337 ILE A O 1
ATOM 2578 N N . ARG A 1 338 ? -14.663 5.371 9.983 1.00 90.12 338 ARG A N 1
ATOM 2579 C CA . ARG A 1 338 ? -15.930 4.732 9.566 1.00 90.12 338 ARG A CA 1
ATOM 2580 C C . ARG A 1 338 ? -16.377 5.179 8.174 1.00 90.12 338 ARG A C 1
ATOM 2582 O O . ARG A 1 338 ? -16.753 4.340 7.357 1.00 90.12 338 ARG A O 1
ATOM 2589 N N . GLY A 1 339 ? -16.307 6.479 7.885 1.00 89.00 339 GLY A N 1
ATOM 2590 C CA . GLY A 1 339 ? -16.657 7.034 6.576 1.00 89.00 339 GLY A CA 1
ATOM 2591 C C . GLY A 1 339 ? -15.775 6.486 5.452 1.00 89.00 339 GLY A C 1
ATOM 2592 O O . GLY A 1 339 ? -16.290 6.057 4.425 1.00 89.00 339 GLY A O 1
ATOM 2593 N N . MET A 1 340 ? -14.461 6.417 5.679 1.00 87.56 340 MET A N 1
ATOM 2594 C CA . MET A 1 340 ? -13.507 5.827 4.736 1.00 87.56 340 MET A CA 1
ATOM 2595 C C . MET A 1 340 ? -13.796 4.343 4.475 1.00 87.56 340 MET A C 1
ATOM 2597 O O . MET A 1 340 ? -13.767 3.906 3.329 1.00 87.56 340 MET A O 1
ATOM 2601 N N . MET A 1 341 ? -14.098 3.570 5.519 1.00 85.88 341 MET A N 1
ATOM 2602 C CA . MET A 1 341 ? -14.404 2.140 5.392 1.00 85.88 341 MET A CA 1
ATOM 2603 C C . MET A 1 341 ? -15.751 1.869 4.718 1.00 85.88 341 MET A C 1
ATOM 2605 O O . MET A 1 341 ? -15.919 0.834 4.081 1.00 85.88 341 MET A O 1
ATOM 2609 N N . SER A 1 342 ? -16.698 2.799 4.844 1.00 86.75 342 SER A N 1
ATOM 2610 C CA . SER A 1 342 ? -18.020 2.700 4.220 1.00 86.75 342 SER A CA 1
ATOM 2611 C C . SER A 1 342 ? -18.022 3.130 2.748 1.00 86.75 342 SER A C 1
ATOM 2613 O O . SER A 1 342 ? -18.973 2.822 2.032 1.00 86.75 342 SER A O 1
ATOM 2615 N N . ASP A 1 343 ? -16.990 3.841 2.269 1.00 85.62 343 ASP A N 1
ATOM 2616 C CA . ASP A 1 343 ? -16.877 4.196 0.850 1.00 85.62 343 ASP A CA 1
ATOM 2617 C C . ASP A 1 343 ? -16.578 2.924 0.035 1.00 85.62 343 ASP A C 1
ATOM 2619 O O . ASP A 1 343 ? -15.539 2.302 0.246 1.00 85.62 343 ASP A O 1
ATOM 2623 N N . PRO A 1 344 ? -17.419 2.525 -0.934 1.00 79.06 344 PRO A N 1
ATOM 2624 C CA . PRO A 1 344 ? -17.230 1.283 -1.688 1.00 79.06 344 PRO A CA 1
ATOM 2625 C C . PRO A 1 344 ? -15.913 1.231 -2.480 1.00 79.06 344 PRO A C 1
ATOM 2627 O O . PRO A 1 344 ? -15.430 0.145 -2.803 1.00 79.06 344 PRO A O 1
ATOM 2630 N N . ARG A 1 345 ? -15.311 2.386 -2.788 1.00 79.62 345 ARG A N 1
ATOM 2631 C CA . ARG A 1 345 ? -14.037 2.491 -3.513 1.00 79.62 345 ARG A CA 1
ATOM 2632 C C . ARG A 1 345 ? -12.830 2.345 -2.592 1.00 79.62 345 ARG A C 1
ATOM 2634 O O . ARG A 1 345 ? -11.772 1.952 -3.065 1.00 79.62 345 ARG A O 1
ATOM 2641 N N . LEU A 1 346 ? -12.967 2.662 -1.302 1.00 80.38 346 LEU A N 1
ATOM 2642 C CA . LEU A 1 346 ? -11.876 2.633 -0.317 1.00 80.38 346 LEU A CA 1
ATOM 2643 C C . LEU A 1 346 ? -12.003 1.461 0.655 1.00 80.38 346 LEU A C 1
ATOM 2645 O O . LEU A 1 346 ? -11.013 0.804 0.967 1.00 80.38 346 LEU A O 1
ATOM 2649 N N . GLY A 1 347 ? -13.226 1.157 1.076 1.00 79.56 347 GLY A N 1
ATOM 2650 C CA . GLY A 1 347 ? -13.574 0.036 1.933 1.00 79.56 347 GLY A CA 1
ATOM 2651 C C . GLY A 1 347 ? -13.081 -1.295 1.385 1.00 79.56 347 GLY A C 1
ATOM 2652 O O . GLY A 1 347 ? -12.569 -2.084 2.158 1.00 79.56 347 GLY A O 1
ATOM 2653 N N . GLN A 1 348 ? -13.113 -1.525 0.066 1.00 77.38 348 GLN A N 1
ATOM 2654 C CA . GLN A 1 348 ? -12.530 -2.741 -0.531 1.00 77.38 348 GLN A CA 1
ATOM 2655 C C . GLN A 1 348 ? -11.003 -2.718 -0.655 1.00 77.38 348 GLN A C 1
ATOM 2657 O O . GLN A 1 348 ? -10.365 -3.769 -0.716 1.00 77.38 348 GLN A O 1
ATOM 2662 N N . VAL A 1 349 ? -10.404 -1.527 -0.722 1.00 80.38 349 VAL A N 1
ATOM 2663 C CA . VAL A 1 349 ? -8.944 -1.395 -0.727 1.00 80.38 349 VAL A CA 1
ATOM 2664 C C . VAL A 1 349 ? -8.410 -1.752 0.655 1.00 80.38 349 VAL A C 1
ATOM 2666 O O . VAL A 1 349 ? -7.436 -2.487 0.759 1.00 80.38 349 VAL A O 1
ATOM 2669 N N . ILE A 1 350 ? -9.069 -1.270 1.707 1.00 80.12 350 ILE A N 1
ATOM 2670 C CA . ILE A 1 350 ? -8.636 -1.379 3.105 1.00 80.12 350 ILE A CA 1
ATOM 2671 C C . ILE A 1 350 ? -9.151 -2.678 3.745 1.00 80.12 350 ILE A C 1
ATOM 2673 O O . ILE A 1 350 ? -8.390 -3.428 4.364 1.00 80.12 350 ILE A O 1
ATOM 2677 N N . GLY A 1 351 ? -10.441 -2.953 3.573 1.00 71.56 351 GLY A N 1
ATOM 2678 C CA . GLY A 1 351 ? -11.144 -4.153 4.007 1.00 71.56 351 GLY A CA 1
ATOM 2679 C C . GLY A 1 351 ? -10.911 -5.291 3.022 1.00 71.56 351 GLY A C 1
ATOM 2680 O O . GLY A 1 351 ? -11.295 -5.239 1.857 1.00 71.56 351 GLY A O 1
ATOM 2681 N N . SER A 1 352 ? -10.234 -6.332 3.493 1.00 63.75 352 SER A N 1
ATOM 2682 C CA . SER A 1 352 ? -9.905 -7.503 2.686 1.00 63.75 352 SER A CA 1
ATOM 2683 C C . SER A 1 352 ? -10.931 -8.601 2.946 1.00 63.75 352 SER A C 1
ATOM 2685 O O . SER A 1 352 ? -10.633 -9.509 3.707 1.00 63.75 352 SER A O 1
ATOM 2687 N N . ASP A 1 353 ? -12.128 -8.515 2.361 1.00 68.81 353 ASP A N 1
ATOM 2688 C CA . ASP A 1 353 ? -13.116 -9.606 2.413 1.00 68.81 353 ASP A CA 1
ATOM 2689 C C . ASP A 1 353 ? -13.219 -10.323 1.041 1.00 68.81 353 ASP A C 1
ATOM 2691 O O . ASP A 1 353 ? -13.451 -9.673 0.012 1.00 68.81 353 ASP A O 1
ATOM 2695 N N . PRO A 1 354 ? -12.974 -11.647 0.950 1.00 72.50 354 PRO A N 1
ATOM 2696 C CA . PRO A 1 354 ? -12.394 -12.498 1.993 1.00 72.50 354 PRO A CA 1
ATOM 2697 C C . PRO A 1 354 ? -10.946 -12.112 2.298 1.00 72.50 354 PRO A C 1
ATOM 2699 O O . PRO A 1 354 ? -10.256 -11.528 1.448 1.00 72.50 354 PRO A O 1
ATOM 2702 N N . ALA A 1 355 ? -10.498 -12.470 3.505 1.00 77.50 355 ALA A N 1
ATOM 2703 C CA . ALA A 1 355 ? -9.145 -12.207 3.983 1.00 77.50 355 ALA A CA 1
ATOM 2704 C C . ALA A 1 355 ? -8.102 -12.719 2.982 1.00 77.50 355 ALA A C 1
ATOM 2706 O O . ALA A 1 355 ? -8.194 -13.839 2.480 1.00 77.50 355 ALA A O 1
ATOM 2707 N N . ILE A 1 356 ? -7.102 -11.886 2.689 1.00 83.75 356 ILE A N 1
ATOM 2708 C CA . ILE A 1 356 ? -5.982 -12.239 1.814 1.00 83.75 356 ILE A CA 1
ATOM 2709 C C . ILE A 1 356 ? -4.722 -12.429 2.655 1.00 83.75 356 ILE A C 1
ATOM 2711 O O . ILE A 1 356 ? -4.407 -11.610 3.524 1.00 83.75 356 ILE A O 1
ATOM 2715 N N . THR A 1 357 ? -4.003 -13.518 2.399 1.00 85.56 357 THR A N 1
ATOM 2716 C CA . THR A 1 357 ? -2.709 -13.782 3.029 1.00 85.56 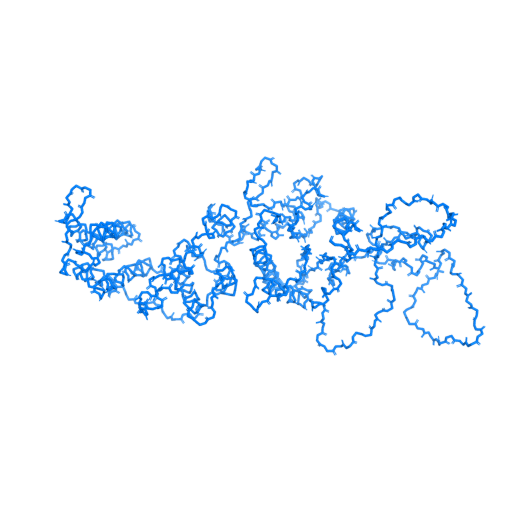357 THR A CA 1
ATOM 2717 C C . THR A 1 357 ? -1.625 -12.890 2.423 1.00 85.56 357 THR A C 1
ATOM 2719 O O . THR A 1 357 ? -1.761 -12.362 1.316 1.00 85.56 357 THR A O 1
ATOM 2722 N N . PHE A 1 358 ? -0.522 -12.701 3.152 1.00 85.31 358 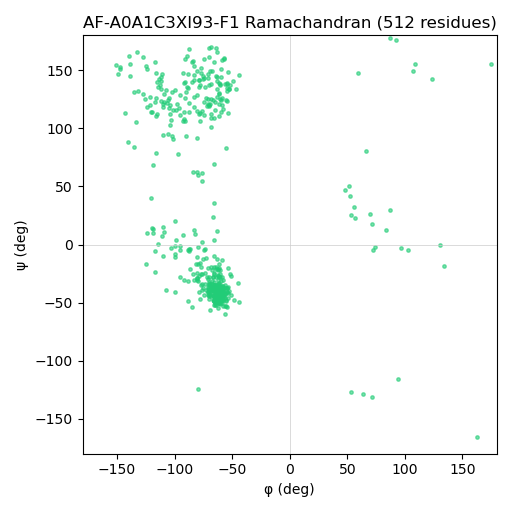PHE A N 1
ATOM 2723 C CA . PHE A 1 358 ? 0.592 -11.890 2.659 1.00 85.31 358 PHE A CA 1
ATOM 2724 C C . PHE A 1 358 ? 1.197 -12.458 1.367 1.00 85.31 358 PHE A C 1
ATOM 2726 O O . PHE A 1 358 ? 1.492 -11.708 0.441 1.00 85.31 358 PHE A O 1
ATOM 2733 N N . ASP A 1 359 ? 1.368 -13.778 1.308 1.00 87.12 359 ASP A N 1
ATOM 2734 C CA . ASP A 1 359 ? 1.893 -14.515 0.157 1.00 87.12 359 ASP A CA 1
ATOM 2735 C C . ASP A 1 359 ? 0.991 -14.364 -1.073 1.00 87.12 359 ASP A C 1
ATOM 2737 O O . ASP A 1 359 ? 1.472 -13.935 -2.121 1.00 87.12 359 ASP A O 1
ATOM 2741 N N . ALA A 1 360 ? -0.320 -14.586 -0.932 1.00 89.31 360 ALA A N 1
ATOM 2742 C CA . ALA A 1 360 ? -1.272 -14.409 -2.023 1.00 89.31 360 ALA A CA 1
ATOM 2743 C C . ALA A 1 360 ? -1.295 -12.960 -2.532 1.00 89.31 360 ALA A C 1
ATOM 2745 O O . ALA A 1 360 ? -1.383 -12.722 -3.740 1.00 89.31 360 ALA A O 1
ATOM 2746 N N . TRP A 1 361 ? -1.181 -11.982 -1.626 1.00 90.94 361 TRP A N 1
ATOM 2747 C CA . TRP A 1 361 ? -1.081 -10.575 -2.005 1.00 90.94 361 TRP A CA 1
ATOM 2748 C C . TRP A 1 361 ? 0.205 -10.281 -2.790 1.00 90.94 361 TRP A C 1
ATOM 2750 O O . TRP A 1 361 ? 0.141 -9.631 -3.835 1.00 90.94 361 TRP A O 1
ATOM 2760 N N . LEU A 1 362 ? 1.361 -10.784 -2.339 1.00 90.88 362 LEU A N 1
ATOM 2761 C CA . LEU A 1 362 ? 2.639 -10.621 -3.040 1.00 90.88 362 LEU A CA 1
ATOM 2762 C C . LEU A 1 362 ? 2.616 -11.264 -4.428 1.00 90.88 362 LEU A C 1
ATOM 2764 O O . LEU A 1 362 ? 3.013 -10.621 -5.403 1.00 90.88 362 LEU A O 1
ATOM 2768 N N . ASP A 1 363 ? 2.119 -12.495 -4.532 1.00 91.44 363 ASP A N 1
ATOM 2769 C CA . ASP A 1 363 ? 2.020 -13.206 -5.803 1.00 91.44 363 ASP A CA 1
ATOM 2770 C C . ASP A 1 363 ? 1.117 -12.454 -6.775 1.00 91.44 363 ASP A C 1
ATOM 2772 O O . ASP A 1 363 ? 1.490 -12.243 -7.932 1.00 91.44 363 ASP A O 1
ATOM 2776 N N . ALA A 1 364 ? -0.041 -11.979 -6.313 1.00 90.50 364 ALA A N 1
ATOM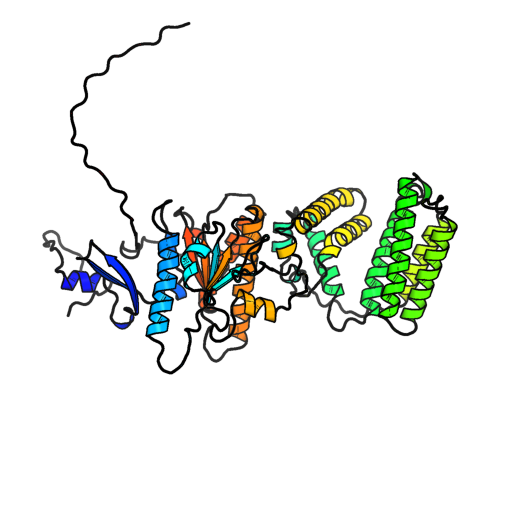 2777 C CA . ALA A 1 364 ? -0.947 -11.197 -7.138 1.00 90.50 364 ALA A CA 1
ATOM 2778 C C . ALA A 1 364 ? -0.320 -9.860 -7.565 1.00 90.50 364 ALA A C 1
ATOM 2780 O O . ALA A 1 364 ? -0.314 -9.549 -8.758 1.00 90.50 364 ALA A O 1
ATOM 2781 N N . PHE A 1 365 ? 0.200 -9.071 -6.621 1.00 91.94 365 PHE A N 1
ATOM 2782 C CA . PHE A 1 365 ? 0.612 -7.684 -6.845 1.00 91.94 365 PHE A CA 1
ATOM 2783 C C . PHE A 1 365 ? 2.037 -7.541 -7.391 1.00 91.94 365 PHE A C 1
ATOM 2785 O O . PHE A 1 365 ? 2.242 -6.934 -8.443 1.00 91.94 365 PHE A O 1
ATOM 2792 N N . VAL A 1 366 ? 3.036 -8.130 -6.730 1.00 92.12 366 VAL A N 1
ATOM 2793 C CA . VAL A 1 366 ? 4.442 -8.056 -7.166 1.00 92.12 366 VAL A CA 1
ATOM 2794 C C . VAL A 1 366 ? 4.663 -8.969 -8.374 1.00 92.12 366 VAL A C 1
ATOM 2796 O O . VAL A 1 366 ? 5.219 -8.544 -9.391 1.00 92.12 366 VAL A O 1
ATOM 2799 N N . GLY A 1 367 ? 4.114 -10.181 -8.324 1.00 91.25 367 GLY A N 1
ATOM 2800 C CA . GLY A 1 367 ? 4.080 -11.116 -9.445 1.00 91.25 367 GLY A CA 1
ATOM 2801 C C . GLY A 1 367 ? 4.708 -12.452 -9.111 1.00 91.25 367 GLY A C 1
ATOM 2802 O O . GLY A 1 367 ? 5.750 -12.511 -8.454 1.00 91.25 367 GLY A O 1
ATOM 2803 N N . SER A 1 368 ? 4.097 -13.508 -9.637 1.00 87.50 368 SER A N 1
ATOM 2804 C CA . SER A 1 368 ? 4.514 -14.885 -9.413 1.00 87.50 368 SER A CA 1
ATOM 2805 C C . SER A 1 368 ? 5.859 -15.196 -10.078 1.00 87.50 368 SER A C 1
ATOM 2807 O O . SER A 1 368 ? 6.422 -14.419 -10.864 1.00 87.50 368 SER A O 1
ATOM 2809 N N . ASN A 1 369 ? 6.412 -16.360 -9.748 1.00 83.38 369 ASN A N 1
ATOM 2810 C CA . ASN A 1 369 ? 7.649 -16.842 -10.351 1.00 83.38 369 ASN A CA 1
ATOM 2811 C C . ASN A 1 369 ? 7.517 -17.002 -11.873 1.00 83.38 369 ASN A C 1
ATOM 2813 O O . ASN A 1 369 ? 6.462 -17.371 -12.388 1.00 83.38 369 ASN A O 1
ATOM 2817 N N . ALA A 1 370 ? 8.609 -16.707 -12.586 1.00 81.88 370 ALA A N 1
ATOM 2818 C CA . ALA A 1 370 ? 8.690 -16.766 -14.049 1.00 81.88 370 ALA A CA 1
ATOM 2819 C C . ALA A 1 370 ? 7.588 -15.973 -14.787 1.00 81.88 370 ALA A C 1
ATOM 2821 O O . ALA A 1 370 ? 7.255 -16.298 -15.923 1.00 81.88 370 ALA A O 1
ATOM 2822 N N . SER A 1 371 ? 7.025 -14.943 -14.142 1.00 83.38 371 SER A N 1
ATOM 2823 C CA . SER A 1 371 ? 5.935 -14.121 -14.680 1.00 83.38 371 SER A CA 1
ATOM 2824 C C . SER A 1 371 ? 4.699 -14.932 -15.093 1.00 83.38 371 SER A C 1
ATOM 2826 O O . SER A 1 371 ? 3.984 -14.531 -16.007 1.00 83.38 371 SER A O 1
ATOM 2828 N N . SER A 1 372 ? 4.409 -16.049 -14.408 1.00 86.38 372 SER A N 1
ATOM 2829 C CA . SER A 1 372 ? 3.285 -16.936 -14.757 1.00 86.38 372 SER A CA 1
ATOM 2830 C C . SER A 1 372 ? 1.910 -16.268 -14.683 1.00 86.38 372 SER A C 1
ATOM 2832 O O . SER A 1 372 ? 0.963 -16.752 -15.291 1.00 86.38 372 SER A O 1
ATOM 2834 N N . ASN A 1 373 ? 1.796 -15.155 -13.957 1.00 89.44 373 ASN A N 1
ATOM 2835 C CA . ASN A 1 373 ? 0.584 -14.351 -13.874 1.00 89.44 373 ASN A CA 1
ATOM 2836 C C . ASN A 1 373 ? 0.700 -12.987 -14.572 1.00 89.44 373 ASN A C 1
ATOM 2838 O O . ASN A 1 373 ? -0.131 -12.117 -14.318 1.00 89.44 373 ASN A O 1
ATOM 2842 N N . GLY A 1 374 ? 1.719 -12.795 -15.412 1.00 91.19 374 GLY A N 1
ATOM 2843 C CA . GLY A 1 374 ? 1.926 -11.594 -16.211 1.00 91.19 374 GLY A CA 1
ATOM 2844 C C . GLY A 1 374 ? 3.070 -10.693 -15.739 1.00 91.19 374 GLY A C 1
ATOM 2845 O O . GLY A 1 374 ? 3.395 -10.577 -14.553 1.00 91.19 374 GLY A O 1
ATOM 2846 N N . GLN A 1 375 ? 3.677 -10.006 -16.704 1.00 93.06 375 GLN A N 1
ATOM 2847 C CA . GLN A 1 375 ? 4.885 -9.196 -16.527 1.00 93.06 375 GLN A CA 1
ATOM 2848 C C . GLN A 1 375 ? 4.596 -7.762 -16.067 1.00 93.06 375 GLN A C 1
ATOM 2850 O O . GLN A 1 375 ? 5.485 -7.096 -15.533 1.00 93.06 375 GLN A O 1
ATOM 2855 N N . VAL A 1 376 ? 3.367 -7.280 -16.283 1.00 95.56 376 VAL A N 1
ATOM 2856 C CA . VAL A 1 376 ? 2.963 -5.898 -15.997 1.00 95.56 376 VAL A CA 1
ATOM 2857 C C . VAL A 1 376 ? 1.763 -5.897 -15.055 1.00 95.56 376 VAL A C 1
ATOM 2859 O O . VAL A 1 376 ? 0.698 -6.400 -15.397 1.00 95.56 376 VAL A O 1
ATOM 2862 N N . ALA A 1 377 ? 1.920 -5.313 -13.874 1.00 96.50 377 ALA A N 1
ATOM 2863 C CA . ALA A 1 377 ? 0.821 -4.945 -12.995 1.00 96.50 377 ALA A CA 1
ATOM 2864 C C . ALA A 1 377 ? 0.459 -3.476 -13.234 1.00 96.50 377 ALA A C 1
ATOM 2866 O O . ALA A 1 377 ? 1.337 -2.616 -13.215 1.00 96.50 377 ALA A O 1
ATOM 2867 N N . ILE A 1 378 ? -0.819 -3.188 -13.462 1.00 96.50 378 ILE A N 1
ATOM 2868 C CA . ILE A 1 378 ? -1.345 -1.829 -13.619 1.00 96.50 378 ILE A CA 1
ATOM 2869 C C . ILE A 1 378 ? -2.331 -1.596 -12.487 1.00 96.50 378 ILE A C 1
ATOM 2871 O O . ILE A 1 378 ? -3.291 -2.346 -12.343 1.00 96.50 378 ILE A O 1
ATOM 2875 N N . VAL A 1 379 ? -2.086 -0.567 -11.689 1.00 95.44 379 VAL A N 1
ATOM 2876 C CA . VAL A 1 379 ? -2.951 -0.136 -10.596 1.00 95.44 379 VAL A CA 1
ATOM 2877 C C . VAL A 1 379 ? -3.650 1.130 -11.049 1.00 95.44 379 VAL A C 1
ATOM 2879 O O . VAL A 1 379 ? -3.079 2.214 -10.961 1.00 95.44 379 VAL A O 1
ATOM 2882 N N . ASP A 1 380 ? -4.862 0.977 -11.572 1.00 93.50 380 ASP A N 1
ATOM 2883 C CA . ASP A 1 380 ? -5.678 2.104 -12.004 1.00 93.50 380 ASP A CA 1
ATOM 2884 C C . ASP A 1 380 ? -6.329 2.748 -10.773 1.00 93.50 380 ASP A C 1
ATOM 2886 O O . ASP A 1 380 ? -7.161 2.148 -10.084 1.00 93.50 380 ASP A O 1
ATOM 2890 N N . LEU A 1 381 ? -5.894 3.972 -10.490 1.00 90.81 381 LEU A N 1
ATOM 2891 C CA . LEU A 1 381 ? -6.312 4.779 -9.350 1.00 90.81 381 LEU A CA 1
ATOM 2892 C C . LEU A 1 381 ? -7.195 5.964 -9.779 1.00 90.81 381 LEU A C 1
ATOM 2894 O O . LEU A 1 381 ? -7.499 6.816 -8.950 1.00 90.81 381 LEU A O 1
ATOM 2898 N N . SER A 1 382 ? -7.655 6.002 -11.036 1.00 89.25 382 SER A N 1
ATOM 2899 C CA . SER A 1 382 ? -8.435 7.118 -11.606 1.00 89.25 382 SER A CA 1
ATOM 2900 C C . SER A 1 382 ? -9.778 7.382 -10.923 1.00 89.25 382 SER A C 1
ATOM 2902 O O . SER A 1 382 ? -10.314 8.487 -10.997 1.00 89.25 382 SER A O 1
ATOM 2904 N N . LEU A 1 383 ? -10.325 6.378 -10.232 1.00 87.88 383 LEU A N 1
ATOM 2905 C CA . LEU A 1 383 ? -11.571 6.487 -9.467 1.00 87.88 383 LEU A CA 1
ATOM 2906 C C . LEU A 1 383 ? -11.345 6.692 -7.958 1.00 87.88 383 LEU A C 1
ATOM 2908 O O . LEU A 1 383 ? -12.317 6.821 -7.208 1.00 87.88 383 LEU A O 1
ATOM 2912 N N . VAL A 1 384 ? -10.087 6.717 -7.506 1.00 85.75 384 VAL A N 1
ATOM 2913 C CA . VAL A 1 384 ? -9.713 6.915 -6.100 1.00 85.75 384 VAL A CA 1
ATOM 2914 C C . VAL A 1 384 ? -9.568 8.418 -5.818 1.00 85.75 384 VAL A C 1
ATOM 2916 O O . VAL A 1 384 ? -8.945 9.127 -6.606 1.00 85.75 384 VAL A O 1
ATOM 2919 N N . PRO A 1 385 ? -10.114 8.942 -4.702 1.00 82.19 385 PRO A N 1
ATOM 2920 C CA . PRO A 1 385 ? -9.923 10.341 -4.319 1.00 82.19 385 PRO A CA 1
ATOM 2921 C C . PRO A 1 385 ? -8.437 10.716 -4.193 1.00 82.19 385 PRO A C 1
ATOM 2923 O O . PRO A 1 385 ? -7.661 9.957 -3.611 1.00 82.19 385 PRO A O 1
ATOM 2926 N N . SER A 1 386 ? -8.053 11.901 -4.679 1.00 75.69 386 SER A N 1
ATOM 2927 C CA . SER A 1 386 ? -6.653 12.365 -4.768 1.00 75.69 386 SER A CA 1
ATOM 2928 C C . SER A 1 386 ? -5.881 12.283 -3.445 1.00 75.69 386 SER A C 1
ATOM 2930 O O . SER A 1 386 ? -4.729 11.854 -3.417 1.00 75.69 386 SER A O 1
ATOM 2932 N N . GLU A 1 387 ? -6.532 12.624 -2.334 1.00 72.75 387 GLU A N 1
ATOM 2933 C CA . GLU A 1 387 ? -5.963 12.545 -0.985 1.00 72.75 387 GLU A CA 1
ATOM 2934 C C . GLU A 1 387 ? -5.543 11.114 -0.606 1.00 72.75 387 GLU A C 1
ATOM 2936 O O . GLU A 1 387 ? -4.509 10.902 0.027 1.00 72.75 387 GLU A O 1
ATOM 2941 N N . ILE A 1 388 ? -6.310 10.114 -1.046 1.00 81.25 388 ILE A N 1
ATOM 2942 C CA . ILE A 1 388 ? -6.079 8.702 -0.730 1.00 81.25 388 ILE A CA 1
ATOM 2943 C C . ILE A 1 388 ? -5.133 8.049 -1.734 1.00 81.25 388 ILE A C 1
ATOM 2945 O O . ILE A 1 388 ? -4.344 7.186 -1.347 1.00 81.25 388 ILE A O 1
ATOM 2949 N N . VAL A 1 389 ? -5.149 8.493 -2.999 1.00 86.88 389 VAL A N 1
ATOM 2950 C CA . VAL A 1 389 ? -4.214 8.038 -4.043 1.00 86.88 389 VAL A CA 1
ATOM 2951 C C . VAL A 1 389 ? -2.781 8.089 -3.529 1.00 86.88 389 VAL A C 1
ATOM 2953 O O . VAL A 1 389 ? -2.059 7.103 -3.644 1.00 86.88 389 VAL A O 1
ATOM 2956 N N . HIS A 1 390 ? -2.376 9.196 -2.902 1.00 86.81 390 HIS A N 1
ATOM 2957 C CA . HIS A 1 390 ? -1.019 9.337 -2.380 1.00 86.81 390 HIS A CA 1
ATOM 2958 C C . HIS A 1 390 ? -0.687 8.340 -1.265 1.00 86.81 390 HIS A C 1
ATOM 2960 O O . HIS A 1 390 ? 0.421 7.804 -1.265 1.00 86.81 390 HIS A O 1
ATOM 2966 N N . VAL A 1 391 ? -1.626 8.054 -0.354 1.00 88.00 391 VAL A N 1
ATOM 2967 C CA . VAL A 1 391 ? -1.419 7.036 0.689 1.00 88.00 391 VAL A CA 1
ATOM 2968 C C . VAL A 1 391 ? -1.281 5.657 0.056 1.00 88.00 391 VAL A C 1
ATOM 2970 O O . VAL A 1 391 ? -0.312 4.958 0.330 1.00 88.00 391 VAL A O 1
ATOM 2973 N N . VAL A 1 392 ? -2.201 5.278 -0.833 1.00 90.00 392 VAL A N 1
ATOM 2974 C CA . VAL A 1 392 ? -2.185 3.971 -1.508 1.00 90.00 392 VAL A CA 1
ATOM 2975 C C . VAL A 1 392 ? -0.881 3.783 -2.281 1.00 90.00 392 VAL A C 1
ATOM 2977 O O . VAL A 1 392 ? -0.204 2.770 -2.125 1.00 90.00 392 VAL A O 1
ATOM 2980 N N . VAL A 1 393 ? -0.479 4.784 -3.062 1.00 91.38 393 VAL A N 1
ATOM 2981 C CA . VAL A 1 393 ? 0.777 4.796 -3.821 1.00 91.38 393 VAL A CA 1
ATOM 2982 C C . VAL A 1 393 ? 1.996 4.659 -2.904 1.00 91.38 393 VAL A C 1
ATOM 2984 O O . VAL A 1 393 ? 2.909 3.890 -3.216 1.00 91.38 393 VAL A O 1
ATOM 2987 N N . ALA A 1 394 ? 2.005 5.350 -1.759 1.00 91.69 394 ALA A N 1
ATOM 2988 C CA . ALA A 1 394 ? 3.069 5.235 -0.767 1.00 91.69 394 ALA A CA 1
ATOM 2989 C C . ALA A 1 394 ? 3.138 3.825 -0.167 1.00 91.69 394 ALA A C 1
ATOM 2991 O O . ALA A 1 394 ? 4.201 3.206 -0.182 1.00 91.69 394 ALA A O 1
ATOM 2992 N N . VAL A 1 395 ? 2.008 3.278 0.287 1.00 92.94 395 VAL A N 1
ATOM 2993 C CA . VAL A 1 395 ? 1.947 1.938 0.885 1.00 92.94 395 VAL A CA 1
ATOM 2994 C C . VAL A 1 395 ? 2.400 0.887 -0.134 1.00 92.94 395 VAL A C 1
ATOM 2996 O O . VAL A 1 395 ? 3.260 0.066 0.175 1.00 92.94 395 VAL A O 1
ATOM 2999 N N . LEU A 1 396 ? 1.901 0.931 -1.376 1.00 94.19 396 LEU A N 1
ATOM 3000 C CA . LEU A 1 396 ? 2.310 0.004 -2.440 1.00 94.19 396 LEU A CA 1
ATOM 3001 C C . LEU A 1 396 ? 3.812 0.099 -2.736 1.00 94.19 396 LEU A C 1
ATOM 3003 O O . LEU A 1 396 ? 4.487 -0.929 -2.860 1.00 94.19 396 LEU A O 1
ATOM 3007 N N . GLY A 1 397 ? 4.352 1.319 -2.814 1.00 94.50 397 GLY A N 1
ATOM 3008 C CA . GLY A 1 397 ? 5.781 1.555 -3.003 1.00 94.50 397 GLY A CA 1
ATOM 3009 C C . GLY A 1 397 ? 6.622 0.998 -1.853 1.00 94.50 397 GLY A C 1
ATOM 3010 O O . GLY A 1 397 ? 7.589 0.270 -2.095 1.00 94.50 397 GLY A O 1
ATOM 3011 N N . ARG A 1 398 ? 6.225 1.272 -0.603 1.00 94.88 398 ARG A N 1
ATOM 3012 C CA . ARG A 1 398 ? 6.896 0.768 0.601 1.00 94.88 398 ARG A CA 1
ATOM 3013 C C . ARG A 1 398 ? 6.843 -0.754 0.676 1.00 94.88 398 ARG A C 1
ATOM 3015 O O . ARG A 1 398 ? 7.886 -1.373 0.862 1.00 94.88 398 ARG A O 1
ATOM 3022 N N . LEU A 1 399 ? 5.670 -1.361 0.510 1.00 94.19 399 LEU A N 1
ATOM 3023 C CA . LEU A 1 399 ? 5.504 -2.813 0.593 1.00 94.19 399 LEU A CA 1
ATOM 3024 C C . LEU A 1 399 ? 6.302 -3.534 -0.495 1.00 94.19 399 LEU A C 1
ATOM 3026 O O . LEU A 1 399 ? 6.965 -4.527 -0.201 1.00 94.19 399 LEU A O 1
ATOM 3030 N N . THR A 1 400 ? 6.315 -3.005 -1.723 1.0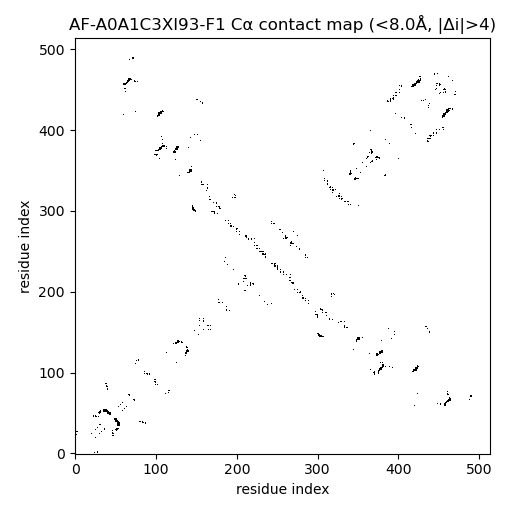0 95.19 400 THR A N 1
ATOM 3031 C CA . THR A 1 400 ? 7.164 -3.533 -2.804 1.00 95.19 400 THR A CA 1
ATOM 3032 C C . THR A 1 400 ? 8.640 -3.452 -2.421 1.00 95.19 400 THR A C 1
ATOM 3034 O O . THR A 1 400 ? 9.384 -4.421 -2.568 1.00 95.19 400 THR A O 1
ATOM 3037 N N . PHE A 1 401 ? 9.075 -2.308 -1.892 1.00 95.06 401 PHE A N 1
ATOM 3038 C CA . PHE A 1 401 ? 10.456 -2.108 -1.473 1.00 95.06 401 PHE A CA 1
ATOM 3039 C C . PHE A 1 401 ? 10.866 -3.059 -0.339 1.00 95.06 401 PHE A C 1
ATOM 3041 O O . PHE A 1 401 ? 11.884 -3.742 -0.455 1.00 95.06 401 PHE A O 1
ATOM 3048 N N . GLU A 1 402 ? 10.059 -3.174 0.715 1.00 92.81 402 GLU A N 1
ATOM 3049 C CA . GLU A 1 402 ? 10.302 -4.087 1.837 1.00 92.81 402 GLU A CA 1
ATOM 3050 C C . GLU A 1 402 ? 10.293 -5.560 1.406 1.00 92.81 402 GLU A C 1
ATOM 3052 O O . GLU A 1 402 ? 11.139 -6.339 1.856 1.00 92.81 402 GLU A O 1
ATOM 3057 N N . ALA A 1 403 ? 9.386 -5.956 0.507 1.00 92.00 403 ALA A N 1
ATOM 3058 C CA . ALA A 1 403 ? 9.348 -7.308 -0.044 1.00 92.00 403 ALA A CA 1
ATOM 3059 C C . ALA A 1 403 ? 10.663 -7.656 -0.757 1.00 92.00 403 ALA A C 1
ATOM 3061 O O . ALA A 1 403 ? 11.238 -8.720 -0.519 1.00 92.00 403 ALA A O 1
ATOM 3062 N N . LEU A 1 404 ? 11.202 -6.732 -1.558 1.00 92.44 404 LEU A N 1
ATOM 3063 C CA . LEU A 1 404 ? 12.481 -6.916 -2.250 1.00 92.44 404 LEU A CA 1
ATOM 3064 C C . LEU A 1 404 ? 13.682 -6.898 -1.292 1.00 92.44 404 LEU A C 1
ATOM 3066 O O . LEU A 1 404 ? 14.634 -7.657 -1.487 1.00 92.44 404 LEU A O 1
ATOM 3070 N N . GLN A 1 405 ? 13.637 -6.101 -0.219 1.00 90.50 405 GLN A N 1
ATOM 3071 C CA . GLN A 1 405 ? 14.643 -6.154 0.848 1.00 90.50 405 GLN A CA 1
ATOM 3072 C C . GLN A 1 405 ? 14.672 -7.529 1.527 1.00 90.50 405 GLN A C 1
ATOM 3074 O O . GLN A 1 405 ? 15.750 -8.101 1.723 1.00 90.50 405 GLN A O 1
ATOM 3079 N N . ARG A 1 406 ? 13.496 -8.082 1.854 1.00 89.69 406 ARG A N 1
ATOM 3080 C CA . ARG A 1 406 ? 13.360 -9.425 2.439 1.00 89.69 406 ARG A CA 1
ATOM 3081 C C . ARG A 1 406 ? 13.823 -10.501 1.464 1.00 89.69 406 ARG A C 1
ATOM 3083 O O . ARG A 1 406 ? 14.621 -11.349 1.853 1.00 89.69 406 ARG A O 1
ATOM 3090 N N . TYR A 1 407 ? 13.421 -10.414 0.197 1.00 89.31 407 TYR A N 1
ATOM 3091 C CA . TYR A 1 407 ? 13.881 -11.324 -0.851 1.00 89.31 407 TYR A CA 1
ATOM 3092 C C . TYR A 1 407 ? 15.411 -11.340 -0.943 1.00 89.31 407 TYR A C 1
ATOM 3094 O O . TYR A 1 407 ? 16.020 -12.406 -0.891 1.00 89.31 407 TYR A O 1
ATOM 3102 N N . ARG A 1 408 ? 16.048 -10.161 -0.994 1.00 88.44 408 ARG A N 1
ATOM 3103 C CA . ARG A 1 408 ? 17.512 -10.031 -1.055 1.00 88.44 408 ARG A CA 1
ATOM 3104 C C . ARG A 1 408 ? 18.207 -10.609 0.178 1.00 88.44 408 ARG A C 1
ATOM 3106 O O . ARG A 1 408 ? 19.305 -11.136 0.052 1.00 88.44 408 ARG A O 1
ATOM 3113 N N . ARG A 1 409 ? 17.590 -10.505 1.358 1.00 87.44 409 ARG A N 1
ATOM 3114 C CA . ARG A 1 409 ? 18.118 -11.079 2.605 1.00 87.44 409 ARG A CA 1
ATOM 3115 C C . ARG A 1 409 ? 18.034 -12.607 2.623 1.00 87.44 409 ARG A C 1
ATOM 3117 O O . ARG A 1 409 ? 18.948 -13.239 3.136 1.00 87.44 409 ARG A O 1
ATOM 3124 N N . LEU A 1 410 ? 16.957 -13.175 2.081 1.00 87.50 410 LEU A N 1
ATOM 3125 C CA . LEU A 1 410 ? 16.754 -14.625 1.981 1.00 87.50 410 LEU A CA 1
ATOM 3126 C C . LEU A 1 410 ? 17.576 -15.270 0.853 1.00 87.50 410 LEU A C 1
ATOM 3128 O O . LEU A 1 410 ? 17.818 -16.469 0.898 1.00 87.50 410 LEU A O 1
ATOM 3132 N N . HIS A 1 411 ? 18.038 -14.476 -0.119 1.00 85.94 411 HIS A N 1
ATOM 3133 C CA . HIS A 1 411 ? 18.859 -14.924 -1.249 1.00 85.94 411 HIS A CA 1
ATOM 3134 C C . HIS A 1 411 ? 20.233 -14.227 -1.248 1.00 85.94 411 HIS A C 1
ATOM 3136 O O . HIS A 1 411 ? 20.509 -13.397 -2.127 1.00 85.94 411 HIS A O 1
ATOM 3142 N N . PRO A 1 412 ? 21.110 -14.536 -0.271 1.00 74.31 412 PRO A N 1
ATOM 3143 C CA . PRO A 1 412 ? 22.448 -13.947 -0.196 1.00 74.31 412 PRO A CA 1
ATOM 3144 C C . PRO A 1 412 ? 23.311 -14.299 -1.423 1.00 74.31 412 PRO A C 1
ATOM 3146 O O . PRO A 1 412 ? 24.139 -13.485 -1.835 1.00 74.31 412 PRO A O 1
ATOM 3149 N N . ASP A 1 413 ? 23.041 -15.444 -2.060 1.00 73.31 413 ASP A N 1
ATOM 3150 C CA . ASP A 1 413 ? 23.851 -16.044 -3.131 1.00 73.31 413 ASP A CA 1
ATOM 3151 C C . ASP A 1 413 ? 23.589 -15.488 -4.544 1.00 73.31 413 ASP A C 1
ATOM 3153 O O . ASP A 1 413 ? 24.108 -16.003 -5.531 1.00 73.31 413 ASP A O 1
ATOM 3157 N N . GLY A 1 414 ? 22.871 -14.367 -4.668 1.00 62.62 414 GLY A N 1
ATOM 3158 C CA . GLY A 1 414 ? 23.398 -13.347 -5.580 1.00 62.62 414 GLY A CA 1
ATOM 3159 C C . GLY A 1 414 ? 22.462 -12.674 -6.571 1.00 62.62 414 GLY A C 1
ATOM 3160 O O . GLY A 1 414 ? 22.790 -11.554 -6.968 1.00 62.62 414 GLY A O 1
ATOM 3161 N N . ASN A 1 415 ? 21.280 -13.191 -6.905 1.00 75.19 415 ASN A N 1
ATOM 3162 C CA . ASN A 1 415 ? 20.444 -12.519 -7.912 1.00 75.19 415 ASN A CA 1
ATOM 3163 C C . ASN A 1 415 ? 19.354 -11.642 -7.277 1.00 75.19 415 ASN A C 1
ATOM 3165 O O . ASN A 1 415 ? 18.546 -12.145 -6.495 1.00 75.19 415 ASN A O 1
ATOM 3169 N N . PRO A 1 416 ? 19.323 -10.320 -7.557 1.00 83.44 416 PRO A N 1
ATOM 3170 C CA . PRO A 1 416 ? 18.177 -9.496 -7.184 1.00 83.44 416 PRO A CA 1
ATOM 3171 C C . PRO A 1 416 ? 16.930 -9.984 -7.931 1.00 83.44 416 PRO A C 1
ATOM 3173 O O . PRO A 1 416 ? 17.045 -10.732 -8.898 1.00 83.44 416 PRO A O 1
ATOM 3176 N N . LEU A 1 417 ? 15.752 -9.539 -7.500 1.00 88.94 417 LEU A N 1
ATOM 3177 C CA . LEU A 1 417 ? 14.504 -9.730 -8.235 1.00 88.94 417 LEU A CA 1
ATOM 3178 C C . LEU A 1 417 ? 14.170 -8.414 -8.953 1.00 88.94 417 LEU A C 1
ATOM 3180 O O . LEU A 1 417 ? 13.553 -7.542 -8.334 1.00 88.94 417 LEU A O 1
ATOM 3184 N N . PRO A 1 418 ? 14.621 -8.203 -10.210 1.00 90.69 418 PRO A N 1
ATOM 3185 C CA . PRO A 1 418 ? 14.473 -6.913 -10.866 1.00 90.69 418 PRO A CA 1
ATOM 3186 C C . PRO A 1 418 ? 12.998 -6.554 -11.003 1.00 90.69 418 PRO A C 1
ATOM 3188 O O . PRO A 1 418 ? 12.219 -7.283 -11.617 1.00 90.69 418 PRO A O 1
ATOM 3191 N N . THR A 1 419 ? 12.630 -5.426 -10.412 1.00 94.75 419 THR A N 1
ATOM 3192 C CA . THR A 1 419 ? 11.265 -4.909 -10.399 1.00 94.75 419 THR A CA 1
ATOM 3193 C C . THR A 1 419 ? 11.328 -3.425 -10.710 1.00 94.75 419 THR A C 1
ATOM 3195 O O . THR A 1 419 ? 12.128 -2.707 -10.117 1.00 94.75 419 THR A O 1
ATOM 3198 N N . THR A 1 420 ? 10.508 -2.948 -11.641 1.00 96.12 420 THR A N 1
ATOM 3199 C CA . THR A 1 420 ? 10.420 -1.522 -11.972 1.00 96.12 420 THR A CA 1
ATOM 3200 C C . THR A 1 420 ? 9.085 -0.979 -11.505 1.00 96.12 420 THR A C 1
ATOM 3202 O O . THR A 1 420 ? 8.039 -1.401 -11.993 1.00 96.12 420 THR A O 1
ATOM 3205 N N . LEU A 1 421 ? 9.131 -0.021 -10.586 1.00 96.31 421 LEU A N 1
ATOM 3206 C CA . LEU A 1 421 ? 7.973 0.749 -10.161 1.00 96.31 421 LEU A CA 1
ATOM 3207 C C . LEU A 1 421 ? 7.855 1.997 -11.037 1.00 96.31 421 LEU A C 1
ATOM 3209 O O . LEU A 1 421 ? 8.811 2.761 -11.170 1.00 96.31 421 LEU A O 1
ATOM 3213 N N . VAL A 1 422 ? 6.697 2.194 -11.648 1.00 95.50 422 VAL A N 1
ATOM 3214 C CA . VAL A 1 422 ? 6.380 3.331 -12.509 1.00 95.50 422 VAL A CA 1
ATOM 3215 C C . VAL A 1 422 ? 5.386 4.208 -11.766 1.00 95.50 422 VAL A C 1
ATOM 3217 O O . VAL A 1 422 ? 4.320 3.740 -11.376 1.00 95.50 422 VAL A O 1
ATOM 3220 N N . LEU A 1 423 ? 5.745 5.471 -11.566 1.00 91.19 423 LEU A N 1
ATOM 3221 C CA . LEU A 1 423 ? 4.904 6.462 -10.910 1.00 91.19 423 LEU A CA 1
ATOM 3222 C C . LEU A 1 423 ? 4.555 7.558 -11.915 1.00 91.19 423 LEU A C 1
ATOM 3224 O O . LEU A 1 423 ? 5.428 8.320 -12.354 1.00 91.19 423 LEU A O 1
ATOM 3228 N N . GLU A 1 424 ? 3.282 7.624 -12.287 1.00 85.81 424 GLU A N 1
ATOM 3229 C CA . GLU A 1 424 ? 2.756 8.725 -13.081 1.00 85.81 424 GLU A CA 1
ATOM 3230 C C . GLU A 1 424 ? 2.404 9.923 -12.196 1.00 85.81 424 GLU A C 1
ATOM 3232 O O . GLU A 1 424 ? 1.992 9.768 -11.051 1.00 85.81 424 GLU A O 1
ATOM 3237 N N . GLU A 1 425 ? 2.592 11.128 -12.734 1.00 73.62 425 GLU A N 1
ATOM 3238 C CA . GLU A 1 425 ? 2.191 12.383 -12.101 1.00 73.62 425 GLU A CA 1
ATOM 3239 C C . GLU A 1 425 ? 2.671 12.560 -10.658 1.00 73.62 425 GLU A C 1
ATOM 3241 O O . GLU A 1 425 ? 1.937 12.999 -9.781 1.00 73.62 425 GLU A O 1
ATOM 3246 N N . ALA A 1 426 ? 3.971 12.345 -10.445 1.00 58.75 426 ALA A N 1
ATOM 3247 C CA . ALA A 1 426 ? 4.673 12.560 -9.175 1.00 58.75 426 ALA A CA 1
ATOM 3248 C C . ALA A 1 426 ? 4.756 14.043 -8.721 1.00 58.75 426 ALA A C 1
ATOM 3250 O O . ALA A 1 426 ? 5.795 14.488 -8.231 1.00 58.75 426 ALA A O 1
ATOM 3251 N N . HIS A 1 427 ? 3.726 14.857 -8.960 1.00 61.34 427 HIS A N 1
ATOM 3252 C CA . HIS A 1 427 ? 3.748 16.287 -8.699 1.00 61.34 427 HIS A CA 1
ATOM 3253 C C . HIS A 1 427 ? 3.275 16.630 -7.285 1.00 61.34 427 HIS A C 1
ATOM 3255 O O . HIS A 1 427 ? 2.247 16.166 -6.809 1.00 61.34 427 HIS A O 1
ATOM 3261 N N . ASN A 1 428 ? 4.086 17.468 -6.638 1.00 51.53 428 ASN A N 1
ATOM 3262 C CA . ASN A 1 428 ? 3.845 18.041 -5.324 1.00 51.53 428 ASN A CA 1
ATOM 3263 C C . ASN A 1 428 ? 2.678 19.029 -5.387 1.00 51.53 428 ASN A C 1
ATOM 3265 O O . ASN A 1 428 ? 2.748 20.018 -6.129 1.00 51.53 428 ASN A O 1
ATOM 3269 N N . GLU A 1 429 ? 1.675 18.812 -4.548 1.00 48.41 429 GLU A N 1
ATOM 3270 C CA . GLU A 1 429 ? 0.961 19.925 -3.938 1.00 48.41 429 GLU A CA 1
ATOM 3271 C C . GLU A 1 429 ? 1.713 20.297 -2.657 1.00 48.41 429 GLU A C 1
ATOM 3273 O O . GLU A 1 429 ? 1.970 19.445 -1.802 1.00 48.41 429 GLU A O 1
ATOM 3278 N N . ASP A 1 430 ? 2.152 21.553 -2.564 1.00 43.03 430 ASP A N 1
ATOM 3279 C CA . ASP A 1 430 ? 2.752 22.084 -1.345 1.00 43.03 430 ASP A CA 1
ATOM 3280 C C . ASP A 1 430 ? 1.665 22.108 -0.263 1.00 43.03 430 ASP A C 1
ATOM 3282 O O . ASP A 1 430 ? 0.712 22.883 -0.334 1.00 43.03 430 ASP A O 1
ATOM 3286 N N . GLY A 1 431 ? 1.791 21.223 0.722 1.00 44.69 431 GLY A N 1
ATOM 3287 C CA . GLY A 1 431 ? 0.869 21.101 1.845 1.00 44.69 431 GLY A CA 1
ATOM 3288 C C . GLY A 1 431 ? 1.616 21.010 3.177 1.00 44.69 431 GLY A C 1
ATOM 3289 O O . GLY A 1 431 ? 2.832 20.801 3.190 1.00 44.69 431 GLY A O 1
ATOM 3290 N N . PRO A 1 432 ? 0.916 21.189 4.311 1.00 45.50 432 PRO A N 1
ATOM 3291 C CA . PRO A 1 432 ? 1.503 21.039 5.641 1.00 45.50 432 PRO A CA 1
ATOM 3292 C C . PRO A 1 432 ? 2.114 19.644 5.839 1.00 45.50 432 PRO A C 1
ATOM 3294 O O . PRO A 1 432 ? 1.754 18.695 5.144 1.00 45.50 432 PRO A O 1
ATOM 3297 N N . ALA A 1 433 ? 3.020 19.516 6.815 1.00 47.25 433 ALA A N 1
ATOM 3298 C CA . ALA A 1 433 ? 3.944 18.384 6.940 1.00 47.25 433 ALA A CA 1
ATOM 3299 C C . ALA A 1 433 ? 3.311 16.995 7.237 1.00 47.25 433 ALA A C 1
ATOM 3301 O O . ALA A 1 433 ? 4.000 16.006 7.474 1.00 47.25 433 ALA A O 1
ATOM 3302 N N . GLU A 1 434 ? 1.983 16.936 7.273 1.00 56.66 434 GLU A N 1
ATOM 3303 C CA . GLU A 1 434 ? 1.158 15.799 7.692 1.00 56.66 434 GLU A CA 1
ATOM 3304 C C . GLU A 1 434 ? 0.261 15.293 6.547 1.00 56.66 434 GLU A C 1
ATOM 3306 O O . GLU A 1 434 ? -0.631 14.477 6.760 1.00 56.66 434 GLU A O 1
ATOM 3311 N N . ASN A 1 435 ? 0.489 15.787 5.325 1.00 71.44 435 ASN A N 1
ATOM 3312 C CA . ASN A 1 435 ? -0.334 15.503 4.154 1.00 71.44 435 ASN A CA 1
ATOM 3313 C C . ASN A 1 435 ? 0.076 14.165 3.491 1.00 71.44 435 ASN A C 1
ATOM 3315 O O . ASN A 1 435 ? 1.278 13.908 3.354 1.00 71.44 435 ASN A O 1
ATOM 3319 N N . PRO A 1 436 ? -0.865 13.337 2.991 1.00 78.69 436 PRO A N 1
ATOM 3320 C CA . PRO A 1 436 ? -0.579 12.131 2.202 1.00 78.69 436 PRO A CA 1
ATOM 3321 C C . PRO A 1 436 ? 0.478 12.291 1.100 1.00 78.69 436 PRO A C 1
ATOM 3323 O O . PRO A 1 436 ? 1.266 11.380 0.837 1.00 78.69 436 PRO A O 1
ATOM 3326 N N . THR A 1 437 ? 0.551 13.469 0.481 1.00 79.50 437 THR A N 1
ATOM 3327 C CA . THR A 1 437 ? 1.560 13.811 -0.529 1.00 79.50 437 THR A CA 1
ATOM 3328 C C . THR A 1 437 ? 2.991 13.747 0.019 1.00 79.50 437 THR A C 1
ATOM 3330 O O . THR A 1 437 ? 3.890 13.281 -0.682 1.00 79.50 437 THR A O 1
ATOM 3333 N N . GLN A 1 438 ? 3.226 14.157 1.272 1.00 80.56 438 GLN A N 1
ATOM 3334 C CA . GLN A 1 438 ? 4.550 14.065 1.895 1.00 80.56 438 GLN A CA 1
ATOM 3335 C C . GLN A 1 438 ? 4.941 12.617 2.178 1.00 80.56 438 GLN A C 1
ATOM 3337 O O . GLN A 1 438 ? 6.057 12.229 1.845 1.00 80.56 438 GLN A O 1
ATOM 3342 N N . LEU A 1 439 ? 4.023 11.813 2.722 1.00 85.81 439 LEU A N 1
ATOM 3343 C CA . LEU A 1 439 ? 4.233 10.378 2.940 1.00 85.81 439 LEU A CA 1
ATOM 3344 C C . LEU A 1 439 ? 4.657 9.680 1.635 1.00 85.81 439 LEU A C 1
ATOM 3346 O O . LEU A 1 439 ? 5.628 8.915 1.604 1.00 85.81 439 LEU A O 1
ATOM 3350 N N . CYS A 1 440 ? 3.957 9.985 0.539 1.00 86.62 440 CYS A N 1
ATOM 3351 C CA . CYS A 1 440 ? 4.324 9.519 -0.793 1.00 86.62 440 CYS A CA 1
ATOM 3352 C C . CYS A 1 440 ? 5.739 9.981 -1.162 1.00 86.62 440 CYS A C 1
ATOM 3354 O O . CYS A 1 440 ? 6.601 9.154 -1.466 1.00 86.62 440 CYS A O 1
ATOM 3356 N N . ARG A 1 441 ? 6.029 11.282 -1.051 1.00 85.31 441 ARG A N 1
ATOM 3357 C CA . ARG A 1 441 ? 7.352 11.829 -1.370 1.00 85.31 441 ARG A CA 1
ATOM 3358 C C . ARG A 1 441 ? 8.467 11.124 -0.600 1.00 85.31 441 ARG A C 1
ATOM 3360 O O . ARG A 1 441 ? 9.390 10.617 -1.225 1.00 85.31 441 ARG A O 1
ATOM 3367 N N . GLU A 1 442 ? 8.372 11.040 0.723 1.00 86.81 442 GLU A N 1
ATOM 3368 C CA . GLU A 1 442 ? 9.378 10.403 1.581 1.00 86.81 442 GLU A CA 1
ATOM 3369 C C . GLU A 1 442 ? 9.617 8.938 1.206 1.00 86.81 442 GLU A C 1
ATOM 3371 O O . GLU A 1 442 ? 10.766 8.488 1.132 1.00 86.81 442 GLU A O 1
ATOM 3376 N N . THR A 1 443 ? 8.543 8.211 0.889 1.00 90.69 443 THR A N 1
ATOM 3377 C CA . THR A 1 443 ? 8.630 6.821 0.436 1.00 90.69 443 THR A CA 1
ATOM 3378 C C . THR A 1 443 ? 9.430 6.711 -0.860 1.00 90.69 443 THR A C 1
ATOM 3380 O O . THR A 1 443 ? 10.374 5.921 -0.947 1.00 90.69 443 THR A O 1
ATOM 3383 N N . PHE A 1 444 ? 9.111 7.529 -1.864 1.00 91.00 444 PHE A N 1
ATOM 3384 C CA . PHE A 1 444 ? 9.786 7.472 -3.159 1.00 91.00 444 PHE A CA 1
ATOM 3385 C C . PHE A 1 444 ? 11.186 8.106 -3.149 1.00 91.00 444 PHE A C 1
ATOM 3387 O O . PHE A 1 444 ? 12.044 7.660 -3.908 1.00 91.00 444 PHE A O 1
ATOM 3394 N N . GLU A 1 445 ? 11.477 9.055 -2.251 1.00 89.94 445 GLU A N 1
ATOM 3395 C CA . GLU A 1 445 ? 12.849 9.501 -1.961 1.00 89.94 445 GLU A CA 1
ATOM 3396 C C . GLU A 1 445 ? 13.692 8.341 -1.416 1.00 89.94 445 GLU A C 1
ATOM 3398 O O . GLU A 1 445 ? 14.832 8.138 -1.843 1.00 89.94 445 GLU A O 1
ATOM 3403 N N . LYS A 1 446 ? 13.138 7.548 -0.490 1.00 90.88 446 LYS A N 1
ATOM 3404 C CA . LYS A 1 446 ? 13.819 6.367 0.054 1.00 90.88 446 LYS A CA 1
ATOM 3405 C C . LYS A 1 446 ? 14.045 5.309 -1.026 1.00 90.88 446 LYS A C 1
ATOM 3407 O O . LYS A 1 446 ? 15.159 4.801 -1.151 1.00 90.88 446 LYS A O 1
ATOM 3412 N N . VAL A 1 447 ? 13.039 5.035 -1.861 1.00 91.88 447 VAL A N 1
ATOM 3413 C CA . VAL A 1 447 ? 13.169 4.128 -3.017 1.00 91.88 447 VAL A CA 1
ATOM 3414 C C . VAL A 1 447 ? 14.223 4.628 -4.008 1.00 91.88 447 VAL A C 1
ATOM 3416 O O . VAL A 1 447 ? 15.029 3.831 -4.475 1.00 91.88 447 VAL A O 1
ATOM 3419 N N . ALA A 1 448 ? 14.279 5.924 -4.311 1.00 90.88 448 ALA A N 1
ATOM 3420 C CA . ALA A 1 448 ? 15.287 6.477 -5.217 1.00 90.88 448 ALA A CA 1
ATOM 3421 C C . ALA A 1 448 ? 16.716 6.414 -4.641 1.00 90.88 448 ALA A C 1
ATOM 3423 O O . ALA A 1 448 ? 17.679 6.264 -5.392 1.00 90.88 448 ALA A O 1
ATOM 3424 N N . ARG A 1 449 ? 16.878 6.514 -3.313 1.00 90.56 449 ARG A N 1
ATOM 3425 C CA . ARG A 1 449 ? 18.191 6.406 -2.647 1.00 90.56 449 ARG A CA 1
ATOM 3426 C C . ARG A 1 449 ? 18.669 4.963 -2.505 1.00 90.56 449 ARG A C 1
ATOM 3428 O O . ARG A 1 449 ? 19.856 4.690 -2.671 1.00 90.56 449 ARG A O 1
ATOM 3435 N N . GLU A 1 450 ? 17.768 4.043 -2.171 1.00 91.88 450 GLU A N 1
ATOM 3436 C CA . GLU A 1 450 ? 18.132 2.687 -1.742 1.00 91.88 450 GLU A CA 1
ATOM 3437 C C . GLU A 1 450 ? 17.632 1.576 -2.674 1.00 91.88 450 GLU A C 1
ATOM 3439 O O . GLU A 1 450 ? 18.235 0.503 -2.711 1.00 91.88 450 GLU A O 1
ATOM 3444 N N . GLY A 1 451 ? 16.573 1.811 -3.453 1.00 91.81 451 GLY A N 1
ATOM 3445 C CA . GLY A 1 451 ? 15.878 0.817 -4.284 1.00 91.81 451 GLY A CA 1
ATOM 3446 C C . GLY A 1 451 ? 16.809 0.016 -5.185 1.00 91.81 451 GLY A C 1
ATOM 3447 O O . GLY A 1 451 ? 16.749 -1.217 -5.213 1.00 91.81 451 GLY A O 1
ATOM 3448 N N . ARG A 1 452 ? 17.769 0.699 -5.819 1.00 90.31 452 ARG A N 1
ATOM 3449 C CA . ARG A 1 452 ? 18.783 0.081 -6.681 1.00 90.31 452 ARG A CA 1
ATOM 3450 C C . ARG A 1 452 ? 19.553 -1.058 -6.002 1.00 90.31 452 ARG A C 1
ATOM 3452 O O . ARG A 1 452 ? 19.856 -2.051 -6.659 1.00 90.31 452 ARG A O 1
ATOM 3459 N N . LYS A 1 453 ? 19.858 -0.953 -4.701 1.00 89.62 453 LYS A N 1
ATOM 3460 C CA . LYS A 1 453 ? 20.581 -1.995 -3.941 1.00 89.62 453 LYS A CA 1
ATOM 3461 C C . LYS A 1 453 ? 19.804 -3.314 -3.877 1.00 89.62 453 LYS A C 1
ATOM 3463 O O . LYS A 1 453 ? 20.410 -4.374 -3.738 1.00 89.62 453 LYS A O 1
ATOM 3468 N N . PHE A 1 454 ? 18.481 -3.244 -3.979 1.00 91.69 454 PHE A N 1
ATOM 3469 C CA . PHE A 1 454 ? 17.572 -4.374 -3.803 1.00 91.69 454 PHE A CA 1
ATOM 3470 C C . PHE A 1 454 ? 16.892 -4.807 -5.111 1.00 91.69 454 PHE A C 1
ATOM 3472 O O . PHE A 1 454 ? 16.033 -5.680 -5.088 1.00 91.69 454 PHE A O 1
ATOM 3479 N N . GLY A 1 455 ? 17.297 -4.242 -6.256 1.00 91.38 455 GLY A N 1
ATOM 3480 C CA . GLY A 1 455 ? 16.712 -4.558 -7.563 1.00 91.38 455 GLY A CA 1
ATOM 3481 C C . GLY A 1 455 ? 15.428 -3.792 -7.889 1.00 91.38 455 GLY A C 1
ATOM 3482 O O . GLY A 1 455 ? 14.756 -4.151 -8.851 1.00 91.38 455 GLY A O 1
ATOM 3483 N N . LEU A 1 456 ? 15.095 -2.746 -7.123 1.00 95.06 456 LEU A N 1
ATOM 3484 C CA . LEU A 1 456 ? 13.944 -1.882 -7.382 1.00 95.06 456 LEU A CA 1
ATOM 3485 C C . LEU A 1 456 ? 14.353 -0.668 -8.228 1.00 95.06 456 LEU A C 1
ATOM 3487 O O . LEU A 1 456 ? 15.000 0.261 -7.738 1.00 95.06 456 LEU A O 1
ATOM 3491 N N . GLY A 1 457 ? 13.959 -0.679 -9.498 1.00 95.00 457 GLY A N 1
ATOM 3492 C CA . GLY A 1 457 ? 14.000 0.469 -10.396 1.00 95.00 457 GLY A CA 1
ATOM 3493 C C . GLY A 1 457 ? 12.809 1.398 -10.171 1.00 95.00 457 GLY A C 1
ATOM 3494 O O . GLY A 1 457 ? 11.722 0.948 -9.819 1.00 95.00 457 GLY A O 1
ATOM 3495 N N . LEU A 1 458 ? 13.003 2.697 -10.400 1.00 94.69 458 LEU A N 1
ATOM 3496 C CA . LEU A 1 458 ? 11.944 3.708 -10.299 1.00 94.69 458 LEU A CA 1
ATOM 3497 C C . LEU A 1 458 ? 11.879 4.480 -11.609 1.00 94.69 458 LEU A C 1
ATOM 3499 O O . LEU A 1 458 ? 12.886 5.037 -12.041 1.00 94.69 458 LEU A O 1
ATOM 3503 N N . MET A 1 459 ? 10.708 4.522 -12.224 1.00 93.88 459 MET A N 1
ATOM 3504 C CA . MET A 1 459 ? 10.430 5.277 -13.434 1.00 93.88 459 MET A CA 1
ATOM 3505 C C . MET A 1 459 ? 9.399 6.357 -13.120 1.00 93.88 459 MET A C 1
ATOM 3507 O O . MET A 1 459 ? 8.245 6.051 -12.847 1.00 93.88 459 MET A O 1
ATOM 3511 N N . LEU A 1 460 ? 9.814 7.621 -13.142 1.00 90.75 460 LEU A N 1
ATOM 3512 C CA . LEU A 1 460 ? 8.931 8.753 -12.862 1.00 90.75 460 LEU A CA 1
ATOM 3513 C C . LEU A 1 460 ? 8.464 9.403 -14.160 1.00 90.75 460 LEU A C 1
ATOM 3515 O O . LEU A 1 460 ? 9.285 9.719 -15.018 1.00 90.75 460 LEU A O 1
ATOM 3519 N N . SER A 1 461 ? 7.169 9.672 -14.280 1.00 88.38 461 SER A N 1
ATOM 3520 C CA . SER A 1 461 ? 6.603 10.505 -15.344 1.00 88.38 461 SER A CA 1
ATOM 3521 C C . SER A 1 461 ? 6.066 11.801 -14.740 1.00 88.38 461 SER A C 1
ATOM 3523 O O . SER A 1 461 ? 5.248 11.761 -13.825 1.00 88.38 461 SER A O 1
ATOM 3525 N N . SER A 1 462 ? 6.528 12.967 -15.207 1.00 83.56 462 SER A N 1
ATOM 3526 C CA . SER A 1 462 ? 6.058 14.254 -14.668 1.00 83.56 462 SER A CA 1
ATOM 3527 C C . SER A 1 462 ? 6.061 15.398 -15.680 1.00 83.56 462 SER A C 1
ATOM 3529 O O . SER A 1 462 ? 6.918 15.496 -16.560 1.00 83.56 462 SER A O 1
ATOM 3531 N N . GLN A 1 463 ? 5.089 16.299 -15.516 1.00 77.69 463 GLN A N 1
ATOM 3532 C CA . GLN A 1 463 ? 4.966 17.550 -16.267 1.00 77.69 463 GLN A CA 1
ATOM 3533 C C . GLN A 1 463 ? 5.873 18.665 -15.733 1.00 77.69 463 GLN A C 1
ATOM 3535 O O . GLN A 1 463 ? 6.228 19.580 -16.4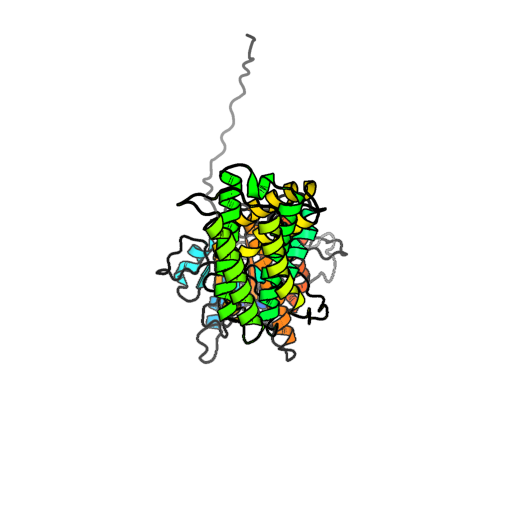74 1.00 77.69 463 GLN A O 1
ATOM 3540 N N . ARG A 1 464 ? 6.253 18.606 -14.451 1.00 66.88 464 ARG A N 1
ATOM 3541 C CA . ARG A 1 464 ? 7.000 19.672 -13.775 1.00 66.88 464 ARG A CA 1
ATOM 3542 C C . ARG A 1 464 ? 8.465 19.260 -13.573 1.00 66.88 464 ARG A C 1
ATOM 3544 O O . ARG A 1 464 ? 8.729 18.256 -12.914 1.00 66.88 464 ARG A O 1
ATOM 3551 N N . PRO A 1 465 ? 9.447 20.044 -14.057 1.00 52.94 465 PRO A N 1
ATOM 3552 C CA . PRO A 1 465 ? 10.870 19.741 -13.875 1.00 52.94 465 PRO A CA 1
ATOM 3553 C C . PRO A 1 465 ? 11.364 19.804 -12.422 1.00 52.94 465 PRO A C 1
ATOM 3555 O O . PRO A 1 465 ? 12.508 19.432 -12.171 1.00 52.94 465 PRO A O 1
ATOM 3558 N N . SER A 1 466 ? 10.550 20.305 -11.483 1.00 52.72 466 SER A N 1
ATOM 3559 C CA . SER A 1 466 ? 10.866 20.425 -10.052 1.00 52.72 466 SER A CA 1
ATOM 3560 C C . SER A 1 466 ? 10.838 19.094 -9.289 1.00 52.72 466 SER A C 1
ATOM 3562 O O . SER A 1 466 ? 11.285 19.057 -8.147 1.00 52.72 466 SER A O 1
ATOM 3564 N N . VAL A 1 467 ? 10.447 17.980 -9.926 1.00 50.28 467 VAL A N 1
ATOM 3565 C CA . VAL A 1 467 ? 10.496 16.594 -9.390 1.00 50.28 467 VAL A CA 1
ATOM 3566 C C . VAL A 1 467 ? 11.944 16.080 -9.185 1.00 50.28 467 VAL A C 1
ATOM 3568 O O . VAL A 1 467 ? 12.222 14.891 -9.168 1.00 50.28 467 VAL A O 1
ATOM 3571 N N . ARG A 1 468 ? 12.926 16.974 -9.028 1.00 48.81 468 ARG A N 1
ATOM 3572 C CA . ARG A 1 468 ? 14.347 16.639 -8.817 1.00 48.81 468 ARG A CA 1
ATOM 3573 C C . ARG A 1 468 ? 14.672 16.253 -7.375 1.00 48.81 468 ARG A C 1
ATOM 3575 O O . ARG A 1 468 ? 15.730 15.677 -7.148 1.00 48.81 468 ARG A O 1
ATOM 3582 N N . GLU A 1 469 ? 13.803 16.575 -6.419 1.00 49.72 469 GLU A N 1
ATOM 3583 C CA . GLU A 1 469 ? 14.023 16.327 -4.985 1.00 49.72 469 GLU A CA 1
ATOM 3584 C C . GLU A 1 469 ? 14.287 14.837 -4.652 1.00 49.72 469 GLU A C 1
ATOM 3586 O O . GLU A 1 469 ? 15.269 14.577 -3.955 1.00 49.72 469 GLU A O 1
ATOM 3591 N N . PRO A 1 470 ? 13.574 13.838 -5.225 1.00 44.25 470 PRO A N 1
ATOM 3592 C CA . PRO A 1 470 ? 13.869 12.419 -4.986 1.00 44.25 470 PRO A CA 1
ATOM 3593 C C . PRO A 1 470 ? 15.219 11.943 -5.512 1.00 44.25 470 PRO A C 1
ATOM 3595 O O . PRO A 1 470 ? 15.793 11.002 -4.972 1.00 44.25 470 PRO A O 1
ATOM 3598 N N . PHE A 1 471 ? 15.760 12.618 -6.525 1.00 47.41 471 PHE A N 1
ATOM 3599 C CA . PHE A 1 471 ? 17.045 12.281 -7.138 1.00 47.41 471 PHE A CA 1
ATOM 3600 C C . PHE A 1 471 ? 18.211 13.137 -6.620 1.00 47.41 471 PHE A C 1
ATOM 3602 O O . PHE A 1 471 ? 19.334 13.009 -7.112 1.00 47.41 471 PHE A O 1
ATOM 3609 N N . ARG A 1 472 ? 17.986 14.022 -5.638 1.00 42.19 472 ARG A N 1
ATOM 3610 C CA . ARG A 1 472 ? 19.055 14.814 -5.013 1.00 42.19 472 ARG A CA 1
ATOM 3611 C C . ARG A 1 472 ? 19.830 13.965 -4.003 1.00 42.19 472 ARG A C 1
ATOM 3613 O O . ARG A 1 472 ? 19.386 13.750 -2.876 1.00 42.19 472 ARG A O 1
ATOM 3620 N N . GLU A 1 473 ? 21.048 13.563 -4.362 1.00 37.41 473 GLU A N 1
ATOM 3621 C CA . GLU A 1 473 ? 22.070 13.206 -3.373 1.00 37.41 473 GLU A CA 1
ATOM 3622 C C . GLU A 1 473 ? 22.442 14.469 -2.571 1.00 37.41 473 GLU A C 1
ATOM 3624 O O . GLU A 1 473 ? 22.959 15.446 -3.122 1.00 37.41 473 GLU A O 1
ATOM 3629 N N . LYS A 1 474 ? 22.169 14.484 -1.258 1.00 34.41 474 LYS A N 1
ATOM 3630 C CA . LYS A 1 474 ? 22.638 15.554 -0.363 1.00 34.41 474 LYS A CA 1
ATOM 3631 C C . LYS A 1 474 ? 24.174 15.562 -0.372 1.00 34.41 474 LYS A C 1
ATOM 3633 O O . LYS A 1 474 ? 24.787 14.645 0.160 1.00 34.41 474 LYS A O 1
ATOM 3638 N N . GLY A 1 475 ? 24.789 16.596 -0.954 1.00 34.28 475 GLY A N 1
ATOM 3639 C CA . GLY A 1 475 ? 26.227 16.869 -0.790 1.00 34.28 475 GLY A CA 1
ATOM 3640 C C . GLY A 1 475 ? 27.052 17.119 -2.055 1.00 34.28 475 GLY A C 1
ATOM 3641 O O . GLY A 1 475 ? 28.240 17.401 -1.934 1.00 34.28 475 GLY A O 1
ATOM 3642 N N . ARG A 1 476 ? 26.476 17.079 -3.262 1.00 32.09 476 ARG A N 1
ATOM 3643 C CA . ARG A 1 476 ? 27.175 17.537 -4.477 1.00 32.09 476 ARG A CA 1
ATOM 3644 C C . ARG A 1 476 ? 26.389 18.652 -5.148 1.00 32.09 476 ARG A C 1
ATOM 3646 O O . ARG A 1 476 ? 25.244 18.461 -5.550 1.00 32.09 476 ARG A O 1
ATOM 3653 N N . SER A 1 477 ? 27.007 19.826 -5.272 1.00 25.77 477 SER A N 1
ATOM 3654 C CA . SER A 1 477 ? 26.534 20.841 -6.207 1.00 25.77 477 SER A CA 1
ATOM 3655 C C . SER A 1 477 ? 26.538 20.217 -7.600 1.00 25.77 477 SER A C 1
ATOM 3657 O O . SER A 1 477 ? 27.565 19.776 -8.117 1.00 25.77 477 SER A O 1
ATOM 3659 N N . PHE A 1 478 ? 25.354 20.104 -8.186 1.00 31.23 478 PHE A N 1
ATOM 3660 C CA . PHE A 1 478 ? 25.201 19.638 -9.551 1.00 31.23 478 PHE A CA 1
ATOM 3661 C C . PHE A 1 478 ? 25.799 20.720 -10.460 1.00 31.23 478 PHE A C 1
ATOM 3663 O O . PHE A 1 478 ? 25.175 21.756 -10.688 1.00 31.23 478 PHE A O 1
ATOM 3670 N N . ARG A 1 479 ? 27.025 20.515 -10.959 1.00 25.11 479 ARG A N 1
ATOM 3671 C CA . ARG A 1 479 ? 27.388 21.103 -12.253 1.00 25.11 479 ARG A CA 1
ATOM 3672 C C . ARG A 1 479 ? 26.455 20.456 -13.280 1.00 25.11 479 ARG A C 1
ATOM 3674 O O . ARG A 1 479 ? 26.253 19.243 -13.188 1.00 25.11 479 ARG A O 1
ATOM 3681 N N . PRO A 1 480 ? 25.843 21.227 -14.193 1.00 24.27 480 PRO A N 1
ATOM 3682 C CA . PRO A 1 480 ? 24.969 20.648 -15.202 1.00 24.27 480 PRO A CA 1
ATOM 3683 C C . PRO A 1 480 ? 25.725 19.525 -15.930 1.00 24.27 480 PRO A C 1
ATOM 3685 O O . PRO A 1 480 ? 26.894 19.721 -16.270 1.00 24.27 480 PRO A O 1
ATOM 3688 N N . PRO A 1 481 ? 25.122 18.344 -16.135 1.00 27.78 481 PRO A N 1
ATOM 3689 C CA . PRO A 1 481 ? 25.686 17.360 -17.031 1.00 27.78 481 PRO A CA 1
ATOM 3690 C C . PRO A 1 481 ? 25.683 17.978 -18.426 1.00 27.78 481 PRO A C 1
ATOM 3692 O O . PRO A 1 481 ? 24.759 18.716 -18.784 1.00 27.78 481 PRO A O 1
ATOM 3695 N N . ASP A 1 482 ? 26.719 17.670 -19.199 1.00 29.22 482 ASP A N 1
ATOM 3696 C CA . ASP A 1 482 ? 26.747 17.939 -20.632 1.00 29.22 482 ASP A CA 1
ATOM 3697 C C . ASP A 1 482 ? 25.405 17.548 -21.288 1.00 29.22 482 ASP A C 1
ATOM 3699 O O . ASP A 1 482 ? 24.784 16.561 -20.872 1.00 29.22 482 ASP A O 1
ATOM 3703 N N . PRO A 1 483 ? 24.948 18.284 -22.317 1.00 25.12 483 PRO A N 1
ATOM 3704 C CA . PRO A 1 483 ? 23.571 18.269 -22.836 1.00 25.12 483 PRO A CA 1
ATOM 3705 C C . PRO A 1 483 ? 23.058 16.940 -23.439 1.00 25.12 483 PRO A C 1
ATOM 3707 O O . PRO A 1 483 ? 21.979 16.905 -24.021 1.00 25.12 483 PRO A O 1
ATOM 3710 N N . TYR A 1 484 ? 23.756 15.817 -23.275 1.00 30.64 484 TYR A N 1
ATOM 3711 C CA . TYR A 1 484 ? 23.493 14.559 -23.984 1.00 30.64 484 TYR A CA 1
ATOM 3712 C C . TYR A 1 484 ? 22.703 13.497 -23.200 1.00 30.64 484 TYR A C 1
ATOM 3714 O O . TYR A 1 484 ? 22.737 12.325 -23.557 1.00 30.64 484 TYR A O 1
ATOM 3722 N N . SER A 1 485 ? 21.968 13.862 -22.143 1.00 25.16 485 SER A N 1
ATOM 3723 C CA . SER A 1 485 ? 21.113 12.903 -21.400 1.00 25.16 485 SER A CA 1
ATOM 3724 C C . SER A 1 485 ? 19.617 13.241 -21.408 1.00 25.16 485 SER A C 1
ATOM 3726 O O . SER A 1 485 ? 18.857 12.665 -20.634 1.00 25.16 485 SER A O 1
ATOM 3728 N N . ILE A 1 486 ? 19.172 14.166 -22.263 1.00 25.25 486 ILE A N 1
ATOM 3729 C CA . ILE A 1 486 ? 17.752 14.511 -22.407 1.00 25.25 486 ILE A CA 1
ATOM 3730 C C . ILE A 1 486 ? 17.235 13.878 -23.701 1.00 25.25 486 ILE A C 1
ATOM 3732 O O . ILE A 1 486 ? 17.467 14.396 -24.790 1.00 25.25 486 ILE A O 1
ATOM 3736 N N . VAL A 1 487 ? 16.502 12.769 -23.591 1.00 29.02 487 VAL A N 1
ATOM 3737 C CA . VAL A 1 487 ? 15.668 12.281 -24.697 1.00 29.02 487 VAL A CA 1
ATOM 3738 C C . VAL A 1 487 ? 14.376 13.095 -24.675 1.00 29.02 487 VAL A C 1
ATOM 3740 O O . VAL A 1 487 ? 13.431 12.779 -23.958 1.00 29.02 487 VAL A O 1
ATOM 3743 N N . GLN A 1 488 ? 14.357 14.200 -25.421 1.00 25.00 488 GLN A N 1
ATOM 3744 C CA . GLN A 1 488 ? 13.156 15.003 -25.634 1.00 25.00 488 GLN A CA 1
ATOM 3745 C C . GLN A 1 488 ? 12.429 14.465 -26.875 1.00 25.00 488 GLN A C 1
ATOM 3747 O O . GLN A 1 488 ? 12.737 14.846 -28.003 1.00 25.00 488 GLN A O 1
ATOM 3752 N N . LEU A 1 489 ? 11.474 13.553 -26.687 1.00 26.17 489 LEU A N 1
ATOM 3753 C CA . LEU A 1 489 ? 10.571 13.142 -27.764 1.00 26.17 489 LEU A CA 1
ATOM 3754 C C . LEU A 1 489 ? 9.506 14.235 -27.933 1.00 26.17 489 LEU A C 1
ATOM 3756 O O . LEU A 1 489 ? 8.709 14.478 -27.032 1.00 26.17 489 LEU A O 1
ATOM 3760 N N . ARG A 1 490 ? 9.519 14.944 -29.069 1.00 26.53 490 ARG A N 1
ATOM 3761 C CA . ARG A 1 490 ? 8.430 15.848 -29.476 1.00 26.53 490 ARG A CA 1
ATOM 3762 C C . ARG A 1 490 ? 7.605 15.168 -30.565 1.00 26.53 490 ARG A C 1
ATOM 3764 O O . ARG A 1 490 ? 8.135 14.881 -31.636 1.00 26.53 490 ARG A O 1
ATOM 3771 N N . SER A 1 491 ? 6.312 14.963 -30.327 1.00 26.45 491 SER A N 1
ATOM 3772 C CA . SER A 1 491 ? 5.344 14.660 -31.384 1.00 26.45 491 SER A CA 1
ATOM 3773 C C . SER A 1 491 ? 4.963 15.957 -32.117 1.00 26.45 491 SER A C 1
ATOM 3775 O O . SER A 1 491 ? 4.758 17.004 -31.502 1.00 26.45 491 SER A O 1
ATOM 3777 N N . ARG A 1 492 ? 4.920 15.925 -33.456 1.00 32.09 492 ARG A N 1
ATOM 3778 C CA . ARG A 1 492 ? 4.477 17.066 -34.275 1.00 32.09 492 ARG A CA 1
ATOM 3779 C C . ARG A 1 492 ? 2.955 17.205 -34.183 1.00 32.09 492 ARG A C 1
ATOM 3781 O O . ARG A 1 492 ? 2.244 16.303 -34.611 1.00 32.09 492 ARG A O 1
ATOM 3788 N N . GLN A 1 493 ? 2.470 18.368 -33.751 1.00 27.36 493 GLN A N 1
ATOM 3789 C CA . GLN A 1 493 ? 1.234 18.923 -34.304 1.00 27.36 493 GLN A CA 1
ATOM 3790 C C . GLN A 1 493 ? 1.588 19.789 -35.519 1.00 27.36 493 GLN A C 1
ATOM 3792 O O . GLN A 1 493 ? 2.570 20.532 -35.521 1.00 27.36 493 GLN A O 1
ATOM 3797 N N . SER A 1 494 ? 0.805 19.621 -36.577 1.00 31.03 494 SER A N 1
ATOM 3798 C CA . SER A 1 494 ? 0.886 20.292 -37.872 1.00 31.03 494 SER A CA 1
ATOM 3799 C C . SER A 1 494 ? 0.888 21.821 -37.750 1.00 31.03 494 SER A C 1
ATOM 3801 O O . SER A 1 494 ? -0.127 22.415 -37.395 1.00 31.03 494 SER A O 1
ATOM 3803 N N . GLN A 1 495 ? 2.002 22.466 -38.105 1.00 27.52 495 GLN A N 1
ATOM 3804 C CA . GLN A 1 495 ? 2.044 23.902 -38.388 1.00 27.52 495 GLN A CA 1
ATOM 3805 C C . GLN A 1 495 ? 1.798 24.130 -39.881 1.00 27.52 495 GLN A C 1
ATOM 3807 O O . GLN A 1 495 ? 2.662 23.881 -40.719 1.00 27.52 495 GLN A O 1
ATOM 3812 N N . THR A 1 496 ? 0.611 24.627 -40.213 1.00 27.09 496 THR A N 1
ATOM 3813 C CA . THR A 1 496 ? 0.353 25.317 -41.479 1.00 27.09 496 THR A CA 1
ATOM 3814 C C . THR A 1 496 ? 1.073 26.664 -41.465 1.00 27.09 496 THR A C 1
ATOM 3816 O O . THR A 1 496 ? 0.793 27.511 -40.616 1.00 27.09 496 THR A O 1
ATOM 3819 N N . TYR A 1 497 ? 1.992 26.863 -42.409 1.00 27.00 497 TYR A N 1
ATOM 3820 C CA . TYR A 1 497 ? 2.636 28.146 -42.687 1.00 27.00 497 TYR A CA 1
ATOM 3821 C C . TYR A 1 497 ? 1.581 29.201 -43.067 1.00 27.00 497 TYR A C 1
ATOM 3823 O O . TYR A 1 497 ? 0.838 29.013 -44.029 1.00 27.00 497 TYR A O 1
ATOM 3831 N N . ARG A 1 498 ? 1.536 30.334 -42.353 1.00 27.30 498 ARG A N 1
ATOM 3832 C CA . ARG A 1 498 ? 0.913 31.574 -42.846 1.00 27.30 498 ARG A CA 1
ATOM 3833 C C . ARG A 1 498 ? 2.005 32.600 -43.118 1.00 27.30 498 ARG A C 1
ATOM 3835 O O . ARG A 1 498 ? 2.762 32.958 -42.221 1.00 27.30 498 ARG A O 1
ATOM 3842 N N . HIS A 1 499 ? 2.064 33.050 -44.367 1.00 28.98 499 HIS A N 1
ATOM 3843 C CA . HIS A 1 499 ? 2.871 34.182 -44.797 1.00 28.98 499 HIS A CA 1
ATOM 3844 C C . HIS A 1 499 ? 2.449 35.468 -44.075 1.00 28.98 499 HIS A C 1
ATOM 3846 O O . HIS A 1 499 ? 1.265 35.759 -43.913 1.00 28.98 499 HIS A O 1
ATOM 3852 N N . SER A 1 500 ? 3.456 36.236 -43.675 1.00 29.45 500 SER A N 1
ATOM 3853 C CA . SER A 1 500 ? 3.379 37.596 -43.156 1.00 29.45 500 SER A CA 1
ATOM 3854 C C . SER A 1 500 ? 2.768 38.570 -44.173 1.00 29.45 500 SER A C 1
ATOM 3856 O O . SER A 1 500 ? 3.302 38.721 -45.272 1.00 29.45 500 SER A O 1
ATOM 3858 N N . MET A 1 501 ? 1.718 39.291 -43.776 1.00 28.06 501 MET A N 1
ATOM 3859 C CA . MET A 1 501 ? 1.353 40.590 -44.354 1.00 28.06 501 MET A CA 1
ATOM 3860 C C . MET A 1 501 ? 1.468 41.677 -43.271 1.00 28.06 501 MET A C 1
ATOM 3862 O O . MET A 1 501 ? 1.261 41.368 -42.094 1.00 28.06 501 MET A O 1
ATOM 3866 N N . PRO A 1 502 ? 1.839 42.919 -43.632 1.00 28.88 502 PRO A N 1
ATOM 3867 C CA . PRO A 1 502 ? 2.125 43.976 -42.669 1.00 28.88 502 PRO A CA 1
ATOM 3868 C C . PRO A 1 502 ? 0.838 44.578 -42.082 1.00 28.88 502 PRO A C 1
ATOM 3870 O O . PRO A 1 502 ? -0.198 44.641 -42.741 1.00 28.88 502 PRO A O 1
ATOM 3873 N N . ALA A 1 503 ? 0.922 45.005 -40.822 1.00 30.97 503 ALA A N 1
ATOM 3874 C CA . ALA A 1 503 ? -0.188 45.547 -40.040 1.00 30.97 503 ALA A CA 1
ATOM 3875 C C . ALA A 1 503 ? -0.640 46.947 -40.519 1.00 30.97 503 ALA A C 1
ATOM 3877 O O . ALA A 1 503 ? 0.216 47.768 -40.856 1.00 30.97 503 ALA A O 1
ATOM 3878 N N . PRO A 1 504 ? -1.950 47.267 -40.487 1.00 28.75 504 PRO A N 1
ATOM 3879 C CA . PRO A 1 504 ? -2.443 48.636 -40.614 1.00 28.75 504 PRO A CA 1
ATOM 3880 C C . PRO A 1 504 ? -2.427 49.374 -39.252 1.00 28.75 504 PRO A C 1
ATOM 3882 O O . PRO A 1 504 ? -2.396 48.725 -38.202 1.00 28.75 504 PRO A O 1
ATOM 3885 N N . PRO A 1 505 ? -2.416 50.722 -39.243 1.00 28.97 505 PRO A N 1
ATOM 3886 C CA . PRO A 1 505 ? -2.127 51.514 -38.049 1.00 28.97 505 PRO A CA 1
ATOM 3887 C C . PRO A 1 505 ? -3.299 51.599 -37.059 1.00 28.97 505 PRO A C 1
ATOM 3889 O O . PRO A 1 505 ? -4.471 51.547 -37.430 1.00 28.97 505 PRO A O 1
ATOM 3892 N N . LEU A 1 506 ? -2.934 51.763 -35.783 1.00 28.84 506 LEU A N 1
ATOM 3893 C CA . LEU A 1 506 ? -3.814 51.957 -34.630 1.00 28.84 506 LEU A CA 1
ATOM 3894 C C . LEU A 1 506 ? -4.702 53.202 -34.774 1.00 28.84 506 LEU A C 1
ATOM 3896 O O . LEU A 1 506 ? -4.196 54.315 -34.903 1.00 28.84 506 LEU A O 1
ATOM 3900 N N . ILE A 1 507 ? -6.015 53.015 -34.630 1.00 29.80 507 ILE A N 1
ATOM 3901 C CA . ILE A 1 507 ? -6.970 54.085 -34.328 1.00 29.80 507 ILE A CA 1
ATOM 3902 C C . ILE A 1 507 ? -7.240 54.043 -32.821 1.00 29.80 507 ILE A C 1
ATOM 3904 O O . ILE A 1 507 ? -7.757 53.057 -32.296 1.00 29.80 507 ILE A O 1
ATOM 3908 N N . GLN A 1 508 ? -6.850 55.112 -32.126 1.00 32.66 508 GLN A N 1
ATOM 3909 C CA . GLN A 1 508 ? -7.218 55.380 -30.739 1.00 32.66 508 GLN A CA 1
ATOM 3910 C C . GLN A 1 508 ? -8.695 55.788 -30.673 1.00 32.66 508 GLN A C 1
ATOM 3912 O O . GLN A 1 508 ? -9.086 56.765 -31.305 1.00 32.66 508 GLN A O 1
ATOM 3917 N N . HIS A 1 509 ? -9.487 55.103 -29.850 1.00 31.17 509 HIS A N 1
ATOM 3918 C CA . HIS A 1 509 ? -10.713 55.673 -29.297 1.00 31.17 509 HIS A CA 1
ATOM 3919 C C . HIS A 1 509 ? -10.613 55.671 -27.774 1.00 31.17 509 HIS A C 1
ATOM 3921 O O . HIS A 1 509 ? -10.528 54.619 -27.142 1.00 31.17 509 HIS A O 1
ATOM 3927 N N . GLY A 1 510 ? -10.570 56.881 -27.213 1.00 29.45 510 GLY A N 1
ATOM 3928 C CA . GLY A 1 510 ? -10.728 57.131 -25.790 1.00 29.45 510 GLY A CA 1
ATOM 3929 C C . GLY A 1 510 ? -12.157 56.826 -25.350 1.00 29.45 510 GLY A C 1
ATOM 3930 O O . GLY A 1 510 ? -13.114 57.152 -26.052 1.00 29.45 510 GLY A O 1
ATOM 3931 N N . ALA A 1 511 ? -12.275 56.181 -24.195 1.00 31.16 511 ALA A N 1
ATOM 3932 C CA . ALA A 1 511 ? -13.522 56.058 -23.465 1.00 31.16 511 ALA A CA 1
ATOM 3933 C C . ALA A 1 511 ? -13.716 57.329 -22.632 1.00 31.16 511 ALA A C 1
ATOM 3935 O O . ALA A 1 511 ? -12.891 57.638 -21.771 1.00 31.16 511 ALA A O 1
ATOM 3936 N N . ASP A 1 512 ? -14.797 58.047 -22.921 1.00 32.25 512 ASP A N 1
ATOM 3937 C CA . ASP A 1 512 ? -15.324 59.121 -22.091 1.00 32.25 512 ASP A CA 1
ATOM 3938 C C . ASP A 1 512 ? -16.308 58.550 -21.062 1.00 32.25 512 ASP A C 1
ATOM 3940 O O . ASP A 1 512 ? -17.023 57.576 -21.311 1.00 32.25 512 ASP A O 1
ATOM 3944 N N . HIS A 1 513 ? -16.319 59.186 -19.898 1.00 34.53 513 HIS A N 1
ATOM 3945 C CA . HIS A 1 513 ? -17.172 58.915 -18.748 1.00 34.53 513 HIS A CA 1
ATOM 3946 C C . HIS A 1 513 ? -18.680 58.913 -19.063 1.00 34.53 513 HIS A C 1
ATOM 3948 O O . HIS A 1 513 ? -19.199 59.910 -19.568 1.00 34.53 513 HIS A O 1
ATOM 3954 N N . ARG A 1 514 ? -19.402 57.885 -18.594 1.00 34.44 514 ARG A N 1
ATOM 3955 C CA . ARG A 1 514 ? -20.457 57.963 -17.555 1.00 34.44 514 ARG A CA 1
ATOM 3956 C C . ARG A 1 514 ? -21.071 56.603 -17.257 1.00 34.44 514 ARG A C 1
ATOM 3958 O O . ARG A 1 514 ? -21.297 55.839 -18.217 1.00 34.44 514 ARG A O 1
#

Organism: NCBI:txid108015

Secondary structure (DSSP, 8-state):
-----SS-SSPPPTTPPP-PPPHHHHHHHHSPPGGG--EEEEEEGGGTTEEEEE-HHHHHTT-EEEE--TTSSHHHHHHHHHHHHHHHHHHT--SS-SS----EEEEETT--HHHHTGGGGGGEEEEEPSS--GGGTEEE----GGG--HHHHHHHTTPPTTTHHHHHHHHHHHHHHTT-TT--HHHHHHHHHHHHHHHHHHHHHH-THHHHSSHHHHHHHHHHHHHHHHHHHHHHTTS-THHHHHHHHHHHHHHHHHHHHEETTEEPPPPHHHHHHHHHHHHHHHHHS----------TTS-----GGGHHHHHHHHHHHH-HHHHHHHHHHHHHHHHHHHSHHHHHHHS-SS---HHHHHIIIII-GGGTT-SEEEEE-TTS-HHHHHHHHHHHHHHHHHHHHHHHHH-TTS----EEEEEE--PPP---TTSHHHHHHHHHHHHHHHGGGGTEEEEEEES-TTTTGGG--TT---PPP-STT----PPPP--------PPPPP---PPPP-

Nearest PDB structures (foldseek):
  8wld-assembly1_A  TM=7.689E-01  e=4.665E-13  Paenibacillus sp. 453mf
  8wod-assembly1_O  TM=6.927E-01  e=1.307E-12  Paenibacillus sp. 453mf
  8wld-assembly1_O  TM=6.898E-01  e=4.041E-12  Paenibacillus sp. 453mf
  8xau-assembly1_F  TM=6.712E-01  e=2.356E-12  Escherichia coli
  8wk0-assembly1_A  TM=7.972E-01  e=2.159E-09  Paenibacillus sp. 453mf

Solvent-accessible surface area (backbone atoms only — not comparable to full-atom values): 29224 Å² total; per-residue (Å²): 136,71,77,73,70,88,82,73,97,67,82,88,58,95,85,66,84,88,77,84,75,50,74,69,47,37,40,35,64,69,32,45,60,80,95,31,56,64,26,69,81,51,60,36,75,93,42,82,53,37,64,34,34,37,37,65,67,64,45,42,57,65,43,41,76,43,71,43,55,88,90,35,46,50,69,57,51,53,54,46,55,53,50,38,45,51,55,40,45,48,73,64,62,76,81,91,67,92,56,55,70,43,30,36,40,35,46,28,59,79,49,64,60,66,69,77,46,57,89,56,56,73,39,43,36,40,26,31,47,66,87,73,53,62,92,75,60,40,35,77,39,67,51,52,51,36,69,42,35,50,66,56,53,31,32,76,44,64,44,46,82,76,67,47,37,58,48,51,41,47,42,46,26,55,47,28,63,58,52,47,89,86,61,57,57,58,57,43,50,31,53,54,38,45,51,51,30,50,52,45,49,46,42,60,71,76,29,63,58,52,34,38,43,52,70,68,28,11,38,53,42,40,56,48,37,51,49,51,18,52,50,28,45,62,49,23,80,67,38,68,68,72,60,18,54,51,25,46,51,39,16,54,53,33,44,53,55,40,54,76,32,47,59,84,101,41,41,47,68,51,51,72,68,57,50,50,48,50,33,53,46,32,44,52,51,42,69,68,48,73,85,84,62,81,83,69,87,67,52,38,55,48,77,40,63,50,73,71,84,52,49,38,60,50,40,46,52,57,26,58,76,75,34,76,78,52,29,64,59,39,47,59,45,27,51,46,47,50,52,46,52,67,34,71,54,45,16,45,25,40,45,46,83,76,78,71,53,73,64,61,48,42,38,68,59,69,40,38,76,65,22,76,59,19,34,36,27,38,38,40,36,54,88,48,59,72,70,52,44,27,41,54,55,21,51,54,52,46,52,52,50,52,51,33,48,50,50,43,66,76,39,74,92,67,73,61,66,60,31,35,41,32,39,53,65,71,70,82,71,95,66,66,99,69,37,24,59,52,56,23,48,56,42,50,28,47,40,62,72,49,21,57,83,34,26,36,16,43,36,40,32,33,65,59,87,77,67,48,66,47,73,55,66,91,87,63,86,78,70,80,74,73,88,84,79,71,85,77,68,75,72,85,77,89,78,80,87,75,83,89,76,86,84,83,83,88,80,88,77,84,86,78,92,130

Foldseek 3Di:
DDADDPDDPDDDDPPDDDDDDDLVNLCRVQEDDPVFQQFFQFFDVVNVRHTHGGHPCVDQLQFAEQEAAPPQCLVVSVLSSVVRNQVSVCVPDDDDQPGALFAEEELAQAQPVCVSCLVVQLQEQAEAFPPDDVVSVYDHQAAAQLQDFLLLLCFQLVQDPDQRSVLLFVLLQLQLVLFPDPPALLLNVLVVLVLLLLVLVLQVVVHQCQCQNDQVSVLVNLVSLLVQLVVLQVSLVVHDDPSSVLSPVLSVLSVVQSVVQDDPSTGHGRDSVSSVSNSVSSVVSNVVDDPPDDPPVDGSNPSGDGDLVCSLVSSLSVQSVVDDVSSVVSNSSSVSSVVQCPPSRRVNHHPPVVDDDPVNCCCSRRHNGSSPSHNYYYYHSNVPPPQVSLSSLLSSLQSNQVVLVVVCVVCVVDDASAHEYEYEALDDDDDPCSGSNNSSVVSLLCCSVCVSVSNYGYYYYHHDPVNCNSVDDPDDDDPDPDPSPDPSRGDDDDDDDDDDDDDDDDDDDDDDDD